Protein AF-A0A9P6BJI2-F1 (afdb_monomer)

Radius of gyration: 28.23 Å; Cα contacts (8 Å, |Δi|>4): 630; chains: 1; bounding box: 67×82×94 Å

Foldseek 3Di:
DPPPVWCPDLVVLVVVLVVVLVPDPDPVLSVLLCLQCPPVLSVLLCVAPTDHDPLSVQLSVVSSVVSDSVCSVVSNVVSLCCQAPPVNLVPPNNLLVLVVVLVVVCVVCVVVVVVCPDPLLVLLVVLLCCLQEVDLKDKAQDDVSCVVSVLWDWDQDPNHTITMRRHNSSSSNSQNSCCVPPVLSLVSLLSNLVPDPDVVSVQLSVLSSVLSQVQVLLVVDFPQRFPFDPPAHDPPQSPARKDQQLDDPVDRHQEYEPVVDAPVRQLCCRQPVSCDDPNDHHHQKYAYDPVAQAARIWGWMDGPNFIAIEGEHEAEDAAQDLVNLLSSQVRLAQVSSQVSNVVSVVVVVVVVVVVVVVVVVVVVVVDDDDDDDDDDPDDDRDGPCVSRVVLEYEYEYAYPAHDPPDNPDDDPPPARPDPSHGYRYGYHYNVRVCVRTDVSVVVSSVVVVVVVVVVVVVVVVVVVVVVVVVVPDDDDDDDD

Nearest PDB structures (foldseek):
  5k3j-assembly1_A  TM=2.092E-01  e=7.713E+00  Caenorhabditis elegans
  5k3h-assembly3_E  TM=1.782E-01  e=6.935E+00  Caenorhabditis elegans

Solvent-accessible surface area (backbone atoms only — not comparable to full-atom values): 26956 Å² total; per-residue (Å²): 132,84,77,75,81,43,42,80,48,61,65,53,53,51,54,50,52,53,53,56,40,72,72,46,90,47,70,66,61,36,51,51,49,53,63,55,57,33,73,69,51,49,50,50,42,41,70,52,37,31,40,54,65,63,60,40,50,52,32,51,51,48,39,64,71,64,75,43,67,83,48,45,64,61,40,46,49,51,51,50,44,49,32,29,32,74,92,35,24,86,44,87,80,8,34,38,24,34,50,54,51,49,52,53,51,41,74,76,39,49,84,85,40,70,83,54,74,44,68,62,49,58,52,27,48,46,49,49,40,21,32,36,70,57,44,69,58,48,81,41,69,78,47,64,65,40,36,74,42,62,52,28,42,82,43,81,56,96,89,38,71,26,25,32,40,60,35,55,51,45,55,50,13,51,49,50,55,35,50,78,78,36,75,72,43,56,67,27,51,49,50,60,46,70,74,48,90,50,68,67,56,48,50,54,49,50,63,60,48,43,64,56,52,48,54,58,26,33,75,78,46,28,68,70,73,48,74,57,57,92,95,60,75,82,54,75,80,59,55,47,68,46,42,61,44,51,64,47,95,87,55,66,49,45,27,44,40,50,90,79,42,50,70,57,59,52,48,46,15,54,76,75,38,78,19,27,56,97,88,40,79,40,42,30,29,36,35,55,56,85,94,48,75,38,35,58,38,39,35,38,37,31,32,91,88,44,52,32,39,35,24,28,28,76,42,82,34,77,71,57,54,55,68,60,46,51,54,47,52,47,23,35,31,70,61,35,47,41,52,40,44,51,53,55,49,54,48,50,54,51,53,52,48,52,52,51,50,50,51,49,52,58,43,65,73,57,68,92,75,91,76,88,80,79,81,73,82,77,72,77,82,86,54,66,67,82,66,19,86,71,31,34,37,37,25,33,39,40,30,44,63,9,55,67,92,48,71,89,65,96,61,79,63,94,59,52,90,44,88,79,38,45,79,43,81,45,70,37,24,51,89,31,38,69,78,56,44,56,65,71,56,46,56,48,54,58,52,52,55,60,55,54,52,55,51,55,54,48,52,50,48,52,53,50,53,54,56,63,60,71,74,75,82,82,88,82,89,89,81,135

pLDDT: mean 79.75, std 16.43, range [27.38, 97.94]

Secondary structure (DSSP, 8-state):
------S-SHHHHHHHHHHHHHT---HHHHHHHHHHS-HHHHHHHHHHH-SSHHHHHHHHHHHHHH--TTSHHHHHHHHHHHHH-GGGTTSTT-HHHHHHHHHHHHHH-GGGGTT-S-HHHHHHHHHHHHHHH----EEES--HHHHHTTS-EEEEETTEEEEEE--HHHHHHHHHHHHTT-TT-HHHHHHHHHT---HHHHHHHHHHHHHHHHHHHHHH--GGGS-PPTT----GGG-S-EEETT--TT----EEETTTS-HHHHHHHHHTSTTEETTEEPPSEEE--TTSSS-SEEEEEEETTEEEEEEEEEE--S---HHHHHHHHHTTSHHHHHHHHHHHHHHHHHHHHHHHHHHHHHHHTS------------PPPPPGGGG-TTSEEEEEEEE-S---S--S---S-SS-SSTT-EEEEEEE-TTTHHHHS-HHHHHHHHHHHHHHHHHHHHHHHHHHHHHHHTTS--------

Sequence (480 aa):
YIEFPGWTDQASVLSFIERVKNHLLEDESKKAVDTLLTPLVVDMLHARLRGRFRPIVTAIEGIIWSGDPSKWEDIIDNTEIMLISCKEQERRGNLIGELIRLESKIAKHPEQFASLSSIKETLGLFIYRWFILGETAIVLEDEAQLVEAAFGRIKMLGGNARTVLDEPFVLKAAKNYFNQKDPLFIAAAKRAMLSSSDASVHGSMWETCMPAVFVETFKNRPFSSWPLLPNNSIPEQLVGNVTIVGYNEHEPRLAISHKDITTQAFMEAHIRGSSKQGGNTIPPFYFPAPHVSGPDVIFFVQINGEYFPCFTQLKLRQVLAGKDADEALATTSGQTVQEKMNKEQEKIDKEQKVNTEQQKRQKKQIQSQTIACTESERQPPPRLQDYCPSGIYISMVITYPAEVVRFQVMRPDPNPELEGLRRVIINVDDSNFAQIFPKSHVNFLDNLKKFKRRAEDQDEQHASNMSTANLKRSKTDPLA

Structure (mmCIF, N/CA/C/O backbone):
data_AF-A0A9P6BJI2-F1
#
_entry.id   AF-A0A9P6BJI2-F1
#
loop_
_atom_site.group_PDB
_atom_site.id
_atom_site.type_symbol
_atom_site.label_atom_id
_atom_site.label_alt_id
_atom_site.label_comp_id
_atom_site.label_asym_id
_atom_site.label_entity_id
_atom_site.label_seq_id
_atom_site.pdbx_PDB_ins_code
_atom_site.Cartn_x
_atom_site.Cartn_y
_atom_site.Cartn_z
_atom_site.occupancy
_atom_site.B_iso_or_equiv
_atom_site.auth_seq_id
_atom_site.auth_comp_id
_atom_site.auth_asym_id
_atom_site.auth_atom_id
_atom_site.pdbx_PDB_model_num
ATOM 1 N N . TYR A 1 1 ? -24.468 24.170 15.757 1.00 37.28 1 TYR A N 1
ATOM 2 C CA . TYR A 1 1 ? -24.005 22.772 15.736 1.00 37.28 1 TYR A CA 1
ATOM 3 C C . TYR A 1 1 ? -22.757 22.707 16.592 1.00 37.28 1 TYR A C 1
ATOM 5 O O . TYR A 1 1 ? -21.751 23.276 16.200 1.00 37.28 1 TYR A O 1
ATOM 13 N N . ILE A 1 2 ? -22.852 22.152 17.802 1.00 36.19 2 ILE A N 1
ATOM 14 C CA . ILE A 1 2 ? -21.666 21.911 18.631 1.00 36.19 2 ILE A CA 1
ATOM 15 C C . ILE A 1 2 ? -20.961 20.726 17.979 1.00 36.19 2 ILE A C 1
ATOM 17 O O . ILE A 1 2 ? -21.529 19.637 17.907 1.00 36.19 2 ILE A O 1
ATOM 21 N N . GLU A 1 3 ? -19.786 20.982 17.417 1.00 43.84 3 GLU A N 1
ATOM 22 C CA . GLU A 1 3 ? -18.885 19.968 16.884 1.00 43.84 3 GLU A CA 1
ATOM 23 C C . GLU A 1 3 ? -18.624 18.982 18.030 1.00 43.84 3 GLU A C 1
ATOM 25 O O . GLU A 1 3 ? -17.976 19.329 19.014 1.00 43.84 3 GLU A O 1
ATOM 30 N N . PHE A 1 4 ? -19.202 17.779 17.981 1.00 53.00 4 PHE A N 1
ATOM 31 C CA . PHE A 1 4 ? -18.674 16.705 18.810 1.00 53.00 4 PHE A CA 1
ATOM 32 C C . PHE A 1 4 ? -17.305 16.401 18.198 1.00 53.00 4 PHE A C 1
ATOM 34 O O . PHE A 1 4 ? -17.274 15.923 17.062 1.00 53.00 4 PHE A O 1
ATOM 41 N N . PRO A 1 5 ? -16.182 16.695 18.880 1.00 57.72 5 PRO A N 1
ATOM 42 C CA . PRO A 1 5 ? -14.856 16.614 18.262 1.00 57.72 5 PRO A CA 1
ATOM 43 C C . PRO A 1 5 ? -14.492 15.177 17.839 1.00 57.72 5 PRO A C 1
ATOM 45 O O . PRO A 1 5 ? -13.530 14.955 17.099 1.00 57.72 5 PRO A O 1
ATOM 48 N N . GLY A 1 6 ? -15.303 14.197 18.252 1.00 63.88 6 GLY A N 1
ATOM 49 C CA . GLY A 1 6 ? -15.010 12.785 18.123 1.00 63.88 6 GLY A CA 1
ATOM 50 C C . GLY A 1 6 ? -14.109 12.331 19.262 1.00 63.88 6 GLY A C 1
ATOM 51 O O . GLY A 1 6 ? -13.797 13.091 20.178 1.00 63.88 6 GLY A O 1
ATOM 52 N N . TRP A 1 7 ? -13.669 11.081 19.187 1.00 73.94 7 TRP A N 1
ATOM 53 C CA . TRP A 1 7 ? -12.550 10.609 20.001 1.00 73.94 7 TRP A CA 1
ATOM 54 C C . TRP A 1 7 ? -11.256 11.046 19.316 1.00 73.94 7 TRP A C 1
ATOM 56 O O . TRP A 1 7 ? -10.752 10.346 18.437 1.00 73.94 7 TRP A O 1
ATOM 66 N N . THR A 1 8 ? -10.796 12.262 19.612 1.00 72.38 8 THR A N 1
ATOM 67 C CA . THR A 1 8 ? -9.612 12.866 18.973 1.00 72.38 8 THR A CA 1
ATOM 68 C C . THR A 1 8 ? -8.304 12.274 19.472 1.00 72.38 8 THR A C 1
ATOM 70 O O . THR A 1 8 ? -7.313 12.269 18.743 1.00 72.38 8 THR A O 1
ATOM 73 N N . ASP A 1 9 ? -8.320 11.783 20.705 1.00 82.38 9 ASP A N 1
ATOM 74 C CA . ASP A 1 9 ? -7.170 11.267 21.428 1.00 82.38 9 ASP A CA 1
ATOM 75 C C . ASP A 1 9 ? -7.608 10.227 22.469 1.00 82.38 9 ASP A C 1
ATOM 77 O O . ASP A 1 9 ? -8.789 10.069 22.789 1.00 82.38 9 ASP A O 1
ATOM 81 N N . GLN A 1 10 ? -6.635 9.521 23.032 1.00 86.25 10 GLN A N 1
ATOM 82 C CA . GLN A 1 10 ? -6.864 8.529 24.077 1.00 86.25 10 GLN A CA 1
ATOM 83 C C . GLN A 1 10 ? -7.464 9.138 25.359 1.00 86.25 10 GLN A C 1
ATOM 85 O O . GLN A 1 10 ? -8.263 8.490 26.038 1.00 86.25 10 GLN A O 1
ATOM 90 N N . ALA A 1 11 ? -7.129 10.393 25.678 1.00 87.75 11 ALA A N 1
ATOM 91 C CA . ALA A 1 11 ? -7.616 11.071 26.877 1.00 87.75 11 ALA A CA 1
ATOM 92 C C . ALA A 1 11 ? -9.134 11.291 26.832 1.00 87.75 11 ALA A C 1
ATOM 94 O O . ALA A 1 11 ? -9.804 11.207 27.862 1.00 87.75 11 ALA A O 1
ATOM 95 N N . SER A 1 12 ? -9.700 11.492 25.642 1.00 88.19 12 SER A N 1
ATOM 96 C CA . SER A 1 12 ? -11.145 11.579 25.454 1.00 88.19 12 SER A CA 1
ATOM 97 C C . SER A 1 12 ? -11.847 10.273 25.852 1.00 88.19 12 SER A C 1
ATOM 99 O O . SER A 1 12 ? -12.843 10.322 26.578 1.00 88.19 12 SER A O 1
ATOM 101 N N . VAL A 1 13 ? -11.289 9.112 25.479 1.00 89.56 13 VAL A N 1
ATOM 102 C CA . VAL A 1 13 ? -11.811 7.784 25.857 1.00 89.56 13 VAL A CA 1
ATOM 103 C C . VAL A 1 13 ? -11.725 7.589 27.370 1.00 89.56 13 VAL A C 1
ATOM 105 O O . VAL A 1 13 ? -12.726 7.244 27.998 1.00 89.56 13 VAL A O 1
ATOM 108 N N . LEU A 1 14 ? -10.574 7.905 27.974 1.00 90.62 14 LEU A N 1
ATOM 109 C CA . LEU A 1 14 ? -10.389 7.857 29.430 1.00 90.62 14 LEU A CA 1
ATOM 110 C C . LEU A 1 14 ? -11.389 8.755 30.165 1.00 90.62 14 LEU A C 1
ATOM 112 O O . LEU A 1 14 ? -12.020 8.324 31.122 1.00 90.62 14 LEU A O 1
ATOM 116 N N . SER A 1 15 ? -11.610 9.980 29.684 1.00 90.44 15 SER A N 1
ATOM 117 C CA . SER A 1 15 ? -12.583 10.910 30.268 1.00 90.44 15 SER A CA 1
ATOM 118 C C . SER A 1 15 ? -14.014 10.362 30.236 1.00 90.44 15 SER A C 1
ATOM 120 O O . SER A 1 15 ? -14.812 10.618 31.141 1.00 90.44 15 SER A O 1
ATOM 122 N N . PHE A 1 16 ? -14.381 9.601 29.203 1.00 91.38 16 PHE A N 1
ATOM 123 C CA . PHE A 1 16 ? -15.669 8.913 29.181 1.00 91.38 16 PHE A CA 1
ATOM 124 C C . PHE A 1 16 ? -15.732 7.767 30.191 1.00 91.38 16 PHE A C 1
ATOM 126 O O . PHE A 1 16 ? -16.718 7.681 30.918 1.00 91.38 16 PHE A O 1
ATOM 133 N N . ILE A 1 17 ? -14.684 6.948 30.288 1.00 92.44 17 ILE A N 1
ATOM 134 C CA . ILE A 1 17 ? -14.606 5.857 31.270 1.00 92.44 17 ILE A CA 1
ATOM 135 C C . ILE A 1 17 ? -14.700 6.408 32.699 1.00 92.44 17 ILE A C 1
ATOM 137 O O . ILE A 1 17 ? -15.499 5.917 33.492 1.00 92.44 17 ILE A O 1
ATOM 141 N N . GLU A 1 18 ? -13.985 7.490 33.008 1.00 92.88 18 GLU A N 1
ATOM 142 C CA . GLU A 1 18 ? -14.072 8.162 34.310 1.00 92.88 18 GLU A CA 1
ATOM 143 C C . GLU A 1 18 ? -15.474 8.718 34.580 1.00 92.88 18 GLU A C 1
ATOM 145 O O . GLU A 1 18 ? -15.995 8.594 35.688 1.00 92.88 18 GLU A O 1
ATOM 150 N N . ARG A 1 19 ? -16.156 9.262 33.563 1.00 91.50 19 ARG A N 1
ATOM 151 C CA . ARG A 1 19 ? -17.569 9.642 33.705 1.00 91.50 19 ARG A CA 1
ATOM 152 C C . ARG A 1 19 ? -18.449 8.438 34.013 1.00 91.50 19 ARG A C 1
ATOM 154 O O . ARG A 1 19 ? -19.287 8.561 34.896 1.00 91.50 19 ARG A O 1
ATOM 161 N N . VAL A 1 20 ? -18.268 7.297 33.348 1.00 91.50 20 VAL A N 1
ATOM 162 C CA . VAL A 1 20 ? -19.010 6.063 33.664 1.00 91.50 20 VAL A CA 1
ATOM 163 C C . VAL A 1 20 ? -18.754 5.647 35.116 1.00 91.50 20 VAL A C 1
ATOM 165 O O . VAL A 1 20 ? -19.708 5.444 35.862 1.00 91.50 20 VAL A O 1
ATOM 168 N N . LYS A 1 21 ? -17.489 5.630 35.555 1.00 93.69 21 LYS A N 1
ATOM 169 C CA . LYS A 1 21 ? -17.098 5.306 36.937 1.00 93.69 21 LYS A CA 1
ATOM 170 C C . LYS A 1 21 ? -17.715 6.246 37.971 1.00 93.69 21 LYS A C 1
ATOM 172 O O . LYS A 1 21 ? -18.148 5.786 39.022 1.00 93.69 21 LYS A O 1
ATOM 177 N N . ASN A 1 22 ? -17.816 7.539 37.670 1.00 92.81 22 ASN A N 1
ATOM 178 C CA . ASN A 1 22 ? -18.419 8.528 38.569 1.00 92.81 22 ASN A CA 1
ATOM 179 C C . ASN A 1 22 ? -19.927 8.323 38.792 1.00 92.81 22 ASN A C 1
ATOM 181 O O . ASN A 1 22 ? -20.466 8.853 39.760 1.00 92.81 22 ASN A O 1
ATOM 185 N N . HIS A 1 23 ? -20.606 7.560 37.930 1.00 92.00 23 HIS A N 1
ATOM 186 C CA . HIS A 1 23 ? -22.008 7.177 38.133 1.00 92.00 23 HIS A CA 1
ATOM 187 C C . HIS A 1 23 ? -22.159 5.872 38.933 1.00 92.00 23 HIS A C 1
ATOM 189 O O . HIS A 1 23 ? -23.279 5.505 39.285 1.00 92.00 23 HIS A O 1
ATOM 195 N N . LEU A 1 24 ? -21.060 5.170 39.234 1.00 92.12 24 LEU A N 1
ATOM 196 C CA . LEU A 1 24 ? -21.067 3.967 40.063 1.00 92.12 24 LEU A CA 1
ATOM 197 C C . LEU A 1 24 ? -20.935 4.356 41.538 1.00 92.12 24 LEU A C 1
ATOM 199 O O . LEU A 1 24 ? -20.018 5.081 41.927 1.00 92.12 24 LEU A O 1
ATOM 203 N N . LEU A 1 25 ? -21.854 3.854 42.363 1.00 89.88 25 LEU A N 1
ATOM 204 C CA . LEU A 1 25 ? -21.903 4.169 43.793 1.00 89.88 25 LEU A CA 1
ATOM 205 C C . LEU A 1 25 ? -20.814 3.433 44.587 1.00 89.88 25 LEU A C 1
ATOM 207 O O . LEU A 1 25 ? -20.245 3.993 45.519 1.00 89.88 25 LEU A O 1
ATOM 211 N N . GLU A 1 26 ? -20.506 2.196 44.202 1.00 93.94 26 GLU A N 1
ATOM 212 C CA . GLU A 1 26 ? -19.620 1.301 44.948 1.00 93.94 26 GLU A CA 1
ATOM 213 C C . GLU A 1 26 ? -18.188 1.325 44.405 1.00 93.94 26 GLU A C 1
ATOM 215 O O . GLU A 1 26 ? -17.957 1.225 43.197 1.00 93.94 26 GLU A O 1
ATOM 220 N N . ASP A 1 27 ? -17.201 1.389 45.301 1.00 92.62 27 ASP A N 1
ATOM 221 C CA . ASP A 1 27 ? -15.786 1.371 44.909 1.00 92.62 27 ASP A CA 1
ATOM 222 C C . ASP A 1 27 ? -15.353 0.024 44.316 1.00 92.62 27 ASP A C 1
ATOM 224 O O . ASP A 1 27 ? -14.455 -0.015 43.475 1.00 92.62 27 ASP A O 1
ATOM 228 N N . GLU A 1 28 ? -16.011 -1.077 44.691 1.00 93.06 28 GLU A N 1
ATOM 229 C CA . GLU A 1 28 ? -15.802 -2.385 44.059 1.00 93.06 28 GLU A CA 1
ATOM 230 C C . GLU A 1 28 ? -16.222 -2.367 42.585 1.00 93.06 28 GLU A C 1
ATOM 232 O O . GLU A 1 28 ? -15.464 -2.814 41.725 1.00 93.06 28 GLU A O 1
ATOM 237 N N . SER A 1 29 ? -17.366 -1.748 42.274 1.00 92.25 29 SER A N 1
ATOM 238 C CA . SER A 1 29 ? -17.837 -1.574 40.897 1.00 92.25 29 SER A CA 1
ATOM 239 C C . SER A 1 29 ? -16.875 -0.712 40.067 1.00 92.25 29 SER A C 1
ATOM 241 O O . SER A 1 29 ? -16.587 -1.036 38.916 1.00 92.25 29 SER A O 1
ATOM 243 N N . LYS A 1 30 ? -16.304 0.355 40.648 1.00 94.38 30 LYS A N 1
ATOM 244 C CA . LYS A 1 30 ? -15.281 1.177 39.970 1.00 94.38 30 LYS A CA 1
ATOM 245 C C . LYS A 1 30 ? -14.004 0.378 39.685 1.00 94.38 30 LYS A C 1
ATOM 247 O O . LYS A 1 30 ? -13.493 0.439 38.569 1.00 94.38 30 LYS A O 1
ATOM 252 N N . LYS A 1 31 ? -13.523 -0.408 40.658 1.00 93.62 31 LYS A N 1
ATOM 253 C CA . LYS A 1 31 ? -12.353 -1.293 40.488 1.00 93.62 31 LYS A CA 1
ATOM 254 C C . LYS A 1 31 ? -12.593 -2.386 39.444 1.00 93.62 31 LYS A C 1
ATOM 256 O O . LYS A 1 31 ? -11.670 -2.740 38.711 1.00 93.62 31 LYS A O 1
ATOM 261 N N . ALA A 1 32 ? -13.817 -2.907 39.350 1.00 93.31 32 ALA A N 1
ATOM 262 C CA . ALA A 1 32 ? -14.187 -3.868 38.316 1.00 93.31 32 ALA A CA 1
ATOM 263 C C . ALA A 1 32 ? -14.056 -3.252 36.913 1.00 93.31 32 ALA A C 1
ATOM 265 O O . ALA A 1 32 ? -13.469 -3.872 36.028 1.00 93.31 32 ALA A O 1
ATOM 266 N N . VAL A 1 33 ? -14.503 -2.003 36.725 1.00 94.56 33 VAL A N 1
ATOM 267 C CA . VAL A 1 33 ? -14.307 -1.271 35.461 1.00 94.56 33 VAL A CA 1
ATOM 268 C C . VAL A 1 33 ? -12.822 -1.096 35.135 1.00 94.56 33 VAL A C 1
ATOM 270 O O . VAL A 1 33 ? -12.432 -1.369 34.003 1.00 94.56 33 VAL A O 1
ATOM 273 N N . ASP A 1 34 ? -11.986 -0.722 36.108 1.00 94.06 34 ASP A N 1
ATOM 274 C CA . ASP A 1 34 ? -10.533 -0.572 35.899 1.00 94.06 34 ASP A CA 1
ATOM 275 C C . ASP A 1 34 ? -9.849 -1.895 35.515 1.00 94.06 34 ASP A C 1
ATOM 277 O O . ASP A 1 34 ? -8.893 -1.913 34.740 1.00 94.06 34 ASP A O 1
ATOM 281 N N . THR A 1 35 ? -10.364 -3.015 36.027 1.00 95.00 35 THR A N 1
ATOM 282 C CA . THR A 1 35 ? -9.868 -4.359 35.697 1.00 95.00 35 THR A CA 1
ATOM 283 C C . THR A 1 35 ? -10.237 -4.764 34.267 1.00 95.00 35 THR A C 1
ATOM 285 O O . THR A 1 35 ? -9.457 -5.435 33.593 1.00 95.00 35 THR A O 1
ATOM 288 N N . LEU A 1 36 ? -11.413 -4.350 33.787 1.00 95.94 36 LEU A N 1
ATOM 289 C CA . LEU A 1 36 ? -11.906 -4.662 32.443 1.00 95.94 36 LEU A CA 1
ATOM 290 C C . LEU A 1 36 ? -11.332 -3.730 31.365 1.00 95.94 36 LEU A C 1
ATOM 292 O O . LEU A 1 36 ? -11.025 -4.173 30.261 1.00 95.94 36 LEU A O 1
ATOM 296 N N . LEU A 1 37 ? -11.185 -2.440 31.672 1.00 95.69 37 LEU A N 1
ATOM 297 C CA . LEU A 1 37 ? -10.758 -1.392 30.741 1.00 95.69 37 LEU A CA 1
ATOM 298 C C . LEU A 1 37 ? -9.336 -0.924 31.062 1.00 95.69 37 LEU A C 1
ATOM 300 O O . LEU A 1 37 ? -9.094 0.241 31.376 1.00 95.69 37 LEU A O 1
ATOM 304 N N . THR A 1 38 ? -8.385 -1.852 30.971 1.00 95.25 38 THR A N 1
ATOM 305 C CA . THR A 1 38 ? -6.961 -1.558 31.192 1.00 95.25 38 THR A CA 1
ATOM 306 C C . THR A 1 38 ? -6.420 -0.550 30.160 1.00 95.25 38 THR A C 1
ATOM 308 O O . THR A 1 38 ? -7.021 -0.380 29.094 1.00 95.25 38 THR A O 1
ATOM 311 N N . PRO A 1 39 ? -5.257 0.093 30.401 1.00 94.19 39 PRO A N 1
ATOM 312 C CA . PRO A 1 39 ? -4.664 1.028 29.439 1.00 94.19 39 PRO A CA 1
ATOM 313 C C . PRO A 1 39 ? -4.511 0.451 28.025 1.00 94.19 39 PRO A C 1
ATOM 315 O O . PRO A 1 39 ? -4.840 1.130 27.057 1.00 94.19 39 PRO A O 1
ATOM 318 N N . LEU A 1 40 ? -4.133 -0.829 27.915 1.00 93.88 40 LEU A N 1
ATOM 319 C CA . LEU A 1 40 ? -4.044 -1.544 26.639 1.00 93.88 40 LEU A CA 1
ATOM 320 C C . LEU A 1 40 ? -5.399 -1.607 25.915 1.00 93.88 40 LEU A C 1
ATOM 322 O O . LEU A 1 40 ? -5.474 -1.401 24.707 1.00 93.88 40 LEU A O 1
ATOM 326 N N . VAL A 1 41 ? -6.486 -1.871 26.643 1.00 95.06 41 VAL A N 1
ATOM 327 C CA . VAL A 1 41 ? -7.838 -1.920 26.063 1.00 95.06 41 VAL A CA 1
ATOM 328 C C . VAL A 1 41 ? -8.246 -0.541 25.554 1.00 95.06 41 VAL A C 1
ATOM 330 O O . VAL A 1 41 ? -8.799 -0.419 24.462 1.00 95.06 41 VAL A O 1
ATOM 333 N N . VAL A 1 42 ? -7.933 0.513 26.310 1.00 94.12 42 VAL A N 1
ATOM 334 C CA . VAL A 1 42 ? -8.190 1.902 25.907 1.00 94.12 42 VAL A CA 1
ATOM 335 C C . VAL A 1 42 ? -7.398 2.272 24.650 1.00 94.12 42 VAL A C 1
ATOM 337 O O . VAL A 1 42 ? -7.966 2.872 23.733 1.00 94.12 42 VAL A O 1
ATOM 340 N N . ASP A 1 43 ? -6.124 1.876 24.576 1.00 92.44 43 ASP A N 1
ATOM 341 C CA . ASP A 1 43 ? -5.288 2.048 23.384 1.00 92.44 43 ASP A CA 1
ATOM 342 C C . ASP A 1 43 ? -5.930 1.383 22.166 1.00 92.44 43 ASP A C 1
ATOM 344 O O . ASP A 1 43 ? -6.076 2.013 21.116 1.00 92.44 43 ASP A O 1
ATOM 348 N N . MET A 1 44 ? -6.385 0.138 22.314 1.00 92.69 44 MET A N 1
ATOM 349 C CA . MET A 1 44 ? -6.999 -0.630 21.230 1.00 92.69 44 MET A CA 1
ATOM 350 C C . MET A 1 44 ? -8.356 -0.065 20.795 1.00 92.69 44 MET A C 1
ATOM 352 O O . MET A 1 44 ? -8.624 0.029 19.592 1.00 92.69 44 MET A O 1
ATOM 356 N N . LEU A 1 45 ? -9.191 0.376 21.743 1.00 93.31 45 LEU A N 1
ATOM 357 C CA . LEU A 1 45 ? -10.454 1.069 21.464 1.00 93.31 45 LEU A CA 1
ATOM 358 C C . LEU A 1 45 ? -10.210 2.326 20.627 1.00 93.31 45 LEU A C 1
ATOM 360 O O . LEU A 1 45 ? -10.853 2.521 19.594 1.00 93.31 45 LEU A O 1
ATOM 364 N N . HIS A 1 46 ? -9.257 3.163 21.040 1.00 91.31 46 HIS A N 1
ATOM 365 C CA . HIS A 1 46 ? -8.914 4.373 20.305 1.00 91.31 46 HIS A CA 1
ATOM 366 C C . HIS A 1 46 ? -8.303 4.041 18.935 1.00 91.31 46 HIS A C 1
ATOM 368 O O . HIS A 1 46 ? -8.759 4.553 17.915 1.00 91.31 46 HIS A O 1
ATOM 374 N N . ALA A 1 47 ? -7.321 3.144 18.866 1.00 88.75 47 ALA A N 1
ATOM 375 C CA . ALA A 1 47 ? -6.638 2.811 17.618 1.00 88.75 47 ALA A CA 1
ATOM 376 C C . ALA A 1 47 ? -7.593 2.281 16.535 1.00 88.75 47 ALA A C 1
ATOM 378 O O . ALA A 1 47 ? -7.434 2.615 15.358 1.00 88.75 47 ALA A O 1
ATOM 379 N N . ARG A 1 48 ? -8.598 1.481 16.918 1.00 88.88 48 ARG A N 1
ATOM 380 C CA . ARG A 1 48 ? -9.478 0.783 15.967 1.00 88.88 48 ARG A CA 1
ATOM 381 C C . ARG A 1 48 ? -10.815 1.474 15.728 1.00 88.88 48 ARG A C 1
ATOM 383 O O . ARG A 1 48 ? -11.326 1.430 14.612 1.00 88.88 48 ARG A O 1
ATOM 390 N N . LEU A 1 49 ? -11.375 2.126 16.746 1.00 90.44 49 LEU A N 1
ATOM 391 C CA . LEU A 1 49 ? -12.748 2.640 16.717 1.00 90.44 49 LEU A CA 1
ATOM 392 C C . LEU A 1 49 ? -12.845 4.171 16.871 1.00 90.44 49 LEU A C 1
ATOM 394 O O . LEU A 1 49 ? -13.961 4.693 16.947 1.00 90.44 49 LEU A O 1
ATOM 398 N N . ARG A 1 50 ? -11.720 4.910 16.900 1.00 88.44 50 ARG A N 1
ATOM 399 C CA . ARG A 1 50 ? -11.737 6.387 16.965 1.00 88.44 50 ARG A CA 1
ATOM 400 C C . ARG A 1 50 ? -12.492 7.028 15.807 1.00 88.44 50 ARG A C 1
ATOM 402 O O . ARG A 1 50 ? -12.610 6.469 14.719 1.00 88.44 50 ARG A O 1
ATOM 409 N N . GLY A 1 51 ? -12.924 8.261 16.047 1.00 80.81 51 GLY A N 1
ATOM 410 C CA . GLY A 1 51 ? -13.745 9.036 15.125 1.00 80.81 51 GLY A CA 1
ATOM 411 C C . GLY A 1 51 ? -15.126 9.270 15.720 1.00 80.81 51 GLY A C 1
ATOM 412 O O . GLY A 1 51 ? -15.352 10.291 16.369 1.00 80.81 51 GLY A O 1
ATOM 413 N N . ARG A 1 52 ? -16.031 8.298 15.590 1.00 77.69 52 ARG A N 1
ATOM 414 C CA . ARG A 1 52 ? -17.418 8.420 16.071 1.00 77.69 52 ARG A CA 1
ATOM 415 C C . ARG A 1 52 ? -17.625 8.000 17.508 1.00 77.69 52 ARG A C 1
ATOM 417 O O . ARG A 1 52 ? -17.052 7.028 17.984 1.00 77.69 52 ARG A O 1
ATOM 424 N N . PHE A 1 53 ? -18.579 8.673 18.150 1.00 79.81 53 PHE A N 1
ATOM 425 C CA . PHE A 1 53 ? -18.974 8.394 19.525 1.00 79.81 53 PHE A CA 1
ATOM 426 C C . PHE A 1 53 ? -19.438 6.942 19.725 1.00 79.81 53 PHE A C 1
ATOM 428 O O . PHE A 1 53 ? -18.857 6.208 20.520 1.00 79.81 53 PHE A O 1
ATOM 435 N N . ARG A 1 54 ? -20.462 6.511 18.977 1.00 87.44 54 ARG A N 1
ATOM 436 C CA . ARG A 1 54 ? -21.202 5.275 19.275 1.00 87.44 54 ARG A CA 1
ATOM 437 C C . ARG A 1 54 ? -20.389 3.972 19.171 1.00 87.44 54 ARG A C 1
ATOM 439 O O . ARG A 1 54 ? -20.615 3.133 20.040 1.00 87.44 54 ARG A O 1
ATOM 446 N N . PRO A 1 55 ? -19.481 3.762 18.195 1.00 90.06 55 PRO A N 1
ATOM 447 C CA . PRO A 1 55 ? -18.661 2.548 18.128 1.00 90.06 55 PRO A CA 1
ATOM 448 C C . PRO A 1 55 ? -17.875 2.249 19.408 1.00 90.06 55 PRO A C 1
ATOM 450 O O . PRO A 1 55 ? -18.049 1.179 19.982 1.00 90.06 55 PRO A O 1
ATOM 453 N N . ILE A 1 56 ? -17.087 3.211 19.903 1.00 92.00 56 ILE A N 1
ATOM 454 C CA . ILE A 1 56 ? -16.311 3.042 21.143 1.00 92.00 56 ILE A CA 1
ATOM 455 C C . ILE A 1 56 ? -17.235 2.813 22.336 1.00 92.00 56 ILE A C 1
ATOM 457 O O . ILE A 1 56 ? -16.985 1.911 23.125 1.00 92.00 56 ILE A O 1
ATOM 461 N N . VAL A 1 57 ? -18.331 3.571 22.445 1.00 92.38 57 VAL A N 1
ATOM 462 C CA . VAL A 1 57 ? -19.301 3.373 23.534 1.00 92.38 57 VAL A CA 1
ATOM 463 C C . VAL A 1 57 ? -19.898 1.969 23.498 1.00 92.38 57 VAL A C 1
ATOM 465 O O . VAL A 1 57 ? -19.978 1.326 24.533 1.00 92.38 57 VAL A O 1
ATOM 468 N N . THR A 1 58 ? -20.266 1.471 22.316 1.00 93.31 58 THR A N 1
ATOM 469 C CA . THR A 1 58 ? -20.840 0.125 22.156 1.00 93.31 58 THR A CA 1
ATOM 470 C C . THR A 1 58 ? -19.837 -0.952 22.569 1.00 93.31 58 THR A C 1
ATOM 472 O O . THR A 1 58 ? -20.212 -1.906 23.244 1.00 93.31 58 THR A O 1
ATOM 475 N N . ALA A 1 59 ? -18.559 -0.784 22.218 1.00 95.62 59 ALA A N 1
ATOM 476 C CA . ALA A 1 59 ? -17.506 -1.700 22.640 1.00 95.62 59 ALA A CA 1
ATOM 477 C C . ALA A 1 59 ? -17.269 -1.641 24.161 1.00 95.62 59 ALA A C 1
ATOM 479 O O . ALA A 1 59 ? -17.194 -2.686 24.798 1.00 95.62 59 ALA A O 1
ATOM 480 N N . ILE A 1 60 ? -17.229 -0.445 24.764 1.00 95.44 60 ILE A N 1
ATOM 481 C CA . ILE A 1 60 ? -17.103 -0.267 26.222 1.00 95.44 60 ILE A CA 1
ATOM 482 C C . ILE A 1 60 ? -18.288 -0.905 26.960 1.00 95.44 60 ILE A C 1
ATOM 484 O O . ILE A 1 60 ? -18.081 -1.671 27.899 1.00 95.44 60 ILE A O 1
ATOM 488 N N . GLU A 1 61 ? -19.520 -0.624 26.525 1.00 95.56 61 GLU A N 1
ATOM 489 C CA . GLU A 1 61 ? -20.745 -1.229 27.064 1.00 95.56 61 GLU A CA 1
ATOM 490 C C . GLU A 1 61 ? -20.672 -2.759 26.976 1.00 95.56 61 GLU A C 1
ATOM 492 O O . GLU A 1 61 ? -20.956 -3.440 27.958 1.00 95.56 61 GLU A O 1
ATOM 497 N N . GLY A 1 62 ? -20.233 -3.299 25.834 1.00 96.62 62 GLY A N 1
ATOM 498 C CA . GLY A 1 62 ? -20.053 -4.736 25.635 1.00 96.62 62 GLY A CA 1
ATOM 499 C C . GLY A 1 62 ? -19.013 -5.350 26.574 1.00 96.62 62 GLY A C 1
ATOM 500 O O . GLY A 1 62 ? -19.274 -6.398 27.162 1.00 96.62 62 GLY A O 1
ATOM 501 N N . ILE A 1 63 ? -17.859 -4.696 26.751 1.00 97.25 63 ILE A N 1
ATOM 502 C CA . ILE A 1 63 ? -16.786 -5.154 27.649 1.00 97.25 63 ILE A CA 1
ATOM 503 C C . ILE A 1 63 ? -17.291 -5.204 29.091 1.00 97.25 63 ILE A C 1
ATOM 505 O O . ILE A 1 63 ? -17.167 -6.241 29.743 1.00 97.25 63 ILE A O 1
ATOM 509 N N . ILE A 1 64 ? -17.923 -4.125 29.560 1.00 95.69 64 ILE A N 1
ATOM 510 C CA . ILE A 1 64 ? -18.499 -4.050 30.910 1.00 95.69 64 ILE A CA 1
ATOM 511 C C . ILE A 1 64 ? -19.574 -5.124 31.093 1.00 95.69 64 ILE A C 1
ATOM 513 O O . ILE A 1 64 ? -19.553 -5.849 32.084 1.00 95.69 64 ILE A O 1
ATOM 517 N N . TRP A 1 65 ? -20.479 -5.269 30.123 1.00 96.12 65 TRP A N 1
ATOM 518 C CA . TRP A 1 65 ? -21.551 -6.263 30.165 1.00 96.12 65 TRP A CA 1
ATOM 519 C C . TRP A 1 65 ? -21.028 -7.702 30.207 1.00 96.12 65 TRP A C 1
ATOM 521 O O . TRP A 1 65 ? -21.633 -8.561 30.843 1.00 96.12 65 TRP A O 1
ATOM 531 N N . SER A 1 66 ? -19.906 -7.979 29.537 1.00 96.75 66 SER A N 1
ATOM 532 C CA . SER A 1 66 ? -19.307 -9.315 29.525 1.00 96.75 66 SER A CA 1
ATOM 533 C C . SER A 1 66 ? -18.778 -9.748 30.894 1.00 96.75 66 SER A C 1
ATOM 535 O O . SER A 1 66 ? -18.739 -10.948 31.166 1.00 96.75 66 SER A O 1
ATOM 537 N N . GLY A 1 67 ? -18.353 -8.786 31.725 1.00 94.38 67 GLY A N 1
ATOM 538 C CA . GLY A 1 67 ? -17.717 -9.029 33.020 1.00 94.38 67 GLY A CA 1
ATOM 539 C C . GLY A 1 67 ? -16.389 -9.796 32.955 1.00 94.38 67 GLY A C 1
ATOM 540 O O . GLY A 1 67 ? -15.874 -10.185 33.999 1.00 94.38 67 GLY A O 1
ATOM 541 N N . ASP A 1 68 ? -15.835 -10.030 31.761 1.00 94.81 68 ASP A N 1
ATOM 542 C CA . ASP A 1 68 ? -14.698 -10.923 31.532 1.00 94.81 68 ASP A CA 1
ATOM 543 C C . ASP A 1 68 ? -13.524 -10.168 30.875 1.00 94.81 68 ASP A C 1
ATOM 545 O O . ASP A 1 68 ? -13.605 -9.816 29.692 1.00 94.81 68 ASP A O 1
ATOM 549 N N . PRO A 1 69 ? -12.407 -9.946 31.600 1.00 92.81 69 PRO A N 1
ATOM 550 C CA . PRO A 1 69 ? -11.231 -9.257 31.072 1.00 92.81 69 PRO A CA 1
ATOM 551 C C . PRO A 1 69 ? -10.547 -9.972 29.902 1.00 92.81 69 PRO A C 1
ATOM 553 O O . PRO A 1 69 ? -9.647 -9.398 29.304 1.00 92.81 69 PRO A O 1
ATOM 556 N N . SER A 1 70 ? -10.913 -11.213 29.572 1.00 94.25 70 SER A N 1
ATOM 557 C CA . SER A 1 70 ? -10.356 -11.922 28.414 1.00 94.25 70 SER A CA 1
ATOM 558 C C . SER A 1 70 ? -11.119 -11.664 27.110 1.00 94.25 70 SER A C 1
ATOM 560 O O . SER A 1 70 ? -10.585 -11.917 26.037 1.00 94.25 70 SER A O 1
ATOM 562 N N . LYS A 1 71 ? -12.341 -11.115 27.175 1.00 95.88 71 LYS A N 1
ATOM 563 C CA . LYS A 1 71 ? -13.233 -10.975 26.006 1.00 95.88 71 LYS A CA 1
ATOM 564 C C . LYS A 1 71 ? -13.152 -9.636 25.286 1.00 95.88 71 LYS A C 1
ATOM 566 O O . LYS A 1 71 ? -13.847 -9.440 24.290 1.00 95.88 71 LYS A O 1
ATOM 571 N N . TRP A 1 72 ? -12.362 -8.682 25.778 1.00 96.31 72 TRP A N 1
ATOM 572 C CA . TRP A 1 72 ? -12.364 -7.334 25.204 1.00 96.31 72 TRP A CA 1
ATOM 573 C C . TRP A 1 72 ? -11.929 -7.318 23.736 1.00 96.31 72 TRP A C 1
ATOM 575 O O . TRP A 1 72 ? -12.486 -6.544 22.959 1.00 96.31 72 TRP A O 1
ATOM 585 N N . GLU A 1 73 ? -10.987 -8.180 23.344 1.00 95.94 73 GLU A N 1
ATOM 586 C CA . GLU A 1 73 ? -10.483 -8.243 21.970 1.00 95.94 73 GLU A CA 1
ATOM 587 C C . GLU A 1 73 ? -11.585 -8.712 21.017 1.00 95.94 73 GLU A C 1
ATOM 589 O O . GLU A 1 73 ? -11.921 -7.988 20.079 1.00 95.94 73 GLU A O 1
ATOM 594 N N . ASP A 1 74 ? -12.262 -9.816 21.356 1.00 96.50 74 ASP A N 1
ATOM 595 C CA . ASP A 1 74 ? -13.426 -10.325 20.623 1.00 96.50 74 ASP A CA 1
ATOM 596 C C . ASP A 1 74 ? -14.541 -9.274 20.509 1.00 96.50 74 ASP A C 1
ATOM 598 O O . ASP A 1 74 ? -15.219 -9.169 19.487 1.00 96.50 74 ASP A O 1
ATOM 602 N N . ILE A 1 75 ? -14.777 -8.479 21.555 1.00 97.00 75 ILE A N 1
ATOM 603 C CA . ILE A 1 75 ? -15.830 -7.453 21.557 1.00 97.00 75 ILE A CA 1
ATOM 604 C C . ILE A 1 75 ? -15.468 -6.285 20.633 1.00 97.00 75 ILE A C 1
ATOM 606 O O . ILE A 1 75 ? -16.331 -5.792 19.894 1.00 97.00 75 ILE A O 1
ATOM 610 N N . ILE A 1 76 ? -14.207 -5.848 20.638 1.00 95.12 76 ILE A N 1
ATOM 611 C CA . ILE A 1 76 ? -13.713 -4.829 19.704 1.00 95.12 76 ILE A CA 1
ATOM 612 C C . ILE A 1 76 ? -13.762 -5.363 18.268 1.00 95.12 76 ILE A C 1
ATOM 614 O O . ILE A 1 76 ? -14.256 -4.660 17.384 1.00 95.12 76 ILE A O 1
ATOM 618 N N . ASP A 1 77 ? -13.325 -6.603 18.041 1.00 93.50 77 ASP A N 1
ATOM 619 C CA . ASP A 1 77 ? -13.383 -7.280 16.743 1.00 93.50 77 ASP A CA 1
ATOM 620 C C . ASP A 1 77 ? -14.811 -7.355 16.212 1.00 93.50 77 ASP A C 1
ATOM 622 O O . ASP A 1 77 ? -15.082 -6.915 15.095 1.00 93.50 77 ASP A O 1
ATOM 626 N N . ASN A 1 78 ? -15.747 -7.839 17.026 1.00 93.69 78 ASN A N 1
ATOM 627 C CA . ASN A 1 78 ? -17.154 -7.939 16.654 1.00 93.69 78 ASN A CA 1
ATOM 628 C C . ASN A 1 78 ? -17.756 -6.564 16.341 1.00 93.69 78 ASN A C 1
ATOM 630 O O . ASN A 1 78 ? -18.484 -6.419 15.356 1.00 93.69 78 ASN A O 1
ATOM 634 N N . THR A 1 79 ? -17.423 -5.539 17.132 1.00 94.00 79 THR A N 1
ATOM 635 C CA . THR A 1 79 ? -17.874 -4.162 16.884 1.00 94.00 79 THR A CA 1
ATOM 636 C C . THR A 1 79 ? -17.339 -3.641 15.552 1.00 94.00 79 THR A C 1
ATOM 638 O O . THR A 1 79 ? -18.088 -3.051 14.773 1.00 94.00 79 THR A O 1
ATOM 641 N N . GLU A 1 80 ? -16.063 -3.884 15.255 1.00 92.50 80 GLU A N 1
ATOM 642 C CA . GLU A 1 80 ? -15.463 -3.498 13.983 1.00 92.50 80 GLU A CA 1
ATOM 643 C C . GLU A 1 80 ? -16.110 -4.256 12.813 1.00 92.50 80 GLU A C 1
ATOM 645 O O . GLU A 1 80 ? -16.586 -3.619 11.874 1.00 92.50 80 GLU A O 1
ATOM 650 N N . ILE A 1 81 ? -16.221 -5.588 12.892 1.00 91.38 81 ILE A N 1
ATOM 651 C CA . ILE A 1 81 ? -16.858 -6.448 11.879 1.00 91.38 81 ILE A CA 1
ATOM 652 C C . ILE A 1 81 ? -18.277 -5.968 11.572 1.00 91.38 81 ILE A C 1
ATOM 654 O O . ILE A 1 81 ? -18.636 -5.831 10.402 1.00 91.38 81 ILE A O 1
ATOM 658 N N . MET A 1 82 ? -19.072 -5.651 12.595 1.00 91.81 82 MET A N 1
ATOM 659 C CA . MET A 1 82 ? -20.428 -5.130 12.418 1.00 91.81 82 MET A CA 1
ATOM 660 C C . MET A 1 82 ? -20.471 -3.832 11.600 1.00 91.81 82 MET A C 1
ATOM 662 O O . MET A 1 82 ? -21.427 -3.618 10.854 1.00 91.81 82 MET A O 1
ATOM 666 N N . LEU A 1 83 ? -19.453 -2.976 11.718 1.00 91.50 83 LEU A N 1
ATOM 667 C CA . LEU A 1 83 ? -19.369 -1.709 10.988 1.00 91.50 83 LEU A CA 1
ATOM 668 C C . LEU A 1 83 ? -18.894 -1.888 9.544 1.00 91.50 83 LEU A C 1
ATOM 670 O O . LEU A 1 83 ? -19.337 -1.139 8.675 1.00 91.50 83 LEU A O 1
ATOM 674 N N . ILE A 1 84 ? -17.983 -2.833 9.286 1.00 92.56 84 ILE A N 1
ATOM 675 C CA . ILE A 1 84 ? -17.211 -2.870 8.030 1.00 92.56 84 ILE A CA 1
ATOM 676 C C . ILE A 1 84 ? -17.385 -4.148 7.205 1.00 92.56 84 ILE A C 1
ATOM 678 O O . ILE A 1 84 ? -16.775 -4.262 6.145 1.00 92.56 84 ILE A O 1
ATOM 682 N N . SER A 1 85 ? -18.118 -5.152 7.682 1.00 90.25 85 SER A N 1
ATOM 683 C CA . SER A 1 85 ? -18.265 -6.428 6.974 1.00 90.25 85 SER A CA 1
ATOM 684 C C . SER A 1 85 ? -19.351 -6.351 5.912 1.00 90.25 85 SER A C 1
ATOM 686 O O . SER A 1 85 ? -20.474 -5.939 6.201 1.00 90.25 85 SER A O 1
ATOM 688 N N . CYS A 1 86 ? -19.064 -6.846 4.705 1.00 86.00 86 CYS A N 1
ATOM 689 C CA . CYS A 1 86 ? -20.086 -6.987 3.668 1.00 86.00 86 CYS A CA 1
ATOM 690 C C . CYS A 1 86 ? -21.159 -8.019 4.039 1.00 86.00 86 CYS A C 1
ATOM 692 O O . CYS A 1 86 ? -22.284 -7.925 3.562 1.00 86.00 86 CYS A O 1
ATOM 694 N N . LYS A 1 87 ? -20.833 -9.003 4.892 1.00 89.88 87 LYS A N 1
ATOM 695 C CA . LYS A 1 87 ? -21.815 -9.995 5.365 1.00 89.88 87 LYS A CA 1
ATOM 696 C C . LYS A 1 87 ? -22.899 -9.350 6.235 1.00 89.88 87 LYS A C 1
ATOM 698 O O . LYS A 1 87 ? -24.018 -9.835 6.268 1.00 89.88 87 LYS A O 1
ATOM 703 N N . GLU A 1 88 ? -22.570 -8.231 6.878 1.00 89.62 88 GLU A N 1
ATOM 704 C CA . GLU A 1 88 ? -23.450 -7.471 7.770 1.00 89.62 88 GLU A CA 1
ATOM 705 C C . GLU A 1 88 ? -24.046 -6.229 7.078 1.00 89.62 88 GLU A C 1
ATOM 707 O O . GLU A 1 88 ? -24.561 -5.338 7.749 1.00 89.62 88 GLU A O 1
ATOM 712 N N . GLN A 1 89 ? -23.986 -6.131 5.743 1.00 89.88 89 GLN A N 1
ATOM 713 C CA . GLN A 1 89 ? -24.372 -4.918 5.000 1.00 89.88 89 GLN A CA 1
ATOM 714 C C . GLN A 1 89 ? -25.839 -4.492 5.187 1.00 89.88 89 GLN A C 1
ATOM 716 O O . GLN A 1 89 ? -26.190 -3.338 4.958 1.00 89.88 89 GLN A O 1
ATOM 721 N N . GLU A 1 90 ? -26.721 -5.402 5.597 1.00 89.31 90 GLU A N 1
ATOM 722 C CA . GLU A 1 90 ? -28.128 -5.079 5.865 1.00 89.31 90 GLU A CA 1
ATOM 723 C C . GLU A 1 90 ? -28.320 -4.402 7.229 1.00 89.31 90 GLU A C 1
ATOM 725 O O . GLU A 1 90 ? -29.309 -3.695 7.453 1.00 89.31 90 GLU A O 1
ATOM 730 N N . ARG A 1 91 ? -27.352 -4.564 8.137 1.00 88.00 91 ARG A N 1
ATOM 731 C CA . ARG A 1 91 ? -27.410 -4.033 9.493 1.00 88.00 91 ARG A CA 1
ATOM 732 C C . ARG A 1 91 ? -27.340 -2.509 9.483 1.00 88.00 91 ARG A C 1
ATOM 734 O O . ARG A 1 91 ? -26.532 -1.890 8.793 1.00 88.00 91 ARG A O 1
ATOM 741 N N . ARG A 1 92 ? -28.180 -1.872 10.299 1.00 84.81 92 ARG A N 1
ATOM 742 C CA . ARG A 1 92 ? -28.164 -0.414 10.465 1.00 84.81 92 ARG A CA 1
ATOM 743 C C . ARG A 1 92 ? -26.825 0.046 11.047 1.00 84.81 92 ARG A C 1
ATOM 745 O O . ARG A 1 92 ? -26.383 -0.492 12.059 1.00 84.81 92 ARG A O 1
ATOM 752 N N . GLY A 1 93 ? -26.225 1.068 10.436 1.00 84.88 93 GLY A N 1
ATOM 753 C CA . GLY A 1 93 ? -24.924 1.597 10.848 1.00 84.88 93 GLY A CA 1
ATOM 754 C C . GLY A 1 93 ? -23.725 0.835 10.278 1.00 84.88 93 GLY A C 1
ATOM 755 O O . GLY A 1 93 ? -22.596 1.266 10.505 1.00 84.88 93 GLY A O 1
ATOM 756 N N . ASN A 1 94 ? -23.945 -0.250 9.523 1.00 92.38 94 ASN A N 1
ATOM 757 C CA . ASN A 1 94 ? -22.897 -0.845 8.705 1.00 92.38 94 ASN A CA 1
ATOM 758 C C . ASN A 1 94 ? -22.591 0.077 7.522 1.00 92.38 94 ASN A C 1
ATOM 760 O O . ASN A 1 94 ? -23.467 0.435 6.736 1.00 92.38 94 ASN A O 1
ATOM 764 N N . LEU A 1 95 ? -21.323 0.432 7.391 1.00 91.88 95 LEU A N 1
ATOM 765 C CA . LEU A 1 95 ? -20.840 1.421 6.443 1.00 91.88 95 LEU A CA 1
ATOM 766 C C . LEU A 1 95 ? -20.994 0.953 4.995 1.00 91.88 95 LEU A C 1
ATOM 768 O O . LEU A 1 95 ? -21.450 1.699 4.132 1.00 91.88 95 LEU A O 1
ATOM 772 N N . ILE A 1 96 ? -20.702 -0.313 4.723 1.00 91.06 96 ILE A N 1
ATOM 773 C CA . ILE A 1 96 ? -20.863 -0.880 3.381 1.00 91.06 96 ILE A CA 1
ATOM 774 C C . ILE A 1 96 ? -22.334 -0.843 2.962 1.00 91.06 96 ILE A C 1
ATOM 776 O O . ILE A 1 96 ? -22.645 -0.464 1.832 1.00 91.06 96 ILE A O 1
ATOM 780 N N . GLY A 1 97 ? -23.235 -1.149 3.897 1.00 90.88 97 GLY A N 1
ATOM 781 C CA . GLY A 1 97 ? -24.674 -0.982 3.724 1.00 90.88 97 GLY A CA 1
ATOM 782 C C . GLY A 1 97 ? -25.074 0.444 3.350 1.00 90.88 97 GLY A C 1
ATOM 783 O O . GLY A 1 97 ? -25.804 0.641 2.376 1.00 90.88 97 GLY A O 1
ATOM 784 N N . GLU A 1 98 ? -24.572 1.445 4.080 1.00 91.00 98 GLU A N 1
ATOM 785 C CA . GLU A 1 98 ? -24.872 2.852 3.786 1.00 91.00 98 GLU A CA 1
ATOM 786 C C . GLU A 1 98 ? -24.331 3.297 2.416 1.00 91.00 98 GLU A C 1
ATOM 788 O O . GLU A 1 98 ? -25.039 3.996 1.689 1.00 91.00 98 GLU A O 1
ATOM 793 N N . LEU A 1 99 ? -23.148 2.829 1.989 1.00 88.62 99 LEU A N 1
ATOM 794 C CA . LEU A 1 99 ? -22.648 3.087 0.629 1.00 88.62 99 LEU A CA 1
ATOM 795 C C . LEU A 1 99 ? -23.555 2.493 -0.445 1.00 88.62 99 LEU A C 1
ATOM 797 O O . LEU A 1 99 ? -23.864 3.156 -1.433 1.00 88.62 99 LEU A O 1
ATOM 801 N N . ILE A 1 100 ? -24.002 1.248 -0.267 1.00 88.38 100 ILE A N 1
ATOM 802 C CA . ILE A 1 100 ? -24.889 0.583 -1.230 1.00 88.38 100 ILE A CA 1
ATOM 803 C C . ILE A 1 100 ? -26.234 1.318 -1.320 1.00 88.38 100 ILE A C 1
ATOM 805 O O . ILE A 1 100 ? -26.778 1.495 -2.417 1.00 88.38 100 ILE A O 1
ATOM 809 N N . ARG A 1 101 ? -26.767 1.793 -0.186 1.00 89.56 101 ARG A N 1
ATOM 810 C CA . ARG A 1 101 ? -27.981 2.623 -0.164 1.00 89.56 101 ARG A CA 1
ATOM 811 C C . ARG A 1 101 ? -27.765 3.955 -0.867 1.00 89.56 101 ARG A C 1
ATOM 813 O O . ARG A 1 101 ? -28.629 4.359 -1.644 1.00 89.56 101 ARG A O 1
ATOM 820 N N . LEU A 1 102 ? -26.625 4.605 -0.643 1.00 87.81 102 LEU A N 1
ATOM 821 C CA . LEU A 1 102 ? -26.278 5.855 -1.309 1.00 87.81 102 LEU A CA 1
ATOM 822 C C . LEU A 1 102 ? -26.171 5.670 -2.826 1.00 87.81 102 LEU A C 1
ATOM 824 O O . LEU A 1 102 ? -26.774 6.433 -3.574 1.00 87.81 102 LEU A O 1
ATOM 828 N N . GLU A 1 103 ? -25.509 4.611 -3.293 1.00 85.75 103 GLU A N 1
ATOM 829 C CA . GLU A 1 103 ? -25.462 4.270 -4.720 1.00 85.75 103 GLU A CA 1
ATOM 830 C C . GLU A 1 103 ? -26.849 4.039 -5.308 1.00 85.75 103 GLU A C 1
ATOM 832 O O . GLU A 1 103 ? -27.154 4.521 -6.397 1.00 85.75 103 GLU A O 1
ATOM 837 N N . SER A 1 104 ? -27.705 3.334 -4.570 1.00 87.88 104 SER A N 1
ATOM 838 C CA . SER A 1 104 ? -29.087 3.092 -4.981 1.00 87.88 104 SER A CA 1
ATOM 839 C C . SER A 1 104 ? -29.897 4.391 -5.047 1.00 87.88 104 SER A C 1
ATOM 841 O O . SER A 1 104 ? -30.737 4.539 -5.932 1.00 87.88 104 SER A O 1
ATOM 843 N N . LYS A 1 105 ? -29.652 5.341 -4.133 1.00 87.19 105 LYS A N 1
ATOM 844 C CA . LYS A 1 105 ? -30.279 6.673 -4.122 1.00 87.19 105 LYS A CA 1
ATOM 845 C C . LYS A 1 105 ? -29.822 7.504 -5.324 1.00 87.19 105 LYS A C 1
ATOM 847 O O . LYS A 1 105 ? -30.667 8.073 -6.007 1.00 87.19 105 LYS A O 1
ATOM 852 N N . ILE A 1 106 ? -28.521 7.503 -5.620 1.00 84.12 106 ILE A N 1
ATOM 853 C CA . ILE A 1 106 ? -27.935 8.201 -6.775 1.00 84.12 106 ILE A CA 1
ATOM 854 C C . ILE A 1 106 ? -28.494 7.643 -8.084 1.00 84.12 106 ILE A C 1
ATOM 856 O O . ILE A 1 106 ? -28.926 8.404 -8.942 1.00 84.12 106 ILE A O 1
ATOM 860 N N . ALA A 1 107 ? -28.557 6.315 -8.218 1.00 84.50 107 ALA A N 1
ATOM 861 C CA . ALA A 1 107 ? -29.080 5.667 -9.419 1.00 84.50 107 ALA A CA 1
ATOM 862 C C . ALA A 1 107 ? -30.566 5.978 -9.681 1.00 84.50 107 ALA A C 1
ATOM 864 O O . ALA A 1 107 ? -30.991 5.981 -10.833 1.00 84.50 107 ALA A O 1
ATOM 865 N N . LYS A 1 108 ? -31.355 6.233 -8.629 1.00 87.50 108 LYS A N 1
ATOM 866 C CA . LYS A 1 108 ? -32.782 6.580 -8.739 1.00 87.50 108 LYS A CA 1
ATOM 867 C C . LYS A 1 108 ? -33.035 8.051 -9.068 1.00 87.50 108 LYS A C 1
ATOM 869 O O . LYS A 1 108 ? -34.100 8.351 -9.598 1.00 87.50 108 LYS A O 1
ATOM 874 N N . HIS A 1 109 ? -32.096 8.937 -8.738 1.00 84.81 109 HIS A N 1
ATOM 875 C CA . HIS A 1 109 ? -32.255 10.389 -8.863 1.00 84.81 109 HIS A CA 1
ATOM 876 C C . HIS A 1 109 ? -31.006 11.059 -9.464 1.00 84.81 109 HIS A C 1
ATOM 878 O O . HIS A 1 109 ? -30.438 11.959 -8.838 1.00 84.81 109 HIS A O 1
ATOM 884 N N . PRO A 1 110 ? -30.522 10.626 -10.643 1.00 80.56 110 PRO A N 1
ATOM 885 C CA . PRO A 1 110 ? -29.251 11.093 -11.202 1.00 80.56 110 PRO A CA 1
ATOM 886 C C . PRO A 1 110 ? -29.189 12.619 -11.377 1.00 80.56 110 PRO A C 1
ATOM 888 O O . PRO A 1 110 ? -28.135 13.218 -11.188 1.00 80.56 110 PRO A O 1
ATOM 891 N N . GLU A 1 111 ? -30.318 13.266 -11.664 1.00 81.06 111 GLU A N 1
ATOM 892 C CA . GLU A 1 111 ? -30.450 14.718 -11.799 1.00 81.06 111 GLU A CA 1
ATOM 893 C C . GLU A 1 111 ? -30.166 15.494 -10.503 1.00 81.06 111 GLU A C 1
ATOM 895 O O . GLU A 1 111 ? -29.631 16.600 -10.559 1.00 81.06 111 GLU A O 1
ATOM 900 N N . GLN A 1 112 ? -30.465 14.913 -9.335 1.00 73.06 112 GLN A N 1
ATOM 901 C CA . GLN A 1 112 ? -30.192 15.527 -8.026 1.00 73.06 112 GLN A CA 1
ATOM 902 C C . GLN A 1 112 ? -28.721 15.394 -7.617 1.00 73.06 112 GLN A C 1
ATOM 904 O O . GLN A 1 112 ? -28.261 16.063 -6.696 1.00 73.06 112 GLN A O 1
ATOM 909 N N . PHE A 1 113 ? -27.993 14.518 -8.306 1.00 70.94 113 PHE A N 1
ATOM 910 C CA . PHE A 1 113 ? -26.633 14.113 -7.982 1.00 70.94 113 PHE A CA 1
ATOM 911 C C . PHE A 1 113 ? -25.680 14.313 -9.165 1.00 70.94 113 PHE A C 1
ATOM 913 O O . PHE A 1 113 ? -24.622 13.693 -9.217 1.00 70.94 113 PHE A O 1
ATOM 920 N N . ALA A 1 114 ? -26.030 15.191 -10.108 1.00 60.97 114 ALA A N 1
ATOM 921 C CA . ALA A 1 114 ? -25.256 15.426 -11.326 1.00 60.97 114 ALA A CA 1
ATOM 922 C C . ALA A 1 114 ? -23.828 15.949 -11.059 1.00 60.97 114 ALA A C 1
ATOM 924 O O . ALA A 1 114 ? -22.949 15.764 -11.897 1.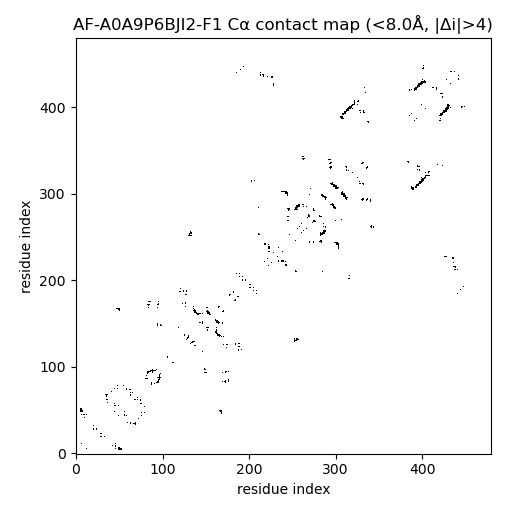00 60.97 114 ALA A O 1
ATOM 925 N N . SER A 1 115 ? -23.585 16.567 -9.895 1.00 59.47 115 SER A N 1
ATOM 926 C CA . SER A 1 115 ? -22.256 17.002 -9.442 1.00 59.47 115 SER A CA 1
ATOM 927 C C . SER A 1 115 ? -21.420 15.891 -8.800 1.00 59.47 115 SER A C 1
ATOM 929 O O . SER A 1 115 ? -20.234 16.096 -8.568 1.00 59.47 115 SER A O 1
ATOM 931 N N . LEU A 1 116 ? -22.006 14.722 -8.514 1.00 57.78 116 LEU A N 1
ATOM 932 C CA . LEU A 1 116 ? -21.281 13.570 -7.984 1.00 57.78 116 LEU A CA 1
ATOM 933 C C . LEU A 1 116 ? -20.552 12.853 -9.127 1.00 57.78 116 LEU A C 1
ATOM 935 O O . LEU A 1 116 ? -20.926 11.746 -9.526 1.00 57.78 116 LEU A O 1
ATOM 939 N N . SER A 1 117 ? -19.483 13.462 -9.646 1.00 52.78 117 SER A N 1
ATOM 940 C CA . SER A 1 117 ? -18.378 12.681 -10.219 1.00 52.78 117 SER A CA 1
ATOM 941 C C . SER A 1 117 ? -17.991 11.630 -9.178 1.00 52.78 117 SER A C 1
ATOM 943 O O . SER A 1 117 ? -17.819 11.939 -8.001 1.00 52.78 117 SER A O 1
ATOM 945 N N . SER A 1 118 ? -18.106 10.366 -9.572 1.00 69.25 118 SER A N 1
ATOM 946 C CA . SER A 1 118 ? -18.792 9.357 -8.767 1.00 69.25 118 SER A CA 1
ATOM 947 C C . SER A 1 118 ? -18.183 9.171 -7.376 1.00 69.25 118 SER A C 1
ATOM 949 O O . SER A 1 118 ? -16.977 9.072 -7.219 1.00 69.25 118 SER A O 1
ATOM 951 N N . ILE A 1 119 ? -19.003 8.983 -6.343 1.00 75.31 119 ILE A N 1
ATOM 952 C CA . ILE A 1 119 ? -18.521 8.585 -5.003 1.00 75.31 119 ILE A CA 1
ATOM 953 C C . ILE A 1 119 ? -17.560 7.380 -5.063 1.00 75.31 119 ILE A C 1
ATOM 955 O O . ILE A 1 119 ? -16.639 7.250 -4.258 1.00 75.31 119 ILE A O 1
ATOM 959 N N . LYS A 1 120 ? -17.728 6.523 -6.077 1.00 75.44 120 LYS A N 1
ATOM 960 C CA . LYS A 1 120 ? -16.804 5.436 -6.418 1.00 75.44 120 LYS A CA 1
ATOM 961 C C . LYS A 1 120 ? -15.418 5.926 -6.844 1.00 75.44 120 LYS A C 1
ATOM 963 O O . LYS A 1 120 ? -14.439 5.275 -6.506 1.00 75.44 120 LYS A O 1
ATOM 968 N N . GLU A 1 121 ? -15.308 7.015 -7.592 1.00 74.38 121 GLU A N 1
ATOM 969 C CA . GLU A 1 121 ? -14.034 7.679 -7.884 1.00 74.38 121 GLU A CA 1
ATOM 970 C C . GLU A 1 121 ? -13.397 8.223 -6.612 1.00 74.38 121 GLU A C 1
ATOM 972 O O . GLU A 1 121 ? -12.245 7.899 -6.349 1.00 74.38 121 GLU A O 1
ATOM 977 N N . THR A 1 122 ? -14.144 8.956 -5.786 1.00 78.88 122 THR A N 1
ATOM 978 C CA . THR A 1 122 ? -13.611 9.541 -4.548 1.00 78.88 122 THR A CA 1
ATOM 979 C C . THR A 1 122 ? -13.109 8.472 -3.577 1.00 78.88 122 THR A C 1
ATOM 981 O O . THR A 1 122 ? -11.969 8.527 -3.115 1.00 78.88 122 THR A O 1
ATOM 984 N N . LEU A 1 123 ? -13.923 7.450 -3.300 1.00 80.94 123 LEU A N 1
ATOM 985 C CA . LEU A 1 123 ? -13.527 6.340 -2.430 1.00 80.94 123 LEU A CA 1
ATOM 986 C C . LEU A 1 123 ? -12.439 5.474 -3.069 1.00 80.94 123 LEU A C 1
ATOM 988 O O . LEU A 1 123 ? -11.548 4.994 -2.375 1.00 80.94 123 LEU A O 1
ATOM 992 N N . GLY A 1 124 ? -12.484 5.303 -4.390 1.00 77.38 124 GLY A N 1
ATOM 993 C CA . GLY A 1 124 ? -11.449 4.609 -5.140 1.00 77.38 124 GLY A CA 1
ATOM 994 C C . GLY A 1 124 ? -10.095 5.311 -5.034 1.00 77.38 124 GLY A C 1
ATOM 995 O O . GLY A 1 124 ? -9.094 4.662 -4.746 1.00 77.38 124 GLY A O 1
ATOM 996 N N . LEU A 1 125 ? -10.067 6.637 -5.189 1.00 76.06 125 LEU A N 1
ATOM 997 C CA . LEU A 1 125 ? -8.878 7.468 -5.016 1.00 76.06 125 LEU A CA 1
ATOM 998 C C . LEU A 1 125 ? -8.380 7.436 -3.569 1.00 76.06 125 LEU A C 1
ATOM 1000 O O . LEU A 1 125 ? -7.174 7.353 -3.348 1.00 76.06 125 LEU A O 1
ATOM 1004 N N . PHE A 1 126 ? -9.290 7.469 -2.592 1.00 80.50 126 PHE A N 1
ATOM 1005 C CA . PHE A 1 126 ? -8.938 7.363 -1.178 1.00 80.50 126 PHE A CA 1
ATOM 1006 C C . PHE A 1 126 ? -8.239 6.037 -0.866 1.00 80.50 126 PHE A C 1
ATOM 1008 O O . PHE A 1 126 ? -7.142 6.038 -0.309 1.00 80.50 126 PHE A O 1
ATOM 1015 N N . ILE A 1 127 ? -8.828 4.910 -1.276 1.00 77.94 127 ILE A N 1
ATOM 1016 C CA . ILE A 1 127 ? -8.216 3.596 -1.056 1.00 77.94 127 ILE A CA 1
ATOM 1017 C C . ILE A 1 127 ? -6.911 3.484 -1.823 1.00 77.94 127 ILE A C 1
ATOM 1019 O O . ILE A 1 127 ? -5.943 2.982 -1.272 1.00 77.94 127 ILE A O 1
ATOM 1023 N N . TYR A 1 128 ? -6.858 3.968 -3.060 1.00 75.06 128 TYR A N 1
ATOM 1024 C CA . TYR A 1 128 ? -5.640 3.957 -3.856 1.00 75.06 128 TYR A CA 1
ATOM 1025 C C . TYR A 1 128 ? -4.495 4.712 -3.166 1.00 75.06 128 TYR A C 1
ATOM 1027 O O . TYR A 1 128 ? -3.403 4.171 -2.993 1.00 75.06 128 TYR A O 1
ATOM 1035 N N . ARG A 1 129 ? -4.759 5.937 -2.698 1.00 76.06 129 ARG A N 1
ATOM 1036 C CA . ARG A 1 129 ? -3.795 6.748 -1.944 1.00 76.06 129 ARG A CA 1
ATOM 1037 C C . ARG A 1 129 ? -3.363 6.069 -0.656 1.00 76.06 129 ARG A C 1
ATOM 1039 O O . ARG A 1 129 ? -2.185 6.092 -0.325 1.00 76.06 129 ARG A O 1
ATOM 1046 N N . TRP A 1 130 ? -4.271 5.411 0.048 1.00 77.00 130 TRP A N 1
ATOM 1047 C CA . TRP A 1 130 ? -3.891 4.663 1.235 1.00 77.00 130 TRP A CA 1
ATOM 1048 C C . TRP A 1 130 ? -3.064 3.409 0.924 1.00 77.00 130 TRP A C 1
ATOM 1050 O O . TRP A 1 130 ? -2.010 3.196 1.519 1.00 77.00 130 TRP A O 1
ATOM 1060 N N . PHE A 1 131 ? -3.531 2.590 -0.016 1.00 69.94 131 PHE A N 1
ATOM 1061 C CA . PHE A 1 131 ? -2.934 1.313 -0.400 1.00 69.94 131 PHE A CA 1
ATOM 1062 C C . PHE A 1 131 ? -1.505 1.501 -0.916 1.00 69.94 131 PHE A C 1
ATOM 1064 O O . PHE A 1 131 ? -0.624 0.689 -0.619 1.00 69.94 131 PHE A O 1
ATOM 1071 N N . ILE A 1 132 ? -1.265 2.604 -1.635 1.00 67.50 132 ILE A N 1
ATOM 1072 C CA . ILE A 1 132 ? 0.035 2.890 -2.232 1.00 67.50 132 ILE A CA 1
ATOM 1073 C C . ILE A 1 132 ? 0.874 3.888 -1.428 1.00 67.50 132 ILE A C 1
ATOM 1075 O O . ILE A 1 132 ? 2.060 3.652 -1.221 1.00 67.50 132 ILE A O 1
ATOM 1079 N N . LEU A 1 133 ? 0.301 4.999 -0.964 1.00 70.31 133 LEU A N 1
ATOM 1080 C CA . LEU A 1 133 ? 1.063 6.076 -0.313 1.00 70.31 133 LEU A CA 1
ATOM 1081 C C . LEU A 1 133 ? 1.017 5.999 1.217 1.00 70.31 133 LEU A C 1
ATOM 1083 O O . LEU A 1 133 ? 1.720 6.747 1.890 1.00 70.31 133 LEU A O 1
ATOM 1087 N N . GLY A 1 134 ? 0.195 5.114 1.788 1.00 69.38 134 GLY A N 1
ATOM 1088 C CA . GLY A 1 134 ? -0.028 5.054 3.232 1.00 69.38 134 GLY A CA 1
ATOM 1089 C C . GLY A 1 134 ? -0.816 6.248 3.777 1.00 69.38 134 GLY A C 1
ATOM 1090 O O . GLY A 1 134 ? -0.872 6.427 4.992 1.00 69.38 134 GLY A O 1
ATOM 1091 N N . GLU A 1 135 ? -1.433 7.064 2.913 1.00 79.25 135 GLU A N 1
ATOM 1092 C CA . GLU A 1 135 ? -2.275 8.183 3.343 1.00 79.25 135 GLU A CA 1
ATOM 1093 C C . GLU A 1 135 ? -3.479 7.653 4.129 1.00 79.25 135 GLU A C 1
ATOM 1095 O O . GLU A 1 135 ? -4.311 6.923 3.602 1.00 79.25 135 GLU A O 1
ATOM 1100 N N . THR A 1 136 ? -3.597 8.020 5.404 1.00 78.25 136 THR A N 1
ATOM 1101 C CA . THR A 1 136 ? -4.721 7.589 6.253 1.00 78.25 136 THR A CA 1
ATOM 1102 C C . THR A 1 136 ? -5.895 8.562 6.227 1.00 78.25 136 THR A C 1
ATOM 1104 O O . THR A 1 136 ? -6.872 8.349 6.941 1.00 78.25 136 THR A O 1
ATOM 1107 N N . ALA A 1 137 ? -5.779 9.659 5.474 1.00 84.88 137 ALA A N 1
ATOM 1108 C CA . ALA A 1 137 ? -6.786 10.702 5.408 1.00 84.88 137 ALA A CA 1
ATOM 1109 C C . ALA A 1 137 ? -6.871 11.321 4.011 1.00 84.88 137 ALA A C 1
ATOM 1111 O O . ALA A 1 137 ? -5.846 11.560 3.377 1.00 84.88 137 ALA A O 1
ATOM 1112 N N . ILE A 1 138 ? -8.084 11.652 3.574 1.00 85.56 138 ILE A N 1
ATOM 1113 C CA . ILE A 1 138 ? -8.324 12.494 2.396 1.00 85.56 138 ILE A CA 1
ATOM 1114 C C . ILE A 1 138 ? -9.235 13.660 2.777 1.00 85.56 138 ILE A C 1
ATOM 1116 O O . ILE A 1 138 ? -10.167 13.506 3.570 1.00 85.56 138 ILE A O 1
ATOM 1120 N N . VAL A 1 139 ? -8.933 14.834 2.224 1.00 86.50 139 VAL A N 1
ATOM 1121 C CA . VAL A 1 139 ? -9.704 16.065 2.406 1.00 86.50 139 VAL A CA 1
ATOM 1122 C C . VAL A 1 139 ? -10.368 16.408 1.082 1.00 86.50 139 VAL A C 1
ATOM 1124 O O . VAL A 1 139 ? -9.704 16.478 0.051 1.00 86.50 139 VAL A O 1
ATOM 1127 N N . LEU A 1 140 ? -11.675 16.619 1.131 1.00 84.44 140 LEU A N 1
ATOM 1128 C CA . LEU A 1 140 ? -12.550 16.879 -0.002 1.00 84.44 140 LEU A CA 1
ATOM 1129 C C . LEU A 1 140 ? -13.226 18.234 0.189 1.00 84.44 140 LEU A C 1
ATOM 1131 O O . LEU A 1 140 ? -13.415 18.686 1.323 1.00 84.44 140 LEU A O 1
ATOM 1135 N N . GLU A 1 141 ? -13.567 18.886 -0.921 1.00 79.56 141 GLU A N 1
ATOM 1136 C CA . GLU A 1 141 ? -14.066 20.257 -0.882 1.00 79.56 141 GLU A CA 1
ATOM 1137 C C . GLU A 1 141 ? -15.422 20.366 -0.186 1.00 79.56 141 GLU A C 1
ATOM 1139 O O . GLU A 1 141 ? -15.496 21.013 0.855 1.00 79.56 141 GLU A O 1
ATOM 1144 N N . ASP A 1 142 ? -16.444 19.698 -0.716 1.00 77.38 142 ASP A N 1
ATOM 1145 C CA . ASP A 1 142 ? -17.767 19.572 -0.107 1.00 77.38 142 ASP A CA 1
ATOM 1146 C C . ASP A 1 142 ? -18.449 18.309 -0.646 1.00 77.38 142 ASP A C 1
ATOM 1148 O O . ASP A 1 142 ? -18.875 18.257 -1.796 1.00 77.38 142 ASP A O 1
ATOM 1152 N N . GLU A 1 143 ? -18.494 17.263 0.177 1.00 81.19 143 GLU A N 1
ATOM 1153 C CA . GLU A 1 143 ? -19.064 15.957 -0.164 1.00 81.19 143 GLU A CA 1
ATOM 1154 C C . GLU A 1 143 ? -20.038 15.549 0.945 1.00 81.19 143 GLU A C 1
ATOM 1156 O O . GLU A 1 143 ? -19.875 14.534 1.632 1.00 81.19 143 GLU A O 1
ATOM 1161 N N . ALA A 1 144 ? -21.052 16.392 1.164 1.00 81.69 144 ALA A N 1
ATOM 1162 C CA . ALA A 1 144 ? -22.056 16.219 2.212 1.00 81.69 144 ALA A CA 1
ATOM 1163 C C . ALA A 1 144 ? -22.707 14.825 2.199 1.00 81.69 144 ALA A C 1
ATOM 1165 O O . ALA A 1 144 ? -23.030 14.284 3.252 1.00 81.69 144 ALA A O 1
ATOM 1166 N N . GLN A 1 145 ? -22.834 14.188 1.035 1.00 83.00 145 GLN A N 1
ATOM 1167 C CA . GLN A 1 145 ? -23.406 12.849 0.889 1.00 83.00 145 GLN A CA 1
ATOM 1168 C C . GLN A 1 145 ? -22.527 11.768 1.527 1.00 83.00 145 GLN A C 1
ATOM 1170 O O . GLN A 1 145 ? -23.051 10.808 2.094 1.00 83.00 145 GLN A O 1
ATOM 1175 N N . LEU A 1 146 ? -21.198 11.922 1.485 1.00 85.81 146 LEU A N 1
ATOM 1176 C CA . LEU A 1 146 ? -20.292 11.047 2.230 1.00 85.81 146 LEU A CA 1
ATOM 1177 C C . LEU A 1 146 ? -20.454 11.259 3.733 1.00 85.81 146 LEU A C 1
ATOM 1179 O O . LEU A 1 146 ? -20.333 10.304 4.492 1.00 85.81 146 LEU A O 1
ATOM 1183 N N . VAL A 1 147 ? -20.758 12.475 4.183 1.00 85.94 147 VAL A N 1
ATOM 1184 C CA . VAL A 1 147 ? -21.070 12.738 5.595 1.00 85.94 147 VAL A CA 1
ATOM 1185 C C . VAL A 1 147 ? -22.416 12.114 5.983 1.00 85.94 147 VAL A C 1
ATOM 1187 O O . VAL A 1 147 ? -22.498 11.436 7.006 1.00 85.94 147 VAL A O 1
ATOM 1190 N N . GLU A 1 148 ? -23.450 12.254 5.147 1.00 83.06 148 GLU A N 1
ATOM 1191 C CA . GLU A 1 148 ? -24.780 11.657 5.353 1.00 83.06 148 GLU A CA 1
ATOM 1192 C C . GLU A 1 148 ? -24.736 10.127 5.407 1.00 83.06 148 GLU A C 1
ATOM 1194 O O . GLU A 1 148 ? -25.351 9.520 6.283 1.00 83.06 148 GLU A O 1
ATOM 1199 N N . ALA A 1 149 ? -23.975 9.496 4.509 1.00 84.25 149 ALA A N 1
ATOM 1200 C CA . ALA A 1 149 ? -23.746 8.051 4.519 1.00 84.25 149 ALA A CA 1
ATOM 1201 C C . ALA A 1 149 ? -22.754 7.609 5.596 1.00 84.25 149 ALA A C 1
ATOM 1203 O O . ALA A 1 149 ? -22.370 6.441 5.653 1.00 84.25 149 ALA A O 1
ATOM 1204 N N . ALA A 1 150 ? -22.338 8.539 6.456 1.00 85.81 150 ALA A N 1
ATOM 1205 C CA . ALA A 1 150 ? -21.465 8.264 7.567 1.00 85.81 150 ALA A CA 1
ATOM 1206 C C . ALA A 1 150 ? -20.153 7.619 7.063 1.00 85.81 150 ALA A C 1
ATOM 1208 O O . ALA A 1 150 ? -19.682 6.614 7.586 1.00 85.81 150 ALA A O 1
ATOM 1209 N N . PHE A 1 151 ? -19.538 8.202 6.040 1.00 86.44 151 PHE A N 1
ATOM 1210 C CA . PHE A 1 151 ? -18.188 7.902 5.544 1.00 86.44 151 PHE A CA 1
ATOM 1211 C C . PHE A 1 151 ? -17.219 9.057 5.777 1.00 86.44 151 PHE A C 1
ATOM 1213 O O . PHE A 1 151 ? -16.040 8.829 6.011 1.00 86.44 151 PHE A O 1
ATOM 1220 N N . GLY A 1 152 ? -17.709 10.291 5.733 1.00 87.56 152 GLY A N 1
ATOM 1221 C CA . GLY A 1 152 ? -16.928 11.487 6.017 1.00 87.56 152 GLY A CA 1
ATOM 1222 C C . GLY A 1 152 ? -17.382 12.184 7.292 1.00 87.56 152 GLY A C 1
ATOM 1223 O O . GLY A 1 152 ? -18.467 11.935 7.818 1.00 87.56 152 GLY A O 1
ATOM 1224 N N . ARG A 1 153 ? -16.560 13.121 7.755 1.00 86.19 153 ARG A N 1
ATOM 1225 C CA . ARG A 1 153 ? -16.941 14.132 8.745 1.00 86.19 153 ARG A CA 1
ATOM 1226 C C . ARG A 1 153 ? -16.567 15.522 8.259 1.00 86.19 153 ARG A C 1
ATOM 1228 O O . ARG A 1 153 ? -15.620 15.675 7.493 1.00 86.19 153 ARG A O 1
ATOM 1235 N N . ILE A 1 154 ? -17.295 16.529 8.722 1.00 87.62 154 ILE A N 1
ATOM 1236 C CA . ILE A 1 154 ? -16.981 17.926 8.422 1.00 87.62 154 ILE A CA 1
ATOM 1237 C C . ILE A 1 154 ? -15.862 18.385 9.361 1.00 87.62 154 ILE A C 1
ATOM 1239 O O . ILE A 1 154 ? -15.922 18.121 10.560 1.00 87.62 154 ILE A O 1
ATOM 1243 N N . LYS A 1 155 ? -14.848 19.061 8.815 1.00 86.44 155 LYS A N 1
ATOM 1244 C CA . LYS A 1 155 ? -13.816 19.781 9.573 1.00 86.44 155 LYS A CA 1
ATOM 1245 C C . LYS A 1 155 ? -13.620 21.180 9.012 1.00 86.44 155 LYS A C 1
ATOM 1247 O O . LYS A 1 155 ? -13.637 21.369 7.797 1.00 86.44 155 LYS A O 1
ATOM 1252 N N . MET A 1 156 ? -13.346 22.141 9.890 1.00 84.88 156 MET A N 1
ATOM 1253 C CA . MET A 1 156 ? -12.920 23.481 9.486 1.00 84.88 156 MET A CA 1
ATOM 1254 C C . MET A 1 156 ? -11.418 23.483 9.175 1.00 84.88 156 MET A C 1
ATOM 1256 O O . MET A 1 156 ? -10.593 23.326 10.072 1.00 84.88 156 MET A O 1
ATOM 1260 N N . LEU A 1 157 ? -11.051 23.666 7.905 1.00 82.75 157 LEU A N 1
ATOM 1261 C CA . LEU A 1 157 ? -9.662 23.721 7.438 1.00 82.75 157 LEU A CA 1
ATOM 1262 C C . LEU A 1 157 ? -9.435 25.014 6.654 1.00 82.75 157 LEU A C 1
ATOM 1264 O O . LEU A 1 157 ? -10.074 25.256 5.632 1.00 82.75 157 LEU A O 1
ATOM 1268 N N . GLY A 1 158 ? -8.532 25.868 7.147 1.00 83.94 158 GLY A N 1
ATOM 1269 C CA . GLY A 1 158 ? -8.244 27.161 6.513 1.00 83.94 158 GLY A CA 1
ATOM 1270 C C . GLY A 1 158 ? -9.460 28.093 6.435 1.00 83.94 158 GLY A C 1
ATOM 1271 O O . GLY A 1 158 ? -9.589 28.841 5.475 1.00 83.94 158 GLY A O 1
ATOM 1272 N N . GLY A 1 159 ? -10.376 28.008 7.407 1.00 86.75 159 GLY A N 1
ATOM 1273 C CA . GLY A 1 159 ? -11.614 28.798 7.439 1.00 86.75 159 GLY A CA 1
ATOM 1274 C C . GLY A 1 159 ? -12.776 28.222 6.623 1.00 86.75 159 GLY A C 1
ATOM 1275 O O . GLY A 1 159 ? -13.887 28.728 6.738 1.00 86.75 159 GLY A O 1
ATOM 1276 N N . ASN A 1 160 ? -12.559 27.139 5.871 1.00 87.25 160 ASN A N 1
ATOM 1277 C CA . ASN A 1 160 ? -13.587 26.499 5.053 1.00 87.25 160 ASN A CA 1
ATOM 1278 C C . ASN A 1 160 ? -14.023 25.162 5.658 1.00 87.25 160 ASN A C 1
ATOM 1280 O O . ASN A 1 160 ? -13.191 24.399 6.155 1.00 87.25 160 ASN A O 1
ATOM 1284 N N . ALA A 1 161 ? -15.320 24.862 5.588 1.00 86.81 161 ALA A N 1
ATOM 1285 C CA . ALA A 1 161 ? -15.832 23.533 5.898 1.00 86.81 161 ALA A CA 1
ATOM 1286 C C . ALA A 1 161 ? -15.401 22.566 4.789 1.00 86.81 161 ALA A C 1
ATOM 1288 O O . ALA A 1 161 ? -15.623 22.835 3.613 1.00 86.81 161 ALA A O 1
ATOM 1289 N N . ARG A 1 162 ? -14.750 21.468 5.168 1.00 88.44 162 ARG A N 1
ATOM 1290 C CA . ARG A 1 162 ? -14.266 20.424 4.260 1.00 88.44 162 ARG A CA 1
ATOM 1291 C C . ARG A 1 162 ? -14.758 19.066 4.733 1.00 88.44 162 ARG A C 1
ATOM 1293 O O . ARG A 1 162 ? -14.865 18.831 5.939 1.00 88.44 162 ARG A O 1
ATOM 1300 N N . THR A 1 163 ? -15.008 18.155 3.799 1.00 88.75 163 THR A N 1
ATOM 1301 C CA . THR A 1 163 ? -15.307 16.755 4.132 1.00 88.75 163 THR A CA 1
ATOM 1302 C C . THR A 1 163 ? -14.002 15.982 4.278 1.00 88.75 163 THR A C 1
ATOM 1304 O O . THR A 1 163 ? -13.142 16.038 3.406 1.00 88.75 163 THR A O 1
ATOM 1307 N N . VAL A 1 164 ? -13.830 15.262 5.382 1.00 88.38 164 VAL A N 1
ATOM 1308 C CA . VAL A 1 164 ? -12.608 14.508 5.684 1.00 88.38 164 VAL A CA 1
ATOM 1309 C C . VAL A 1 164 ? -12.958 13.049 5.939 1.00 88.38 164 VAL A C 1
ATOM 1311 O O . VAL A 1 164 ? -13.824 12.763 6.768 1.00 88.38 164 VAL A O 1
ATOM 1314 N N . LEU A 1 165 ? -12.274 12.131 5.253 1.00 89.31 165 LEU A N 1
ATOM 1315 C CA . LEU A 1 165 ? -12.303 10.701 5.576 1.00 89.31 165 LEU A CA 1
ATOM 1316 C C . LEU A 1 165 ? -10.978 10.335 6.237 1.00 89.31 165 LEU A C 1
ATOM 1318 O O . LEU A 1 165 ? -9.970 10.230 5.550 1.00 89.31 165 LEU A O 1
ATOM 1322 N N . ASP A 1 166 ? -10.968 10.193 7.561 1.00 86.62 166 ASP A N 1
ATOM 1323 C CA . ASP A 1 166 ? -9.757 9.926 8.355 1.00 86.62 166 ASP A CA 1
ATOM 1324 C C . ASP A 1 166 ? -9.969 8.910 9.497 1.00 86.62 166 ASP A C 1
ATOM 1326 O O . ASP A 1 166 ? -9.089 8.701 10.337 1.00 86.62 166 ASP A O 1
ATOM 1330 N N . GLU A 1 167 ? -11.141 8.273 9.542 1.00 87.56 167 GLU A N 1
ATOM 1331 C CA . GLU A 1 167 ? -11.498 7.289 10.566 1.00 87.56 167 GLU A CA 1
ATOM 1332 C C . GLU A 1 167 ? -10.991 5.883 10.169 1.00 87.56 167 GLU A C 1
ATOM 1334 O O . GLU A 1 167 ? -11.191 5.466 9.022 1.00 87.56 167 GLU A O 1
ATOM 1339 N N . PRO A 1 168 ? -10.384 5.097 11.084 1.00 84.69 168 PRO A N 1
ATOM 1340 C CA . PRO A 1 168 ? -9.797 3.794 10.740 1.00 84.69 168 PRO A CA 1
ATOM 1341 C C . PRO A 1 168 ? -10.790 2.814 10.101 1.00 84.69 168 PRO A C 1
ATOM 1343 O O . PRO A 1 168 ? -10.480 2.147 9.112 1.00 84.69 168 PRO A O 1
ATOM 1346 N N . PHE A 1 169 ? -12.012 2.748 10.633 1.00 87.25 169 PHE A N 1
ATOM 1347 C CA . PHE A 1 169 ? -13.056 1.861 10.125 1.00 87.25 169 PHE A CA 1
ATOM 1348 C C . PHE A 1 169 ? -13.642 2.328 8.782 1.00 87.25 169 PHE A C 1
ATOM 1350 O O . PHE A 1 169 ? -14.112 1.490 8.020 1.00 87.25 169 PHE A O 1
ATOM 1357 N N . VAL A 1 170 ? -13.592 3.627 8.449 1.00 89.44 170 VAL A N 1
ATOM 1358 C CA . VAL A 1 170 ? -14.054 4.147 7.145 1.00 89.44 170 VAL A CA 1
ATOM 1359 C C . VAL A 1 170 ? -13.168 3.602 6.039 1.00 89.44 170 VAL A C 1
ATOM 1361 O O . VAL A 1 170 ? -13.653 3.087 5.034 1.00 89.44 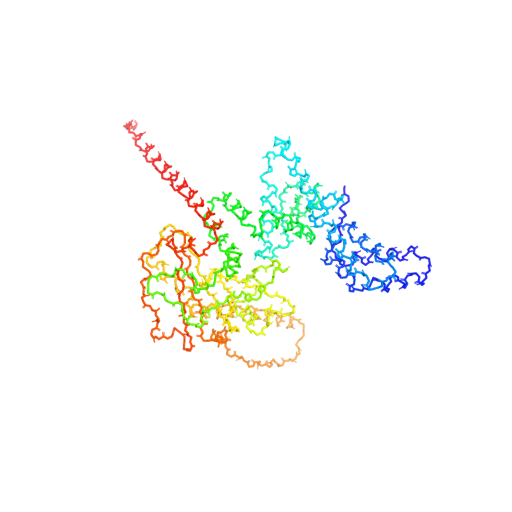170 VAL A O 1
ATOM 1364 N N . LEU A 1 171 ? -11.858 3.653 6.259 1.00 85.19 171 LEU A N 1
ATOM 1365 C CA . LEU A 1 171 ? -10.876 3.122 5.330 1.00 85.19 171 LEU A CA 1
ATOM 1366 C C . LEU A 1 171 ? -10.999 1.604 5.166 1.00 85.19 171 LEU A C 1
ATOM 1368 O O . LEU A 1 171 ? -11.006 1.099 4.043 1.00 85.19 171 LEU A O 1
ATOM 1372 N N . LYS A 1 172 ? -11.176 0.873 6.273 1.00 86.94 172 LYS A N 1
ATOM 1373 C CA . LYS A 1 172 ? -11.432 -0.573 6.228 1.00 86.94 172 LYS A CA 1
ATOM 1374 C C . LYS A 1 172 ? -12.749 -0.914 5.519 1.00 86.94 172 LYS A C 1
ATOM 1376 O O . LYS A 1 172 ? -12.779 -1.854 4.730 1.00 86.94 172 LYS A O 1
ATOM 1381 N N . ALA A 1 173 ? -13.817 -0.149 5.747 1.00 89.81 173 ALA A N 1
ATOM 1382 C CA . ALA A 1 173 ? -15.094 -0.333 5.059 1.00 89.81 173 ALA A CA 1
ATOM 1383 C C . ALA A 1 173 ? -14.968 -0.068 3.556 1.00 89.81 173 ALA A C 1
ATOM 1385 O O . ALA A 1 173 ? -15.462 -0.861 2.757 1.00 89.81 173 ALA A O 1
ATOM 1386 N N . ALA A 1 174 ? -14.255 0.992 3.168 1.00 87.81 174 ALA A N 1
ATOM 1387 C CA . ALA A 1 174 ? -13.956 1.291 1.774 1.00 87.81 174 ALA A CA 1
ATOM 1388 C C . ALA A 1 174 ? -13.169 0.130 1.132 1.00 87.81 174 ALA A C 1
ATOM 1390 O O . ALA A 1 174 ? -13.594 -0.398 0.104 1.00 87.81 174 ALA A O 1
ATOM 1391 N N . LYS A 1 175 ? -12.094 -0.348 1.782 1.00 83.31 175 LYS A N 1
ATOM 1392 C CA . LYS A 1 175 ? -11.320 -1.525 1.342 1.00 83.31 175 LYS A CA 1
ATOM 1393 C C . LYS A 1 175 ? -12.226 -2.739 1.131 1.00 83.31 175 LYS A C 1
ATOM 1395 O O . LYS A 1 175 ? -12.201 -3.337 0.065 1.00 83.31 175 LYS A O 1
ATOM 1400 N N . ASN A 1 176 ? -13.045 -3.090 2.118 1.00 86.38 176 ASN A N 1
ATOM 1401 C CA . ASN A 1 176 ? -13.927 -4.257 2.053 1.00 86.38 176 ASN A CA 1
ATOM 1402 C C . ASN A 1 176 ? -14.995 -4.128 0.955 1.00 86.38 176 ASN A C 1
ATOM 1404 O O . ASN A 1 176 ? -15.251 -5.093 0.235 1.00 86.38 176 ASN A O 1
ATOM 1408 N N . TYR A 1 177 ? -15.567 -2.934 0.782 1.00 86.44 177 TYR A N 1
ATOM 1409 C CA . TYR A 1 177 ? -16.529 -2.637 -0.277 1.00 86.44 177 TYR A CA 1
ATOM 1410 C C . TYR A 1 177 ? -15.914 -2.834 -1.675 1.00 86.44 177 TYR A C 1
ATOM 1412 O O . TYR A 1 177 ? -16.526 -3.463 -2.542 1.00 86.44 177 TYR A O 1
ATOM 1420 N N . PHE A 1 178 ? -14.688 -2.349 -1.896 1.00 80.12 178 PHE A N 1
ATOM 1421 C CA . PHE A 1 178 ? -14.004 -2.511 -3.180 1.00 80.12 178 PHE A CA 1
ATOM 1422 C C . PHE A 1 178 ? -13.372 -3.888 -3.360 1.00 80.12 178 PHE A C 1
ATOM 1424 O O . PHE A 1 178 ? -13.370 -4.372 -4.481 1.00 80.12 178 PHE A O 1
ATOM 1431 N N . ASN A 1 179 ? -12.935 -4.580 -2.307 1.00 77.25 179 ASN A N 1
ATOM 1432 C CA . ASN A 1 179 ? -12.380 -5.933 -2.416 1.00 77.25 179 ASN A CA 1
ATOM 1433 C C . ASN A 1 179 ? -13.337 -6.920 -3.104 1.00 77.25 179 ASN A C 1
ATOM 1435 O O . ASN A 1 179 ? -12.890 -7.877 -3.725 1.00 77.25 179 ASN A O 1
ATOM 1439 N N . GLN A 1 180 ? -14.649 -6.685 -3.029 1.00 73.94 180 GLN A N 1
ATOM 1440 C CA . GLN A 1 180 ? -15.640 -7.494 -3.743 1.00 73.94 180 GLN A CA 1
ATOM 1441 C C . GLN A 1 180 ? -15.765 -7.161 -5.235 1.00 73.94 180 GLN A C 1
ATOM 1443 O O . GLN A 1 180 ? -16.229 -7.993 -6.010 1.00 73.94 180 GLN A O 1
ATOM 1448 N N . LYS A 1 181 ? -15.418 -5.935 -5.633 1.00 72.81 181 LYS A N 1
ATOM 1449 C CA . LYS A 1 181 ? -15.710 -5.374 -6.963 1.00 72.81 181 LYS A CA 1
ATOM 1450 C C . LYS A 1 181 ? -14.455 -5.138 -7.807 1.00 72.81 181 LYS A C 1
ATOM 1452 O O . LYS A 1 181 ? -14.532 -5.162 -9.030 1.00 72.81 181 LYS A O 1
ATOM 1457 N N . ASP A 1 182 ? -13.334 -4.871 -7.152 1.00 71.12 182 ASP A N 1
ATOM 1458 C CA . ASP A 1 182 ? -12.041 -4.473 -7.704 1.00 71.12 182 ASP A CA 1
ATOM 1459 C C . ASP A 1 182 ? -10.927 -4.763 -6.664 1.00 71.12 182 ASP A C 1
ATOM 1461 O O . ASP A 1 182 ? -10.460 -3.839 -5.995 1.00 71.12 182 ASP A O 1
ATOM 1465 N N . PRO A 1 183 ? -10.522 -6.041 -6.476 1.00 63.41 183 PRO A N 1
ATOM 1466 C CA . PRO A 1 183 ? -9.629 -6.493 -5.392 1.00 63.41 183 PRO A CA 1
ATOM 1467 C C . PRO A 1 183 ? -8.250 -5.821 -5.314 1.00 63.41 183 PRO A C 1
ATOM 1469 O O . PRO A 1 183 ? -7.561 -5.949 -4.306 1.00 63.41 183 PRO A O 1
ATOM 1472 N N . LEU A 1 184 ? -7.838 -5.134 -6.380 1.00 64.31 184 LEU A N 1
ATOM 1473 C CA . LEU A 1 184 ? -6.564 -4.419 -6.487 1.00 64.31 184 LEU A CA 1
ATOM 1474 C C . LEU A 1 184 ? -6.755 -2.929 -6.803 1.00 64.31 184 LEU A C 1
ATOM 1476 O O . LEU A 1 184 ? -5.792 -2.235 -7.120 1.00 64.31 184 LEU A O 1
ATOM 1480 N N . PHE A 1 185 ? -7.997 -2.438 -6.734 1.00 68.38 185 PHE A N 1
ATOM 1481 C CA . PHE A 1 185 ? -8.367 -1.043 -6.989 1.00 68.38 185 PHE A CA 1
ATOM 1482 C C . PHE A 1 185 ? -7.918 -0.529 -8.374 1.00 68.38 185 PHE A C 1
ATOM 1484 O O . PHE A 1 185 ? -7.751 0.675 -8.580 1.00 68.38 185 PHE A O 1
ATOM 1491 N N . ILE A 1 186 ? -7.722 -1.431 -9.345 1.00 67.31 186 ILE A N 1
ATOM 1492 C CA . ILE A 1 186 ? -7.210 -1.116 -10.686 1.00 67.31 186 ILE A CA 1
ATOM 1493 C C . ILE A 1 186 ? -8.245 -0.315 -11.473 1.00 67.31 186 ILE A C 1
ATOM 1495 O O . ILE A 1 186 ? -7.898 0.626 -12.187 1.00 67.31 186 ILE A O 1
ATOM 1499 N N . ALA A 1 187 ? -9.533 -0.638 -11.335 1.00 69.50 187 ALA A N 1
ATOM 1500 C CA . ALA A 1 187 ? -10.597 0.129 -11.970 1.00 69.50 187 ALA A CA 1
ATOM 1501 C C . ALA A 1 187 ? -10.747 1.520 -11.335 1.00 69.50 187 ALA A C 1
ATOM 1503 O O . ALA A 1 187 ? -11.030 2.482 -12.051 1.00 69.50 187 ALA A O 1
ATOM 1504 N N . ALA A 1 188 ? -10.541 1.645 -10.021 1.00 68.50 188 ALA A N 1
ATOM 1505 C CA . ALA A 1 188 ? -10.487 2.940 -9.343 1.00 68.50 188 ALA A CA 1
ATOM 1506 C C . ALA A 1 188 ? -9.309 3.802 -9.832 1.00 68.50 188 ALA A C 1
ATOM 1508 O O . ALA A 1 188 ? -9.530 4.932 -10.274 1.00 68.50 188 ALA A O 1
ATOM 1509 N N . ALA A 1 189 ? -8.092 3.247 -9.847 1.00 67.62 189 ALA A N 1
ATOM 1510 C CA . ALA A 1 189 ? -6.897 3.913 -10.367 1.00 67.62 189 ALA A CA 1
ATOM 1511 C C . ALA A 1 189 ? -7.083 4.339 -11.832 1.00 67.62 189 ALA A C 1
ATOM 1513 O O . ALA A 1 189 ? -6.820 5.487 -12.191 1.00 67.62 189 ALA A O 1
ATOM 1514 N N . LYS A 1 190 ? -7.651 3.450 -12.660 1.00 69.44 190 LYS A N 1
ATOM 1515 C CA . LYS A 1 190 ? -7.994 3.733 -14.058 1.00 69.44 190 LYS A CA 1
ATOM 1516 C C . LYS A 1 190 ? -8.891 4.956 -14.203 1.00 69.44 190 LYS A C 1
ATOM 1518 O O . LYS A 1 190 ? -8.620 5.792 -15.059 1.00 69.44 190 LYS A O 1
ATOM 1523 N N . ARG A 1 191 ? -9.970 5.060 -13.420 1.00 69.38 191 ARG A N 1
ATOM 1524 C CA . ARG A 1 191 ? -10.898 6.200 -13.524 1.00 69.38 191 ARG A CA 1
ATOM 1525 C C . ARG A 1 191 ? -10.215 7.510 -13.150 1.00 69.38 191 ARG A C 1
ATOM 1527 O O . ARG A 1 191 ? -10.311 8.457 -13.919 1.00 69.38 191 ARG A O 1
ATOM 1534 N N . ALA A 1 192 ? -9.469 7.522 -12.045 1.00 64.81 192 ALA A N 1
ATOM 1535 C CA . ALA A 1 192 ? -8.730 8.702 -11.604 1.00 64.81 192 ALA A CA 1
ATOM 1536 C C . ALA A 1 192 ? -7.655 9.145 -12.622 1.00 64.81 192 ALA A C 1
ATOM 1538 O O . ALA A 1 192 ? -7.449 10.340 -12.826 1.00 64.81 192 ALA A O 1
ATOM 1539 N N . MET A 1 193 ? -7.017 8.202 -13.327 1.00 66.44 193 MET A N 1
ATOM 1540 C CA . MET A 1 193 ? -6.086 8.524 -14.418 1.00 66.44 193 MET A CA 1
ATOM 1541 C C . MET A 1 193 ? -6.799 9.115 -15.635 1.00 66.44 193 MET A C 1
ATOM 1543 O O . MET A 1 193 ? -6.326 10.094 -16.206 1.00 66.44 193 MET A O 1
ATOM 1547 N N . LEU A 1 194 ? -7.945 8.549 -16.023 1.00 66.31 194 LEU A N 1
ATOM 1548 C CA . LEU A 1 194 ? -8.716 9.007 -17.182 1.00 66.31 194 LEU A CA 1
ATOM 1549 C C . LEU A 1 194 ? -9.341 10.395 -16.998 1.00 66.31 194 LEU A C 1
ATOM 1551 O O . LEU A 1 194 ? -9.602 11.064 -17.994 1.00 66.31 194 LEU A O 1
ATOM 1555 N N . SER A 1 195 ? -9.572 10.833 -15.759 1.00 65.44 195 SER A N 1
ATOM 1556 C CA . SER A 1 195 ? -10.052 12.188 -15.461 1.00 65.44 195 SER A CA 1
ATOM 1557 C C . SER A 1 195 ? -8.957 13.259 -15.507 1.00 65.44 195 SER A C 1
ATOM 1559 O O . SER A 1 195 ? -9.281 14.443 -15.520 1.00 65.44 195 SER A O 1
ATOM 1561 N N . SER A 1 196 ? -7.674 12.877 -15.526 1.00 62.66 196 SER A N 1
ATOM 1562 C CA . SER A 1 196 ? -6.558 13.823 -15.619 1.00 62.66 196 SER A CA 1
ATOM 1563 C C . SER A 1 196 ? -6.135 14.036 -17.072 1.00 62.66 196 SER A C 1
ATOM 1565 O O . SER A 1 196 ? -5.891 13.069 -17.795 1.00 62.66 196 SER A O 1
ATOM 1567 N N . SER A 1 197 ? -5.978 15.295 -17.483 1.00 62.12 197 SER A N 1
ATOM 1568 C CA . SER A 1 197 ? -5.358 15.668 -18.762 1.00 62.12 197 SER A CA 1
ATOM 1569 C C . SER A 1 197 ? -3.830 15.798 -18.681 1.00 62.12 197 SER A C 1
ATOM 1571 O O . SER A 1 197 ? -3.181 16.007 -19.701 1.00 62.12 197 SER A O 1
ATOM 1573 N N . ASP A 1 198 ? -3.241 15.691 -17.487 1.00 61.69 198 ASP A N 1
ATOM 1574 C CA . ASP A 1 198 ? -1.801 15.847 -17.269 1.00 61.69 198 ASP A CA 1
ATOM 1575 C C . ASP A 1 198 ? -1.055 14.515 -17.468 1.00 61.69 198 ASP A C 1
ATOM 1577 O O . ASP A 1 198 ? -1.257 13.541 -16.737 1.00 61.69 198 ASP A O 1
ATOM 1581 N N . ALA A 1 199 ? -0.146 14.483 -18.445 1.00 64.12 199 ALA A N 1
ATOM 1582 C CA . ALA A 1 199 ? 0.668 13.312 -18.759 1.00 64.12 199 ALA A CA 1
ATOM 1583 C C . ALA A 1 199 ? 1.626 12.906 -17.621 1.00 64.12 199 ALA A C 1
ATOM 1585 O O . ALA A 1 199 ? 1.952 11.724 -17.489 1.00 64.12 199 ALA A O 1
ATOM 1586 N N . SER A 1 200 ? 2.070 13.853 -16.788 1.00 65.56 200 SER A N 1
ATOM 1587 C CA . SER A 1 200 ? 2.919 13.558 -15.627 1.00 65.56 200 SER A CA 1
ATOM 1588 C C . SER A 1 200 ? 2.156 12.763 -14.564 1.00 65.56 200 SER A C 1
ATOM 1590 O O . SER A 1 200 ? 2.692 11.813 -13.989 1.00 65.56 200 SER A O 1
ATOM 1592 N N . VAL A 1 201 ? 0.864 13.068 -14.394 1.00 65.88 201 VAL A N 1
ATOM 1593 C CA . VAL A 1 201 ? -0.051 12.313 -13.530 1.00 65.88 201 VAL A CA 1
ATOM 1594 C C . VAL A 1 201 ? -0.221 10.891 -14.058 1.00 65.88 201 VAL A C 1
ATOM 1596 O O . VAL A 1 201 ? -0.229 9.953 -13.268 1.00 65.88 201 VAL A O 1
ATOM 1599 N N . HIS A 1 202 ? -0.287 10.689 -15.379 1.00 68.06 202 HIS A N 1
ATOM 1600 C CA . HIS A 1 202 ? -0.378 9.338 -15.948 1.00 68.06 202 HIS A CA 1
ATOM 1601 C C . HIS A 1 202 ? 0.881 8.501 -15.694 1.00 68.06 202 HIS A C 1
ATOM 1603 O O . HIS A 1 202 ? 0.762 7.328 -15.349 1.00 68.06 202 HIS A O 1
ATOM 1609 N N . GLY A 1 203 ? 2.074 9.091 -15.826 1.00 70.44 203 GLY A N 1
ATOM 1610 C CA . GLY A 1 203 ? 3.334 8.414 -15.496 1.00 70.44 203 GLY A CA 1
ATOM 1611 C C . GLY A 1 203 ? 3.401 8.030 -14.018 1.00 70.44 203 GLY A C 1
ATOM 1612 O O . GLY A 1 203 ? 3.507 6.850 -13.687 1.00 70.44 203 GLY A O 1
ATOM 1613 N N . SER A 1 204 ? 3.207 9.013 -13.135 1.00 72.94 204 SER A N 1
ATOM 1614 C CA . SER A 1 204 ? 3.261 8.808 -11.684 1.00 72.94 204 SER A CA 1
ATOM 1615 C C . SER A 1 204 ? 2.199 7.823 -11.187 1.00 72.94 204 SER A C 1
ATOM 1617 O O . SER A 1 204 ? 2.478 6.968 -10.347 1.00 72.94 204 SER A O 1
ATOM 1619 N N . MET A 1 205 ? 0.975 7.876 -11.718 1.00 74.38 205 MET A N 1
ATOM 1620 C CA . MET A 1 205 ? -0.065 6.922 -11.335 1.00 74.38 205 MET A CA 1
ATOM 1621 C C . MET A 1 205 ? 0.206 5.515 -11.875 1.00 74.38 205 MET A C 1
ATOM 1623 O O . MET A 1 205 ? -0.099 4.544 -11.187 1.00 74.38 205 MET A O 1
ATOM 1627 N N . TRP A 1 206 ? 0.820 5.369 -13.053 1.00 80.00 206 TRP A N 1
ATOM 1628 C CA . TRP A 1 206 ? 1.237 4.047 -13.513 1.00 80.00 206 TRP A CA 1
ATOM 1629 C C . TRP A 1 206 ? 2.315 3.451 -12.602 1.00 80.00 206 TRP A C 1
ATOM 1631 O O . TRP A 1 206 ? 2.158 2.316 -12.159 1.00 80.00 206 TRP A O 1
ATOM 1641 N N . GLU A 1 207 ? 3.335 4.226 -12.224 1.00 84.12 207 GLU A N 1
ATOM 1642 C CA . GLU A 1 207 ? 4.345 3.810 -11.235 1.00 84.12 207 GLU A CA 1
ATOM 1643 C C . GLU A 1 207 ? 3.697 3.347 -9.927 1.00 84.12 207 GLU A C 1
ATOM 1645 O O . GLU A 1 207 ? 3.996 2.276 -9.398 1.00 84.12 207 GLU A O 1
ATOM 1650 N N . THR A 1 208 ? 2.723 4.123 -9.468 1.00 78.81 208 THR A N 1
ATOM 1651 C CA . THR A 1 208 ? 1.990 3.909 -8.222 1.00 78.81 208 THR A CA 1
ATOM 1652 C C . THR A 1 208 ? 1.077 2.664 -8.296 1.00 78.81 208 THR A C 1
ATOM 1654 O O . THR A 1 208 ? 0.869 2.004 -7.284 1.00 78.81 208 THR A O 1
ATOM 1657 N N . CYS A 1 209 ? 0.586 2.244 -9.470 1.00 80.31 209 CYS A N 1
ATOM 1658 C CA . CYS A 1 209 ? -0.235 1.025 -9.600 1.00 80.31 209 CYS A CA 1
ATOM 1659 C C . CYS A 1 209 ? 0.572 -0.277 -9.784 1.00 80.31 209 CYS A C 1
ATOM 1661 O O . CYS A 1 209 ? 0.060 -1.365 -9.498 1.00 80.31 209 CYS A O 1
ATOM 1663 N N . MET A 1 210 ? 1.832 -0.190 -10.226 1.00 87.50 210 MET A N 1
ATOM 1664 C CA . MET A 1 210 ? 2.663 -1.363 -10.525 1.00 87.50 210 MET A CA 1
ATOM 1665 C C . MET A 1 210 ? 2.883 -2.333 -9.350 1.00 87.50 210 MET A C 1
ATOM 1667 O O . MET A 1 210 ? 2.878 -3.535 -9.611 1.00 87.50 210 MET A O 1
ATOM 1671 N N . PRO A 1 211 ? 3.002 -1.907 -8.075 1.00 89.75 211 PRO A N 1
ATOM 1672 C CA . PRO A 1 211 ? 3.064 -2.828 -6.936 1.00 89.75 211 PRO A CA 1
ATOM 1673 C C . PRO A 1 211 ? 1.953 -3.886 -6.917 1.00 89.75 211 PRO A C 1
ATOM 1675 O O . PRO A 1 211 ? 2.221 -5.078 -6.767 1.00 89.75 211 PRO A O 1
ATOM 1678 N N . ALA A 1 212 ? 0.701 -3.473 -7.133 1.00 83.81 212 ALA A N 1
ATOM 1679 C CA . ALA A 1 212 ? -0.447 -4.379 -7.148 1.00 83.81 212 ALA A CA 1
ATOM 1680 C C . ALA A 1 212 ? -0.374 -5.361 -8.326 1.00 83.81 212 ALA A C 1
ATOM 1682 O O . ALA A 1 212 ? -0.633 -6.557 -8.180 1.00 83.81 212 ALA A O 1
A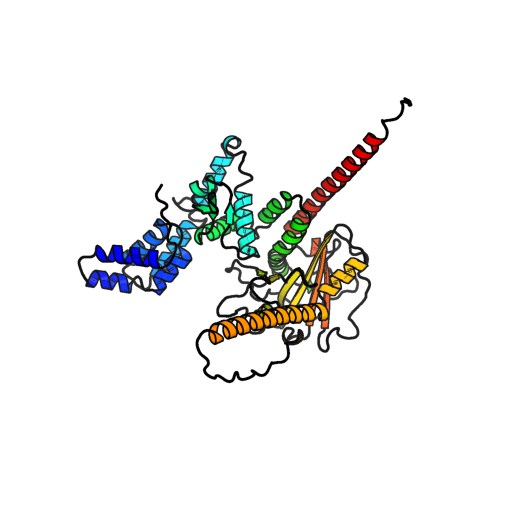TOM 1683 N N . VAL A 1 213 ? 0.044 -4.853 -9.486 1.00 88.06 213 VAL A N 1
ATOM 1684 C CA . VAL A 1 213 ? 0.239 -5.642 -10.704 1.00 88.06 213 VAL A CA 1
ATOM 1685 C C . VAL A 1 213 ? 1.349 -6.674 -10.507 1.00 88.06 213 VAL A C 1
ATOM 1687 O O . VAL A 1 213 ? 1.182 -7.823 -10.911 1.00 88.06 213 VAL A O 1
ATOM 1690 N N . PHE A 1 214 ? 2.457 -6.315 -9.855 1.00 93.19 214 PHE A N 1
ATOM 1691 C CA . PHE A 1 214 ? 3.538 -7.249 -9.541 1.00 93.19 214 PHE A CA 1
ATOM 1692 C C . PHE A 1 214 ? 3.083 -8.352 -8.592 1.00 93.19 214 PHE A C 1
ATOM 1694 O O . PHE A 1 214 ? 3.368 -9.517 -8.856 1.00 93.19 214 PHE A O 1
ATOM 1701 N N . VAL A 1 215 ? 2.329 -8.012 -7.541 1.00 90.38 215 VAL A N 1
ATOM 1702 C CA . VAL A 1 215 ? 1.737 -9.003 -6.629 1.00 90.38 215 VAL A CA 1
ATOM 1703 C C . VAL A 1 215 ? 0.895 -10.019 -7.403 1.00 90.38 215 VAL A C 1
ATOM 1705 O O . VAL A 1 215 ? 1.093 -11.222 -7.245 1.00 90.38 215 VAL A O 1
ATOM 1708 N N . GLU A 1 216 ? -0.016 -9.566 -8.267 1.00 88.00 216 GLU A N 1
ATOM 1709 C CA . GLU A 1 216 ? -0.848 -10.468 -9.076 1.00 88.00 216 GLU A CA 1
ATOM 1710 C C . GLU A 1 216 ? -0.017 -1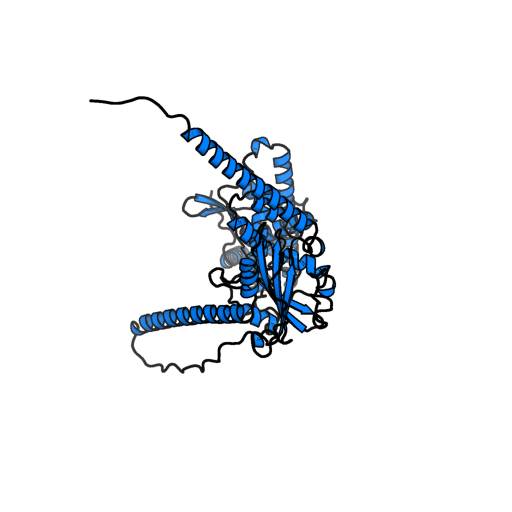1.292 -10.070 1.00 88.00 216 GLU A C 1
ATOM 1712 O O . GLU A 1 216 ? -0.262 -12.485 -10.259 1.00 88.00 216 GLU A O 1
ATOM 1717 N N . THR A 1 217 ? 0.985 -10.665 -10.689 1.00 92.62 217 THR A N 1
ATOM 1718 C CA . THR A 1 217 ? 1.838 -11.304 -11.695 1.00 92.62 217 THR A CA 1
ATOM 1719 C C . THR A 1 217 ? 2.661 -12.421 -11.069 1.00 92.62 217 THR A C 1
ATOM 1721 O O . THR A 1 217 ? 2.567 -13.558 -11.521 1.00 92.62 217 THR A O 1
ATOM 1724 N N . PHE A 1 218 ? 3.403 -12.148 -9.994 1.00 93.19 218 PHE A N 1
ATOM 1725 C CA . PHE A 1 218 ? 4.286 -13.139 -9.372 1.00 93.19 218 PHE A CA 1
ATOM 1726 C C . PHE A 1 218 ? 3.535 -14.266 -8.663 1.00 93.19 218 PHE A C 1
ATOM 1728 O O . PHE A 1 218 ? 4.038 -15.387 -8.636 1.00 93.19 218 PHE A O 1
ATOM 1735 N N . LYS A 1 219 ? 2.304 -14.026 -8.185 1.00 89.88 219 LYS A N 1
ATOM 1736 C CA . LYS A 1 219 ? 1.430 -15.101 -7.678 1.00 89.88 219 LYS A CA 1
ATOM 1737 C C . LYS A 1 219 ? 1.110 -16.158 -8.735 1.00 89.88 219 LYS A C 1
ATOM 1739 O O . LYS A 1 219 ? 0.928 -17.321 -8.393 1.00 89.88 219 LYS A O 1
ATOM 1744 N N . ASN A 1 220 ? 1.018 -15.758 -10.002 1.00 88.69 220 ASN A N 1
ATOM 1745 C CA . ASN A 1 220 ? 0.541 -16.626 -11.080 1.00 88.69 220 ASN A CA 1
ATOM 1746 C C . ASN A 1 220 ? 1.630 -17.010 -12.092 1.00 88.69 220 ASN A C 1
ATOM 1748 O O . ASN A 1 220 ? 1.453 -17.968 -12.843 1.00 88.69 220 ASN A O 1
ATOM 1752 N N . ARG A 1 221 ? 2.722 -16.241 -12.173 1.00 91.94 221 ARG A N 1
ATOM 1753 C CA . ARG A 1 221 ? 3.738 -16.340 -13.226 1.00 91.94 221 ARG A CA 1
ATOM 1754 C C . ARG A 1 221 ? 5.141 -16.063 -12.674 1.00 91.94 221 ARG A C 1
ATOM 1756 O O . ARG A 1 221 ? 5.518 -14.895 -12.538 1.00 91.94 221 ARG A O 1
ATOM 1763 N N . PRO A 1 222 ? 5.949 -17.105 -12.409 1.00 92.69 222 PRO A N 1
ATOM 1764 C CA . PRO A 1 222 ? 7.353 -16.922 -12.052 1.00 92.69 222 PRO A CA 1
ATOM 1765 C C . PRO A 1 222 ? 8.163 -16.395 -13.243 1.00 92.69 222 PRO A C 1
ATOM 1767 O O . PRO A 1 222 ? 7.750 -16.556 -14.394 1.00 92.69 222 PRO A O 1
ATOM 1770 N N . PHE A 1 223 ? 9.349 -15.833 -12.988 1.00 90.50 223 PHE A N 1
ATOM 1771 C CA . PHE A 1 223 ? 10.222 -15.289 -14.039 1.00 90.50 223 PHE A CA 1
ATOM 1772 C C . PHE A 1 223 ? 10.538 -16.284 -15.156 1.00 90.50 223 PHE A C 1
ATOM 1774 O O . PHE A 1 223 ? 10.549 -15.910 -16.324 1.00 90.50 223 PHE A O 1
ATOM 1781 N N . SER A 1 224 ? 10.735 -17.560 -14.817 1.00 88.38 224 SER A N 1
ATOM 1782 C CA . SER A 1 224 ? 11.016 -18.631 -15.783 1.00 88.38 224 SER A CA 1
ATOM 1783 C C . SER A 1 224 ? 9.906 -18.845 -16.820 1.00 88.38 224 SER A C 1
ATOM 1785 O O . SER A 1 224 ? 10.153 -19.449 -17.858 1.00 88.38 224 SER A O 1
ATOM 1787 N N . SER A 1 225 ? 8.693 -18.351 -16.554 1.00 91.38 225 SER A N 1
ATOM 1788 C CA . SER A 1 225 ? 7.552 -18.428 -17.473 1.00 91.38 225 SER A CA 1
ATOM 1789 C C . SER A 1 225 ? 7.398 -17.200 -18.374 1.00 91.38 225 SER A C 1
ATOM 1791 O O . SER A 1 225 ? 6.514 -17.178 -19.232 1.00 91.38 225 SER A O 1
ATOM 1793 N N . TRP A 1 226 ? 8.200 -16.152 -18.165 1.00 91.62 226 TRP A N 1
ATOM 1794 C CA . TRP A 1 226 ? 8.051 -14.906 -18.906 1.00 91.62 226 TRP A CA 1
ATOM 1795 C C . TRP A 1 226 ? 8.654 -15.061 -20.308 1.00 91.62 226 TRP A C 1
ATOM 1797 O O . TRP A 1 226 ? 9.807 -15.479 -20.429 1.00 91.62 226 TRP A O 1
ATOM 1807 N N . PRO A 1 227 ? 7.914 -14.718 -21.379 1.00 86.88 227 PRO A N 1
ATOM 1808 C CA . PRO A 1 227 ? 8.450 -14.722 -22.733 1.00 86.88 227 PRO A CA 1
ATOM 1809 C C . PRO A 1 227 ? 9.454 -13.578 -22.882 1.00 86.88 227 PRO A C 1
ATOM 1811 O O . PRO A 1 227 ? 9.099 -12.424 -23.130 1.00 86.88 227 PRO A O 1
ATOM 1814 N N . LEU A 1 228 ? 10.726 -13.893 -22.667 1.00 79.81 228 LEU A N 1
ATOM 1815 C CA . LEU A 1 228 ? 11.811 -12.939 -22.833 1.00 79.81 228 LEU A CA 1
ATOM 1816 C C . LEU A 1 228 ? 12.119 -12.704 -24.314 1.00 79.81 228 LEU A C 1
ATOM 1818 O O . LEU A 1 228 ? 11.860 -13.550 -25.170 1.00 79.81 228 LEU A O 1
ATOM 1822 N N . LEU A 1 229 ? 12.720 -11.549 -24.599 1.00 71.81 229 LEU A N 1
ATOM 1823 C CA . LEU A 1 229 ? 13.235 -11.231 -25.927 1.00 71.81 229 LEU A CA 1
ATOM 1824 C C . LEU A 1 229 ? 14.301 -12.258 -26.376 1.00 71.81 229 LEU A C 1
ATOM 1826 O O . LEU A 1 229 ? 15.012 -12.814 -25.530 1.00 71.81 229 LEU A O 1
ATOM 1830 N N . PRO A 1 230 ? 14.454 -12.501 -27.693 1.00 66.56 230 PRO A N 1
ATOM 1831 C CA . PRO A 1 230 ? 15.439 -13.443 -28.220 1.00 66.56 230 PRO A CA 1
ATOM 1832 C C . PRO A 1 230 ? 16.849 -13.166 -27.679 1.00 66.56 230 PRO A C 1
ATOM 1834 O O . PRO A 1 230 ? 17.298 -12.022 -27.676 1.00 66.56 230 PRO A O 1
ATOM 1837 N N . ASN A 1 231 ? 17.558 -14.226 -27.274 1.00 66.31 231 ASN A N 1
ATOM 1838 C CA . ASN A 1 231 ? 18.889 -14.214 -26.638 1.00 66.31 231 ASN A CA 1
ATOM 1839 C C . ASN A 1 231 ? 18.938 -13.834 -25.147 1.00 66.31 231 ASN A C 1
ATOM 1841 O O . ASN A 1 231 ? 20.027 -13.831 -24.575 1.00 66.31 231 ASN A O 1
ATOM 1845 N N . ASN A 1 232 ? 17.798 -13.587 -24.498 1.00 71.31 232 ASN A N 1
ATOM 1846 C CA . ASN A 1 232 ? 17.740 -13.458 -23.044 1.00 71.31 232 ASN A CA 1
ATOM 1847 C C . ASN A 1 232 ? 17.279 -14.780 -22.419 1.00 71.31 232 ASN A C 1
ATOM 1849 O O . ASN A 1 232 ? 16.218 -15.302 -22.756 1.00 71.31 232 ASN A O 1
ATOM 1853 N N . SER A 1 233 ? 18.063 -15.313 -21.484 1.00 76.38 233 SER A N 1
ATOM 1854 C CA . SER A 1 233 ? 17.701 -16.486 -20.684 1.00 76.38 233 SER A CA 1
ATOM 1855 C C . SER A 1 233 ? 17.686 -16.127 -19.203 1.00 76.38 233 SER A C 1
ATOM 1857 O O . SER A 1 233 ? 18.627 -15.497 -18.714 1.00 76.38 233 SER A O 1
ATOM 1859 N N . ILE A 1 234 ? 16.657 -16.572 -18.481 1.00 84.88 234 ILE A N 1
ATOM 1860 C CA . ILE A 1 234 ? 16.628 -16.492 -17.018 1.00 84.88 234 ILE A CA 1
ATOM 1861 C C . ILE A 1 234 ? 17.725 -17.416 -16.458 1.00 84.88 234 ILE A C 1
ATOM 1863 O O . ILE A 1 234 ? 17.738 -18.597 -16.809 1.00 84.88 234 ILE A O 1
ATOM 1867 N N . PRO A 1 235 ? 18.654 -16.918 -15.619 1.00 86.31 235 PRO A N 1
ATOM 1868 C CA . PRO A 1 235 ? 19.634 -17.766 -14.945 1.00 86.31 235 PRO A CA 1
ATOM 1869 C C . PRO A 1 235 ? 18.957 -18.825 -14.073 1.00 86.31 235 PRO A C 1
ATOM 1871 O O . PRO A 1 235 ? 17.904 -18.556 -13.498 1.00 86.31 235 PRO A O 1
ATOM 1874 N N . GLU A 1 236 ? 19.588 -19.989 -13.906 1.00 87.69 236 GLU A N 1
ATOM 1875 C CA . GLU A 1 236 ? 19.051 -21.093 -13.091 1.00 87.69 236 GLU A CA 1
ATOM 1876 C C . GLU A 1 236 ? 18.687 -20.660 -11.661 1.00 87.69 236 GLU A C 1
ATOM 1878 O O . GLU A 1 236 ? 17.685 -21.115 -11.119 1.00 87.69 236 GLU A O 1
ATOM 1883 N N . GLN A 1 237 ? 19.432 -19.711 -11.082 1.00 89.88 237 GLN A N 1
ATOM 1884 C CA . GLN A 1 237 ? 19.161 -19.151 -9.752 1.00 89.88 237 GLN A CA 1
ATOM 1885 C C . GLN A 1 237 ? 17.790 -18.465 -9.644 1.00 89.88 237 GLN A C 1
ATOM 1887 O O . GLN A 1 237 ? 17.209 -18.399 -8.566 1.00 89.88 237 GLN A O 1
ATOM 1892 N N . LEU A 1 238 ? 17.265 -17.953 -10.759 1.00 90.31 238 LEU A N 1
ATOM 1893 C CA . LEU A 1 238 ? 15.974 -17.270 -10.829 1.00 90.31 238 LEU A CA 1
ATOM 1894 C C . LEU A 1 238 ? 14.851 -18.195 -11.335 1.00 90.31 238 LEU A C 1
ATOM 1896 O O . LEU A 1 238 ? 13.749 -17.731 -11.641 1.00 90.31 238 LEU A O 1
ATOM 1900 N N . VAL A 1 239 ? 15.113 -19.503 -11.429 1.00 91.69 239 VAL A N 1
ATOM 1901 C CA . VAL A 1 239 ? 14.108 -20.518 -11.757 1.00 91.69 239 VAL A CA 1
ATOM 1902 C C . VAL A 1 239 ? 13.478 -21.036 -10.466 1.00 91.69 239 VAL A C 1
ATOM 1904 O O . VAL A 1 239 ? 14.123 -21.685 -9.645 1.00 91.69 239 VAL A O 1
ATOM 1907 N N . GLY A 1 240 ? 12.187 -20.771 -10.293 1.00 91.25 240 GLY A N 1
ATOM 1908 C CA . GLY A 1 240 ? 11.423 -21.235 -9.141 1.00 91.25 240 GLY A CA 1
ATOM 1909 C C . GLY A 1 240 ? 10.191 -20.378 -8.893 1.00 91.25 240 GLY A C 1
ATOM 1910 O O . GLY A 1 240 ? 9.921 -19.424 -9.625 1.00 91.25 240 GLY A O 1
ATOM 1911 N N . ASN A 1 241 ? 9.442 -20.723 -7.849 1.00 93.62 241 ASN A N 1
ATOM 1912 C CA . ASN A 1 241 ? 8.337 -19.891 -7.390 1.00 93.62 241 ASN A CA 1
ATOM 1913 C C . ASN A 1 241 ? 8.887 -18.584 -6.816 1.00 93.62 241 ASN A C 1
ATOM 1915 O O . ASN A 1 241 ? 9.866 -18.593 -6.071 1.00 93.62 241 ASN A O 1
ATOM 1919 N N . VAL A 1 242 ? 8.237 -17.476 -7.165 1.00 95.31 242 VAL A N 1
ATOM 1920 C CA . VAL A 1 242 ? 8.642 -16.134 -6.750 1.00 95.31 242 VAL A CA 1
ATOM 1921 C C . VAL A 1 242 ? 7.701 -15.658 -5.654 1.00 95.31 242 VAL A C 1
ATOM 1923 O O . VAL A 1 242 ? 6.489 -15.604 -5.858 1.00 95.31 242 VAL A O 1
ATOM 1926 N N . THR A 1 243 ? 8.248 -15.275 -4.505 1.00 95.00 243 THR A N 1
ATOM 1927 C CA . THR A 1 243 ? 7.498 -14.595 -3.444 1.00 95.00 243 THR A CA 1
ATOM 1928 C C . THR A 1 243 ? 8.011 -13.171 -3.282 1.00 95.00 243 THR A C 1
ATOM 1930 O O . THR A 1 243 ? 9.207 -12.912 -3.380 1.00 95.00 243 THR A O 1
ATOM 1933 N N . ILE A 1 244 ? 7.107 -12.217 -3.063 1.00 96.31 244 ILE A N 1
ATOM 1934 C CA . ILE A 1 244 ? 7.494 -10.828 -2.793 1.00 96.31 244 ILE A CA 1
ATOM 1935 C C . ILE A 1 244 ? 7.798 -10.703 -1.304 1.00 96.31 244 ILE A C 1
ATOM 1937 O O . ILE A 1 244 ? 6.956 -11.011 -0.460 1.00 96.31 244 ILE A O 1
ATOM 1941 N N . VAL A 1 245 ? 9.008 -10.265 -0.978 1.00 96.12 245 VAL A N 1
ATOM 1942 C CA . VAL A 1 245 ? 9.481 -10.168 0.405 1.00 96.12 245 VAL A CA 1
ATOM 1943 C C . VAL A 1 245 ? 8.749 -9.035 1.117 1.00 96.12 245 VAL A C 1
ATOM 1945 O O . VAL A 1 245 ? 8.610 -7.943 0.578 1.00 96.12 245 VAL A O 1
ATOM 1948 N N . GLY A 1 246 ? 8.265 -9.301 2.331 1.00 92.31 246 GLY A N 1
ATOM 1949 C CA . GLY A 1 246 ? 7.482 -8.339 3.114 1.00 92.31 246 GLY A CA 1
ATOM 1950 C C . GLY A 1 246 ? 6.019 -8.209 2.684 1.00 92.31 246 GLY A C 1
ATOM 1951 O O . GLY A 1 246 ? 5.267 -7.473 3.315 1.00 92.31 246 GLY A O 1
ATOM 1952 N N . TYR A 1 247 ? 5.577 -8.931 1.648 1.00 91.62 247 TYR A N 1
ATOM 1953 C CA . TYR A 1 247 ? 4.169 -8.940 1.262 1.00 91.62 247 TYR A CA 1
ATOM 1954 C C . TYR A 1 247 ? 3.333 -9.777 2.236 1.00 91.62 247 TYR A C 1
ATOM 1956 O O . TYR A 1 247 ? 3.623 -10.947 2.486 1.00 91.62 247 TYR A O 1
ATOM 1964 N N . ASN A 1 248 ? 2.255 -9.182 2.742 1.00 85.38 248 ASN A N 1
ATOM 1965 C CA . ASN A 1 248 ? 1.275 -9.827 3.605 1.00 85.38 248 ASN A CA 1
ATOM 1966 C C . ASN A 1 248 ? -0.128 -9.499 3.083 1.00 85.38 248 ASN A C 1
ATOM 1968 O O . ASN A 1 248 ? -0.502 -8.335 3.010 1.00 85.38 248 ASN A O 1
ATOM 1972 N N . GLU A 1 249 ? -0.924 -10.514 2.736 1.00 75.12 249 GLU A N 1
ATOM 1973 C CA . GLU A 1 249 ? -2.277 -10.324 2.185 1.00 75.12 249 GLU A CA 1
ATOM 1974 C C . GLU A 1 249 ? -3.239 -9.629 3.161 1.00 75.12 249 GLU A C 1
ATOM 1976 O O . GLU A 1 249 ? -4.211 -8.983 2.753 1.00 75.12 249 GLU A O 1
ATOM 1981 N N . HIS A 1 250 ? -2.964 -9.743 4.461 1.00 70.31 250 HIS A N 1
ATOM 1982 C CA . HIS A 1 250 ? -3.744 -9.104 5.513 1.00 70.31 250 HIS A CA 1
ATOM 1983 C C . HIS A 1 250 ? -3.333 -7.645 5.730 1.00 70.31 250 HIS A C 1
ATOM 1985 O O . HIS A 1 250 ? -4.165 -6.840 6.163 1.00 70.31 250 HIS A O 1
ATOM 1991 N N . GLU A 1 251 ? -2.102 -7.274 5.365 1.00 71.62 251 GLU A N 1
ATOM 1992 C CA . GLU A 1 251 ? -1.640 -5.894 5.432 1.00 71.62 251 GLU A CA 1
ATOM 1993 C C . GLU A 1 251 ? -1.905 -5.156 4.110 1.00 71.62 251 GLU A C 1
ATOM 1995 O O . GLU A 1 251 ? -1.546 -5.602 3.026 1.00 71.62 251 GLU A O 1
ATOM 2000 N N . PRO A 1 252 ? -2.573 -4.003 4.167 1.00 65.88 252 PRO A N 1
ATOM 2001 C CA . PRO A 1 252 ? -2.990 -3.290 2.969 1.00 65.88 252 PRO A CA 1
ATOM 2002 C C . PRO A 1 252 ? -1.893 -2.430 2.342 1.00 65.88 252 PRO A C 1
ATOM 2004 O O . PRO A 1 252 ? -2.019 -2.059 1.185 1.00 65.88 252 PRO A O 1
ATOM 2007 N N . ARG A 1 253 ? -0.857 -2.035 3.083 1.00 80.50 253 ARG A N 1
ATOM 2008 C CA . ARG A 1 253 ? 0.130 -1.087 2.565 1.00 80.50 253 ARG A CA 1
ATOM 2009 C C . ARG A 1 253 ? 1.122 -1.839 1.684 1.00 80.50 253 ARG A C 1
ATOM 2011 O O . ARG A 1 253 ? 1.908 -2.629 2.195 1.00 80.50 253 ARG A O 1
ATOM 2018 N N . LEU A 1 254 ? 1.096 -1.588 0.375 1.00 85.88 254 LEU A N 1
ATOM 2019 C CA . LEU A 1 254 ? 2.054 -2.207 -0.544 1.00 85.88 254 LEU A CA 1
ATOM 2020 C C . LEU A 1 254 ? 3.363 -1.439 -0.623 1.00 85.88 254 LEU A C 1
ATOM 2022 O O . LEU A 1 254 ? 4.403 -2.053 -0.833 1.00 85.88 254 LEU A O 1
ATOM 2026 N N . ALA A 1 255 ? 3.331 -0.120 -0.453 1.00 89.31 255 ALA A N 1
ATOM 2027 C CA . ALA A 1 255 ? 4.508 0.685 -0.706 1.00 89.31 255 ALA A CA 1
ATOM 2028 C C . ALA A 1 255 ? 4.811 1.728 0.371 1.00 89.31 255 ALA A C 1
ATOM 2030 O O . ALA A 1 255 ? 3.963 2.159 1.162 1.00 89.31 255 ALA A O 1
ATOM 2031 N N . ILE A 1 256 ? 6.080 2.110 0.393 1.00 89.94 256 ILE A N 1
ATOM 2032 C CA . ILE A 1 256 ? 6.653 3.176 1.202 1.00 89.94 256 ILE A CA 1
ATOM 2033 C C . ILE A 1 256 ? 7.496 4.087 0.302 1.00 89.94 256 ILE A C 1
ATOM 2035 O O . ILE A 1 256 ? 7.935 3.676 -0.771 1.00 89.94 256 ILE A O 1
ATOM 2039 N N . SER A 1 257 ? 7.696 5.344 0.691 1.00 90.00 257 SER A N 1
ATOM 2040 C CA . SER A 1 257 ? 8.404 6.312 -0.148 1.00 90.00 257 SER A CA 1
ATOM 2041 C C . SER A 1 257 ? 9.676 6.834 0.509 1.00 90.00 257 SER A C 1
ATOM 2043 O O . SER A 1 257 ? 9.858 6.746 1.724 1.00 90.00 257 SER A O 1
ATOM 2045 N N . HIS A 1 258 ? 10.517 7.483 -0.293 1.00 88.25 258 HIS A N 1
ATOM 2046 C CA . HIS A 1 258 ? 11.682 8.243 0.169 1.00 88.25 258 HIS A CA 1
ATOM 2047 C C . HIS A 1 258 ? 11.382 9.342 1.204 1.00 88.25 258 HIS A C 1
ATOM 2049 O O . HIS A 1 258 ? 12.310 9.880 1.804 1.00 88.25 258 HIS A O 1
ATOM 2055 N N . LYS A 1 259 ? 10.111 9.723 1.393 1.00 86.81 259 LYS A N 1
ATOM 2056 C CA . LYS A 1 259 ? 9.707 10.665 2.446 1.00 86.81 259 LYS A CA 1
ATOM 2057 C C . LYS A 1 259 ? 9.686 10.012 3.828 1.00 86.81 259 LYS A C 1
ATOM 2059 O O . LYS A 1 259 ? 9.816 10.716 4.821 1.00 86.81 259 LYS A O 1
ATOM 2064 N N . ASP A 1 260 ? 9.503 8.695 3.872 1.00 87.25 260 ASP A N 1
ATOM 2065 C CA . ASP A 1 260 ? 9.320 7.925 5.101 1.00 87.25 260 ASP A CA 1
ATOM 2066 C C . ASP A 1 260 ? 10.615 7.220 5.529 1.00 87.25 260 ASP A C 1
ATOM 2068 O O . ASP A 1 260 ? 10.920 7.131 6.716 1.00 87.25 260 ASP A O 1
ATOM 2072 N N . ILE A 1 261 ? 11.370 6.699 4.557 1.00 91.06 261 ILE A N 1
ATOM 2073 C CA . ILE A 1 261 ? 12.562 5.875 4.777 1.00 91.06 261 ILE A CA 1
ATOM 2074 C C . ILE A 1 261 ? 13.564 6.064 3.630 1.00 91.06 261 ILE A C 1
ATOM 2076 O O . ILE A 1 261 ? 13.183 6.350 2.493 1.00 91.06 261 ILE A O 1
ATOM 2080 N N . THR A 1 262 ? 14.859 5.894 3.896 1.00 91.56 262 THR A N 1
ATOM 2081 C CA . THR A 1 262 ? 15.870 5.874 2.827 1.00 91.56 262 THR A CA 1
ATOM 2082 C C . THR A 1 262 ? 15.860 4.563 2.060 1.00 91.56 262 THR A C 1
ATOM 2084 O O . THR A 1 262 ? 15.429 3.531 2.578 1.00 91.56 262 THR A O 1
ATOM 2087 N N . THR A 1 263 ? 16.430 4.585 0.855 1.00 92.44 263 THR A N 1
ATOM 2088 C CA . THR A 1 263 ? 16.673 3.377 0.058 1.00 92.44 263 THR A CA 1
ATOM 2089 C C . THR A 1 263 ? 17.449 2.345 0.878 1.00 92.44 263 THR A C 1
ATOM 2091 O O . THR A 1 263 ? 17.073 1.180 0.951 1.00 92.44 263 THR A O 1
ATOM 2094 N N . GLN A 1 264 ? 18.500 2.792 1.569 1.00 92.31 264 GLN A N 1
ATOM 2095 C CA . GLN A 1 264 ? 19.340 1.935 2.400 1.00 92.31 264 GLN A CA 1
ATOM 2096 C C . GLN A 1 264 ? 18.556 1.286 3.549 1.00 92.31 264 GLN A C 1
ATOM 2098 O O . GLN A 1 264 ? 18.639 0.078 3.752 1.00 92.31 264 GLN A O 1
ATOM 2103 N N . ALA A 1 265 ? 17.786 2.075 4.300 1.00 92.56 265 ALA A N 1
ATOM 2104 C CA . ALA A 1 265 ? 17.024 1.566 5.432 1.00 92.56 265 ALA A CA 1
ATOM 2105 C C . ALA A 1 265 ? 15.906 0.607 4.989 1.00 92.56 265 ALA A C 1
ATOM 2107 O O . ALA A 1 265 ? 15.649 -0.379 5.678 1.00 92.56 265 ALA A O 1
ATOM 2108 N N . PHE A 1 266 ? 15.300 0.845 3.822 1.00 95.44 266 PHE A N 1
ATOM 2109 C CA . PHE A 1 266 ? 14.373 -0.096 3.197 1.00 95.44 266 PHE A CA 1
ATOM 2110 C C . PHE A 1 266 ? 15.055 -1.436 2.880 1.00 95.44 266 PHE A C 1
ATOM 2112 O O . PHE A 1 266 ? 14.566 -2.491 3.283 1.00 95.44 266 PHE A O 1
ATOM 2119 N N . MET A 1 267 ? 16.214 -1.406 2.213 1.00 95.56 267 MET A N 1
ATOM 2120 C CA . MET A 1 267 ? 16.947 -2.627 1.855 1.00 95.56 267 MET A CA 1
ATOM 2121 C C . MET A 1 267 ? 17.418 -3.410 3.090 1.00 95.56 267 MET A C 1
ATOM 2123 O O . MET A 1 267 ? 17.246 -4.628 3.144 1.00 95.56 267 MET A O 1
ATOM 2127 N N . GLU A 1 268 ? 17.934 -2.725 4.115 1.00 94.62 268 GLU A N 1
ATOM 2128 C CA . GLU A 1 268 ? 18.341 -3.345 5.385 1.00 94.62 268 GLU A CA 1
ATOM 2129 C C . GLU A 1 268 ? 17.150 -4.011 6.095 1.00 94.62 268 GLU A C 1
ATOM 2131 O O . GLU A 1 268 ? 17.264 -5.135 6.594 1.00 94.62 268 GLU A O 1
ATOM 2136 N N . ALA A 1 269 ? 15.984 -3.355 6.110 1.00 95.31 269 ALA A N 1
ATOM 2137 C CA . ALA A 1 269 ? 14.788 -3.890 6.753 1.00 95.31 269 ALA A CA 1
ATOM 2138 C C . ALA A 1 269 ? 14.342 -5.220 6.129 1.00 95.31 269 ALA A C 1
ATOM 2140 O O . ALA A 1 269 ? 13.959 -6.134 6.860 1.00 95.31 269 ALA A O 1
ATOM 2141 N N . HIS A 1 270 ? 14.425 -5.370 4.806 1.00 96.25 270 HIS A N 1
ATOM 2142 C CA . HIS A 1 270 ? 14.027 -6.611 4.135 1.00 96.25 270 HIS A CA 1
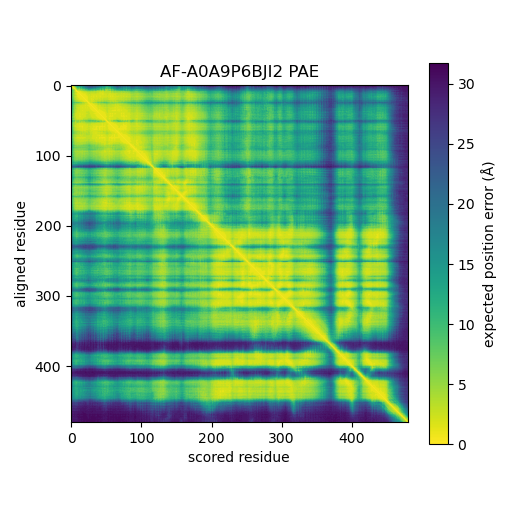ATOM 2143 C C . HIS A 1 270 ? 15.083 -7.715 4.206 1.00 96.25 270 HIS A C 1
ATOM 2145 O O . HIS A 1 270 ? 14.713 -8.873 4.382 1.00 96.25 270 HIS A O 1
ATOM 2151 N N . ILE A 1 271 ? 16.374 -7.379 4.128 1.00 94.00 271 ILE A N 1
ATOM 2152 C CA . ILE A 1 271 ? 17.451 -8.380 4.161 1.00 94.00 271 ILE A CA 1
ATOM 2153 C C . ILE A 1 271 ? 17.756 -8.861 5.584 1.00 94.00 271 ILE A C 1
ATOM 2155 O O . ILE A 1 271 ? 17.969 -10.053 5.793 1.00 94.00 271 ILE A O 1
ATOM 2159 N N . ARG A 1 272 ? 17.773 -7.960 6.575 1.00 91.62 272 ARG A N 1
ATOM 2160 C CA . ARG A 1 272 ? 18.177 -8.285 7.959 1.00 91.62 272 ARG A CA 1
ATOM 2161 C C . ARG A 1 272 ? 17.069 -8.088 8.984 1.00 91.62 272 ARG A C 1
ATOM 2163 O O . ARG A 1 272 ? 17.029 -8.788 9.991 1.00 91.62 272 ARG A O 1
ATOM 2170 N N . GLY A 1 273 ? 16.150 -7.162 8.726 1.00 87.62 273 GLY A N 1
ATOM 2171 C CA . GLY A 1 273 ? 15.069 -6.807 9.649 1.00 87.62 273 GLY A CA 1
ATOM 2172 C C . GLY A 1 273 ? 13.824 -7.694 9.577 1.00 87.62 273 GLY A C 1
ATOM 2173 O O . GLY A 1 273 ? 12.850 -7.397 10.263 1.00 87.62 273 GLY A O 1
ATOM 2174 N N . SER A 1 274 ? 13.800 -8.753 8.755 1.00 91.44 274 SER A N 1
ATOM 2175 C CA . SER A 1 274 ? 12.583 -9.550 8.492 1.00 91.44 274 SER A CA 1
ATOM 2176 C C . SER A 1 274 ? 11.389 -8.682 8.060 1.00 91.44 274 SER A C 1
ATOM 2178 O O . SER A 1 274 ? 10.258 -8.887 8.498 1.00 91.44 274 SER A O 1
ATOM 2180 N N . SER A 1 275 ? 11.654 -7.686 7.211 1.00 94.19 275 SER A N 1
ATOM 2181 C CA . SER A 1 275 ? 10.697 -6.655 6.780 1.00 94.19 275 SER A CA 1
ATOM 2182 C C . SER A 1 275 ? 10.153 -5.799 7.932 1.00 94.19 275 SER A C 1
ATOM 2184 O O . SER A 1 275 ? 8.997 -5.382 7.908 1.00 94.19 275 SER A O 1
ATOM 2186 N N . LYS A 1 276 ? 10.970 -5.529 8.958 1.00 91.88 276 LYS A N 1
ATOM 2187 C CA . LYS A 1 276 ? 10.628 -4.638 10.076 1.00 91.88 276 LYS A CA 1
ATOM 2188 C C . LYS A 1 276 ? 11.722 -3.607 10.335 1.00 91.88 276 LYS A C 1
ATOM 2190 O O . LYS A 1 276 ? 12.909 -3.901 10.215 1.00 91.88 276 LYS A O 1
ATOM 2195 N N . GLN A 1 277 ? 11.318 -2.417 10.773 1.00 88.56 277 GLN A N 1
ATOM 2196 C CA . GLN A 1 277 ? 12.215 -1.371 11.262 1.00 88.56 277 GLN A CA 1
ATOM 2197 C C . GLN A 1 277 ? 11.575 -0.643 12.448 1.00 88.56 277 GLN A C 1
ATOM 2199 O O . GLN A 1 277 ? 10.437 -0.184 12.368 1.00 88.56 277 GLN A O 1
ATOM 2204 N N . GLY A 1 278 ? 12.291 -0.552 13.574 1.00 83.06 278 GLY A N 1
ATOM 2205 C CA . GLY A 1 278 ? 11.774 0.118 14.775 1.00 83.06 278 GLY A CA 1
ATOM 2206 C C . GLY A 1 278 ? 10.465 -0.485 15.307 1.00 83.06 278 GLY A C 1
ATOM 2207 O O . GLY A 1 278 ? 9.634 0.240 15.837 1.00 83.06 278 GLY A O 1
ATOM 2208 N N . GLY A 1 279 ? 10.252 -1.792 15.109 1.00 80.88 279 GLY A N 1
ATOM 2209 C CA . GLY A 1 279 ? 9.018 -2.498 15.481 1.00 80.88 279 GLY A CA 1
ATOM 2210 C C . GLY A 1 279 ? 7.879 -2.405 14.458 1.00 80.88 279 GLY A C 1
ATOM 2211 O O . GLY A 1 279 ? 6.938 -3.189 14.548 1.00 80.88 279 GLY A O 1
ATOM 2212 N N . ASN A 1 280 ? 7.981 -1.526 13.458 1.00 84.38 280 ASN A N 1
ATOM 2213 C CA . ASN A 1 280 ? 6.974 -1.367 12.410 1.00 84.38 280 ASN A CA 1
ATOM 2214 C C . ASN A 1 280 ? 7.271 -2.278 11.216 1.00 84.38 280 ASN A C 1
ATOM 2216 O O . ASN A 1 280 ? 8.429 -2.404 10.812 1.00 84.38 280 ASN A O 1
ATOM 2220 N N . THR A 1 281 ? 6.234 -2.875 10.628 1.00 89.81 281 THR A N 1
ATOM 2221 C CA . THR A 1 281 ? 6.346 -3.602 9.356 1.00 89.81 281 THR A CA 1
ATOM 2222 C C . THR A 1 281 ? 6.660 -2.626 8.221 1.00 89.81 281 THR A C 1
ATOM 2224 O O . THR A 1 281 ? 6.035 -1.568 8.107 1.00 89.81 281 THR A O 1
ATOM 2227 N N . ILE A 1 282 ? 7.632 -2.980 7.380 1.00 93.12 282 ILE A N 1
ATOM 2228 C CA . ILE A 1 282 ? 7.997 -2.236 6.176 1.00 93.12 282 ILE A CA 1
ATOM 2229 C C . ILE A 1 282 ? 7.282 -2.863 4.968 1.00 93.12 282 ILE A C 1
ATOM 2231 O O . ILE A 1 282 ? 7.414 -4.072 4.758 1.00 93.12 282 ILE A O 1
ATOM 2235 N N . PRO A 1 283 ? 6.524 -2.070 4.186 1.00 93.00 283 PRO A N 1
ATOM 2236 C CA . PRO A 1 283 ? 5.835 -2.544 2.987 1.00 93.00 283 PRO A CA 1
ATOM 2237 C C . PRO A 1 283 ? 6.784 -3.144 1.941 1.00 93.00 283 PRO A C 1
ATOM 2239 O O . PRO A 1 283 ? 7.929 -2.719 1.875 1.00 93.00 283 PRO A O 1
ATOM 2242 N N . PRO A 1 284 ? 6.317 -4.056 1.073 1.00 95.12 284 PRO A N 1
ATOM 2243 C CA . PRO A 1 284 ? 7.170 -4.775 0.119 1.00 95.12 284 PRO A CA 1
ATOM 2244 C C . PRO A 1 284 ? 7.807 -3.925 -0.994 1.00 95.12 284 PRO A C 1
ATOM 2246 O O . PRO A 1 284 ? 8.785 -4.361 -1.603 1.00 95.12 284 PRO A O 1
ATOM 2249 N N . PHE A 1 285 ? 7.257 -2.748 -1.305 1.00 95.38 285 PHE A N 1
ATOM 2250 C CA . PHE A 1 285 ? 7.734 -1.894 -2.395 1.00 95.38 285 PHE A CA 1
ATOM 2251 C C . PHE A 1 285 ? 8.197 -0.526 -1.891 1.00 95.38 285 PHE A C 1
ATOM 2253 O O . PHE A 1 285 ? 7.629 0.050 -0.962 1.00 95.38 285 PHE A O 1
ATOM 2260 N N . TYR A 1 286 ? 9.198 0.034 -2.559 1.00 94.44 286 TYR A N 1
ATOM 2261 C CA . TYR A 1 286 ? 9.760 1.342 -2.260 1.00 94.44 286 TYR A CA 1
ATOM 2262 C C . TYR A 1 286 ? 9.759 2.246 -3.488 1.00 94.44 286 TYR A C 1
ATOM 2264 O O . TYR A 1 286 ? 10.195 1.826 -4.561 1.00 94.44 286 TYR A O 1
ATOM 2272 N N . PHE A 1 287 ? 9.311 3.490 -3.304 1.00 91.81 287 PHE A N 1
ATOM 2273 C CA . PHE A 1 287 ? 9.382 4.564 -4.297 1.00 91.81 287 PHE A CA 1
ATOM 2274 C C . PHE A 1 287 ? 10.540 5.518 -3.980 1.00 91.81 287 PHE A C 1
ATOM 2276 O O . PHE A 1 287 ? 10.431 6.345 -3.055 1.00 91.81 287 PHE A O 1
ATOM 2283 N N . PRO A 1 288 ? 11.641 5.443 -4.744 1.00 89.38 288 PRO A N 1
ATOM 2284 C CA . PRO A 1 288 ? 12.813 6.267 -4.510 1.00 89.38 288 PRO A CA 1
ATOM 2285 C C . PRO A 1 288 ? 12.567 7.755 -4.768 1.00 89.38 288 PRO A C 1
ATOM 2287 O O . PRO A 1 288 ? 11.585 8.171 -5.380 1.00 89.38 288 PRO A O 1
ATOM 2290 N N . ALA A 1 289 ? 13.501 8.589 -4.316 1.00 84.50 289 ALA A N 1
ATOM 2291 C CA . ALA A 1 289 ? 13.434 10.026 -4.544 1.00 84.50 289 ALA A CA 1
ATOM 2292 C C . ALA A 1 289 ? 13.504 10.382 -6.046 1.00 84.50 289 ALA A C 1
ATOM 2294 O O . ALA A 1 289 ? 14.448 9.945 -6.709 1.00 84.50 289 ALA A O 1
ATOM 2295 N N . PRO A 1 290 ? 12.593 11.216 -6.589 1.00 77.44 290 PRO A N 1
ATOM 2296 C CA . PRO A 1 290 ? 12.553 11.518 -8.026 1.00 77.44 290 PRO A CA 1
ATOM 2297 C C . PRO A 1 290 ? 13.665 12.475 -8.484 1.00 77.44 290 PRO A C 1
ATOM 2299 O O . PRO A 1 290 ? 13.974 12.560 -9.666 1.00 77.44 290 PRO A O 1
ATOM 2302 N N . HIS A 1 291 ? 14.286 13.212 -7.558 1.00 71.44 291 HIS A N 1
ATOM 2303 C CA . HIS A 1 291 ? 15.326 14.204 -7.863 1.00 71.44 291 HIS A CA 1
ATOM 2304 C C . HIS A 1 291 ? 16.731 13.599 -8.013 1.00 71.44 291 HIS A C 1
ATOM 2306 O O . HIS A 1 291 ? 17.690 14.321 -8.277 1.00 71.44 291 HIS A O 1
ATOM 2312 N N . VAL A 1 292 ? 16.864 12.283 -7.837 1.00 71.38 292 VAL A N 1
ATOM 2313 C CA . VAL A 1 292 ? 18.104 11.543 -8.073 1.00 71.38 292 VAL A CA 1
ATOM 2314 C C . VAL A 1 292 ? 17.800 10.447 -9.082 1.00 71.38 292 VAL A C 1
ATOM 2316 O O . VAL A 1 292 ? 16.942 9.600 -8.817 1.00 71.38 292 VAL A O 1
ATOM 2319 N N . SER A 1 293 ? 18.511 10.465 -10.213 1.00 77.25 293 SER A N 1
ATOM 2320 C CA . SER A 1 293 ? 18.437 9.409 -11.232 1.00 77.25 293 SER A CA 1
ATOM 2321 C C . SER A 1 293 ? 18.530 8.028 -10.576 1.00 77.25 293 SER A C 1
ATOM 2323 O O . SER A 1 293 ? 19.351 7.825 -9.680 1.00 77.25 293 SER A O 1
ATOM 2325 N N . GLY A 1 294 ? 17.646 7.108 -10.951 1.00 86.25 294 GLY A N 1
ATOM 2326 C CA . GLY A 1 294 ? 17.525 5.799 -10.316 1.00 86.25 294 GLY A CA 1
ATOM 2327 C C . GLY A 1 294 ? 16.220 5.099 -10.695 1.00 86.25 294 GLY A C 1
ATOM 2328 O O . GLY A 1 294 ? 15.455 5.661 -11.478 1.00 86.25 294 GLY A O 1
ATOM 2329 N N . PRO A 1 295 ? 15.965 3.900 -10.149 1.00 91.50 295 PRO A N 1
ATOM 2330 C CA . PRO A 1 295 ? 14.747 3.153 -10.441 1.00 91.50 295 PRO A CA 1
ATOM 2331 C C . PRO A 1 295 ? 13.503 3.891 -9.932 1.00 91.50 295 PRO A C 1
ATOM 2333 O O . PRO A 1 295 ? 13.581 4.656 -8.965 1.00 91.50 295 PRO A O 1
ATOM 2336 N N . ASP A 1 296 ? 12.357 3.596 -10.543 1.00 91.75 296 ASP A N 1
ATOM 2337 C CA . ASP A 1 296 ? 11.054 4.113 -10.114 1.00 91.75 296 ASP A CA 1
ATOM 2338 C C . ASP A 1 296 ? 10.480 3.268 -8.968 1.00 91.75 296 ASP A C 1
ATOM 2340 O O . ASP A 1 296 ? 9.833 3.796 -8.067 1.00 91.75 296 ASP A O 1
ATOM 2344 N N . VAL A 1 297 ? 10.743 1.953 -8.974 1.00 95.00 297 VAL A N 1
ATOM 2345 C CA . VAL A 1 297 ? 10.285 1.017 -7.935 1.00 95.00 297 VAL A CA 1
ATOM 2346 C C . VAL A 1 297 ? 11.417 0.078 -7.531 1.00 95.00 297 VAL A C 1
ATOM 2348 O O . VAL A 1 297 ? 12.082 -0.511 -8.387 1.00 95.00 297 VAL A O 1
ATOM 2351 N N . ILE A 1 298 ? 11.612 -0.093 -6.223 1.00 96.62 298 ILE A N 1
ATOM 2352 C CA . ILE A 1 298 ? 12.540 -1.067 -5.636 1.00 96.62 298 ILE A CA 1
ATOM 2353 C C . ILE A 1 298 ? 11.746 -2.059 -4.789 1.00 96.62 298 ILE A C 1
ATOM 2355 O O . ILE A 1 298 ? 10.874 -1.659 -4.024 1.00 96.62 298 ILE A O 1
ATOM 2359 N N . PHE A 1 299 ? 12.040 -3.348 -4.914 1.00 97.75 299 PHE A N 1
ATOM 2360 C CA . PHE A 1 299 ? 11.473 -4.394 -4.059 1.00 97.75 299 PHE A CA 1
ATOM 2361 C C . PHE A 1 299 ? 12.400 -5.604 -4.007 1.00 97.75 299 PHE A C 1
ATOM 2363 O O . PHE A 1 299 ? 13.376 -5.672 -4.751 1.00 97.75 299 PHE A O 1
ATOM 2370 N N . PHE A 1 300 ? 12.092 -6.565 -3.142 1.00 97.94 300 PHE A N 1
ATOM 2371 C CA . PHE A 1 300 ? 12.803 -7.838 -3.081 1.00 97.94 300 PHE A CA 1
ATOM 2372 C C . PHE A 1 300 ? 11.878 -8.983 -3.451 1.00 97.94 300 PHE A C 1
ATOM 2374 O O . PHE A 1 300 ? 10.711 -9.030 -3.051 1.00 97.94 300 PHE A O 1
ATOM 2381 N N . VAL A 1 301 ? 12.436 -9.939 -4.179 1.00 97.38 301 VAL A N 1
ATOM 2382 C CA . VAL A 1 301 ? 11.822 -11.245 -4.376 1.00 97.38 301 VAL A CA 1
ATOM 2383 C C . VAL A 1 301 ? 12.640 -12.311 -3.676 1.00 97.38 301 VAL A C 1
ATOM 2385 O O . VAL A 1 301 ? 13.860 -12.192 -3.555 1.00 97.38 301 VAL A O 1
ATOM 2388 N N . GLN A 1 302 ? 11.963 -13.362 -3.241 1.00 96.31 302 GLN A N 1
ATOM 2389 C CA . GLN A 1 302 ? 12.587 -14.568 -2.745 1.00 96.31 302 GLN A CA 1
ATOM 2390 C C . GLN A 1 302 ? 12.285 -15.726 -3.695 1.00 96.31 302 GLN A C 1
ATOM 2392 O O . GLN A 1 302 ? 11.139 -15.949 -4.091 1.00 96.31 302 GLN A O 1
ATOM 2397 N N . ILE A 1 303 ? 13.339 -16.442 -4.081 1.00 96.06 303 ILE A N 1
ATOM 2398 C CA . ILE A 1 303 ? 13.279 -17.611 -4.962 1.00 96.06 303 ILE A CA 1
ATOM 2399 C C . ILE A 1 303 ? 14.159 -18.679 -4.327 1.00 96.06 303 ILE A C 1
ATOM 2401 O O . ILE A 1 303 ? 15.313 -18.418 -4.000 1.00 96.06 303 ILE A O 1
ATOM 2405 N N . ASN A 1 304 ? 13.605 -19.870 -4.096 1.00 93.25 304 ASN A N 1
ATOM 2406 C CA . ASN A 1 304 ? 14.320 -20.993 -3.472 1.00 93.25 304 ASN A CA 1
ATOM 2407 C C . ASN A 1 304 ? 15.005 -20.638 -2.129 1.00 93.25 304 ASN A C 1
ATOM 2409 O O . ASN A 1 304 ? 16.025 -21.216 -1.772 1.00 93.25 304 ASN A O 1
ATOM 2413 N N . GLY A 1 305 ? 14.439 -19.687 -1.378 1.00 92.31 305 GLY A N 1
ATOM 2414 C CA . GLY A 1 305 ? 14.972 -19.224 -0.092 1.00 92.31 305 GLY A CA 1
ATOM 2415 C C . GLY A 1 305 ? 15.977 -18.069 -0.182 1.00 92.31 305 GLY A C 1
ATOM 2416 O O . GLY A 1 305 ? 16.205 -17.411 0.832 1.00 92.31 305 GLY A O 1
ATOM 2417 N N . GLU A 1 306 ? 16.507 -17.764 -1.366 1.00 94.88 306 GLU A N 1
ATOM 2418 C CA . GLU A 1 306 ? 17.447 -16.660 -1.588 1.00 94.88 306 GLU A CA 1
ATOM 2419 C C . GLU A 1 306 ? 16.738 -15.354 -1.947 1.00 94.88 306 GLU A C 1
ATOM 2421 O O . GLU A 1 306 ? 15.676 -15.363 -2.567 1.00 94.88 306 GLU A O 1
ATOM 2426 N N . TYR A 1 307 ? 17.346 -14.227 -1.570 1.00 95.81 307 TYR A N 1
ATOM 2427 C CA . TYR A 1 307 ? 16.809 -12.883 -1.777 1.00 95.81 307 TYR A CA 1
ATOM 2428 C C . TYR A 1 307 ? 17.469 -12.210 -2.979 1.00 95.81 307 TYR A C 1
ATOM 2430 O O . TYR A 1 307 ? 18.698 -12.169 -3.080 1.00 95.81 307 TYR A O 1
ATOM 2438 N N . PHE A 1 308 ? 16.651 -11.615 -3.845 1.00 96.44 308 PHE A N 1
ATOM 2439 C CA . PHE A 1 308 ? 17.096 -10.877 -5.023 1.00 96.44 308 PHE A CA 1
ATOM 2440 C C . PHE A 1 308 ? 16.451 -9.486 -5.031 1.00 96.44 308 PHE A C 1
ATOM 2442 O O . PHE A 1 308 ? 15.220 -9.388 -5.088 1.00 96.44 308 PHE A O 1
ATOM 2449 N N . PRO A 1 309 ? 17.241 -8.400 -4.969 1.00 97.06 309 PRO A N 1
ATOM 2450 C CA . PRO A 1 309 ? 16.709 -7.063 -5.172 1.00 97.06 309 PRO A CA 1
ATOM 2451 C C . PRO A 1 309 ? 16.298 -6.862 -6.631 1.00 97.06 309 PRO A C 1
ATOM 2453 O O . PRO A 1 309 ? 17.018 -7.242 -7.556 1.00 97.06 309 PRO A O 1
ATOM 2456 N N . CYS A 1 310 ? 15.152 -6.219 -6.819 1.00 97.38 310 CYS A N 1
ATOM 2457 C CA . CYS A 1 310 ? 14.585 -5.828 -8.100 1.00 97.38 310 CYS A CA 1
ATOM 2458 C C . CYS A 1 310 ? 14.574 -4.301 -8.209 1.00 97.38 310 CYS A C 1
ATOM 2460 O O . CYS A 1 310 ? 13.875 -3.625 -7.451 1.00 97.38 310 CYS A O 1
ATOM 2462 N N . PHE A 1 311 ? 15.298 -3.760 -9.187 1.00 96.44 311 PHE A N 1
ATOM 2463 C CA . PHE A 1 311 ? 15.287 -2.344 -9.545 1.00 96.44 311 PHE A CA 1
ATOM 2464 C C . PHE A 1 311 ? 14.503 -2.168 -10.836 1.00 96.44 311 PHE A C 1
ATOM 2466 O O . PHE A 1 311 ? 14.927 -2.647 -11.886 1.00 96.44 311 PHE A O 1
ATOM 2473 N N . THR A 1 312 ? 13.356 -1.498 -10.756 1.00 95.44 312 THR A N 1
ATOM 2474 C CA . THR A 1 312 ? 12.429 -1.372 -11.883 1.00 95.44 312 THR A CA 1
ATOM 2475 C C . THR A 1 312 ? 12.390 0.056 -12.401 1.00 95.44 312 THR A C 1
ATOM 2477 O O . THR A 1 312 ? 12.106 0.980 -11.641 1.00 95.44 312 THR A O 1
ATOM 2480 N N . GLN A 1 313 ? 12.609 0.222 -13.703 1.00 92.75 313 GLN A N 1
ATOM 2481 C CA . GLN A 1 313 ? 12.307 1.446 -14.435 1.00 92.75 313 GLN A CA 1
ATOM 2482 C C . GLN A 1 313 ? 11.069 1.236 -15.306 1.00 92.75 313 GLN A C 1
ATOM 2484 O O . GLN A 1 313 ? 10.974 0.273 -16.064 1.00 92.75 313 GLN A O 1
ATOM 2489 N N . LEU A 1 314 ? 10.147 2.180 -15.230 1.00 90.12 314 LEU A N 1
ATOM 2490 C CA . LEU A 1 314 ? 8.890 2.238 -15.948 1.00 90.12 314 LEU A CA 1
ATOM 2491 C C . LEU A 1 314 ? 8.961 3.388 -16.963 1.00 90.12 314 LEU A C 1
ATOM 2493 O O . LEU A 1 314 ? 9.302 4.521 -16.627 1.00 90.12 314 LEU A O 1
ATOM 2497 N N . LYS A 1 315 ? 8.651 3.122 -18.236 1.00 86.06 315 LYS A N 1
ATOM 2498 C CA . LYS A 1 315 ? 8.498 4.158 -19.275 1.00 86.06 315 LYS A CA 1
ATOM 2499 C C . LYS A 1 315 ? 7.171 4.008 -20.025 1.00 86.06 315 LYS A C 1
ATOM 2501 O O . LYS A 1 315 ? 6.995 3.093 -20.827 1.00 86.06 315 LYS A O 1
ATOM 2506 N N . LEU A 1 316 ? 6.254 4.951 -19.796 1.00 81.06 316 LEU A N 1
ATOM 2507 C CA . LEU A 1 316 ? 4.958 5.027 -20.480 1.00 81.06 316 LEU A CA 1
ATOM 2508 C C . LEU A 1 316 ? 5.076 5.907 -21.736 1.00 81.06 316 LEU A C 1
ATOM 2510 O O . LEU A 1 316 ? 4.791 7.106 -21.698 1.00 81.06 316 LEU A O 1
ATOM 2514 N N . ARG A 1 317 ? 5.562 5.348 -22.851 1.00 74.44 317 ARG A N 1
ATOM 2515 C CA . ARG A 1 317 ? 5.788 6.085 -24.115 1.00 74.44 317 ARG A CA 1
ATOM 2516 C C . ARG A 1 317 ? 5.359 5.264 -25.327 1.00 74.44 317 ARG A C 1
ATOM 2518 O O . ARG A 1 317 ? 5.418 4.046 -25.279 1.00 74.44 317 ARG A O 1
ATOM 2525 N N . GLN A 1 318 ? 4.935 5.935 -26.403 1.00 69.44 318 GLN A N 1
ATOM 2526 C CA . GLN A 1 318 ? 4.603 5.271 -27.675 1.00 69.44 318 GLN A CA 1
ATOM 2527 C C . GLN A 1 318 ? 5.855 4.858 -28.456 1.00 69.44 318 GLN A C 1
ATOM 2529 O O . GLN A 1 318 ? 5.868 3.814 -29.091 1.00 69.44 318 GLN A O 1
ATOM 2534 N N . VAL A 1 319 ? 6.903 5.680 -28.395 1.00 69.00 319 VAL A N 1
ATOM 2535 C CA . VAL A 1 319 ? 8.198 5.424 -29.024 1.00 69.00 319 VAL A CA 1
ATOM 2536 C C . VAL A 1 319 ? 9.273 5.688 -27.982 1.00 69.00 319 VAL A C 1
ATOM 2538 O O . VAL A 1 319 ? 9.219 6.697 -27.274 1.00 69.00 319 VAL A O 1
ATOM 2541 N N . LEU A 1 320 ? 10.239 4.779 -27.885 1.00 72.69 320 LEU A N 1
ATOM 2542 C CA . LEU A 1 320 ? 11.429 4.948 -27.064 1.00 72.69 320 LEU A CA 1
ATOM 2543 C C . LEU A 1 320 ? 12.649 4.903 -27.983 1.00 72.69 320 LEU A C 1
ATOM 2545 O O . LEU A 1 320 ? 12.935 3.875 -28.595 1.00 72.69 320 LEU A O 1
ATOM 2549 N N . ALA A 1 321 ? 13.340 6.034 -28.123 1.00 76.38 321 ALA A N 1
ATOM 2550 C CA . ALA A 1 321 ? 14.580 6.080 -28.889 1.00 76.38 321 ALA A CA 1
ATOM 2551 C C . ALA A 1 321 ? 15.659 5.226 -28.198 1.00 76.38 321 ALA A C 1
ATOM 2553 O O . ALA A 1 321 ? 15.651 5.100 -26.977 1.00 76.38 321 ALA A O 1
ATOM 2554 N N . GLY A 1 322 ? 16.620 4.686 -28.959 1.00 74.38 322 GLY A N 1
ATOM 2555 C CA . GLY A 1 322 ? 17.681 3.829 -28.400 1.00 74.38 322 GLY A CA 1
ATOM 2556 C C . GLY A 1 322 ? 18.444 4.489 -27.246 1.00 74.38 322 GLY A C 1
ATOM 2557 O O . GLY A 1 322 ? 18.628 3.877 -26.204 1.00 74.38 322 GLY A O 1
ATOM 2558 N N . LYS A 1 323 ? 18.757 5.785 -27.374 1.00 77.31 323 LYS A N 1
ATOM 2559 C CA . LYS A 1 323 ? 19.388 6.565 -26.302 1.00 77.31 323 LYS A CA 1
ATOM 2560 C C . LYS A 1 323 ? 18.539 6.607 -25.021 1.00 77.31 323 LYS A C 1
ATOM 2562 O O . LYS A 1 323 ? 19.071 6.412 -23.936 1.00 77.31 323 LYS A O 1
ATOM 2567 N N . ASP A 1 324 ? 17.229 6.820 -25.144 1.00 75.38 324 ASP A N 1
ATOM 2568 C CA . ASP A 1 324 ? 16.311 6.853 -23.997 1.00 75.38 324 ASP A CA 1
ATOM 2569 C C . ASP A 1 324 ? 16.181 5.466 -23.340 1.00 75.38 324 ASP A C 1
ATOM 2571 O O . ASP A 1 324 ? 15.964 5.361 -22.132 1.00 75.38 324 ASP A O 1
ATOM 2575 N N . ALA A 1 325 ? 16.305 4.396 -24.133 1.00 76.31 325 ALA A N 1
ATOM 2576 C CA . ALA A 1 325 ? 16.314 3.020 -23.649 1.00 76.31 325 ALA A CA 1
ATOM 2577 C C . ALA A 1 325 ? 17.599 2.706 -22.862 1.00 76.31 325 ALA A C 1
ATOM 2579 O O . ALA A 1 325 ? 17.526 2.109 -21.787 1.00 76.31 325 ALA A O 1
ATOM 2580 N N . ASP A 1 326 ? 18.753 3.172 -23.344 1.00 79.06 326 ASP A N 1
ATOM 2581 C CA . ASP A 1 326 ? 20.040 3.036 -22.652 1.00 79.06 326 ASP A CA 1
ATOM 2582 C C . ASP A 1 326 ? 20.068 3.859 -21.355 1.00 79.06 326 ASP A C 1
ATOM 2584 O O . ASP A 1 326 ? 20.514 3.375 -20.314 1.00 79.06 326 ASP A O 1
ATOM 2588 N N . GLU A 1 327 ? 19.518 5.078 -21.378 1.00 82.31 327 GLU A N 1
ATOM 2589 C CA . GLU A 1 327 ? 19.335 5.904 -20.180 1.00 82.31 327 GLU A CA 1
ATOM 2590 C C . GLU A 1 327 ? 18.410 5.212 -19.162 1.00 82.31 327 GLU A C 1
ATOM 2592 O O . GLU A 1 327 ? 18.716 5.193 -17.971 1.00 82.31 327 GLU A O 1
ATOM 2597 N N . ALA A 1 328 ? 17.318 4.577 -19.609 1.00 82.06 328 ALA A N 1
ATOM 2598 C CA . ALA A 1 328 ? 16.420 3.804 -18.746 1.00 82.06 328 ALA A CA 1
ATOM 2599 C C . ALA A 1 328 ? 17.070 2.531 -18.171 1.00 82.06 328 ALA A C 1
ATOM 2601 O O . ALA A 1 328 ? 16.771 2.134 -17.047 1.00 82.06 328 ALA A O 1
ATOM 2602 N N . LEU A 1 329 ? 17.972 1.884 -18.908 1.00 83.56 329 LEU A N 1
ATOM 2603 C CA . LEU A 1 329 ? 18.783 0.792 -18.369 1.00 83.56 329 LEU A CA 1
ATOM 2604 C C . LEU A 1 329 ? 19.782 1.310 -17.333 1.00 83.56 329 LEU A C 1
ATOM 2606 O O . LEU A 1 329 ? 19.988 0.659 -16.309 1.00 83.56 329 LEU A O 1
ATOM 2610 N N . ALA A 1 330 ? 20.405 2.464 -17.566 1.00 84.94 330 ALA A N 1
ATOM 2611 C CA . ALA A 1 330 ? 21.396 3.020 -16.651 1.00 84.94 330 ALA A CA 1
ATOM 2612 C C . ALA A 1 330 ? 20.805 3.304 -15.262 1.00 84.94 330 ALA A C 1
ATOM 2614 O O . ALA A 1 330 ? 21.469 3.047 -14.259 1.00 84.94 330 ALA A O 1
ATOM 2615 N N . THR A 1 331 ? 19.540 3.732 -15.174 1.00 85.69 331 THR A N 1
ATOM 2616 C CA . THR A 1 331 ? 18.896 4.037 -13.884 1.00 85.69 331 THR A CA 1
ATOM 2617 C C . THR A 1 331 ? 18.766 2.835 -12.950 1.00 85.69 331 THR A C 1
ATOM 2619 O O . THR A 1 331 ? 18.732 3.008 -11.735 1.00 85.69 331 THR A O 1
ATOM 2622 N N . THR A 1 332 ? 18.722 1.617 -13.493 1.00 86.38 332 THR A N 1
ATOM 2623 C CA . THR A 1 332 ? 18.621 0.362 -12.725 1.00 86.38 332 THR A CA 1
ATOM 2624 C C . THR A 1 332 ? 19.975 -0.334 -12.550 1.00 86.38 332 THR A C 1
ATOM 2626 O O . THR A 1 332 ? 20.022 -1.476 -12.095 1.00 86.38 332 THR A O 1
ATOM 2629 N N . SER A 1 333 ? 21.074 0.335 -12.923 1.00 87.25 333 SER A N 1
ATOM 2630 C CA . SER A 1 333 ? 22.443 -0.159 -12.744 1.00 87.25 333 SER A CA 1
ATOM 2631 C C . SER A 1 333 ? 22.882 -0.119 -11.281 1.00 87.25 333 SER A C 1
ATOM 2633 O O . SER A 1 333 ? 22.436 0.723 -10.494 1.00 87.25 333 SER A O 1
ATOM 2635 N N . GLY A 1 334 ? 23.824 -0.992 -10.927 1.00 84.69 334 GLY A N 1
ATOM 2636 C CA . GLY A 1 334 ? 24.348 -1.061 -9.564 1.00 84.69 334 GLY A CA 1
ATOM 2637 C C . GLY A 1 334 ? 25.055 0.232 -9.150 1.00 84.69 334 GLY A C 1
ATOM 2638 O O . GLY A 1 334 ? 24.904 0.689 -8.018 1.00 84.69 334 GLY A O 1
ATOM 2639 N N . GLN A 1 335 ? 25.765 0.869 -10.086 1.00 86.88 335 GLN A N 1
ATOM 2640 C CA . GLN A 1 335 ? 26.440 2.149 -9.860 1.00 86.88 335 GLN A CA 1
ATOM 2641 C C . GLN A 1 335 ? 25.442 3.269 -9.554 1.00 86.88 335 GLN A C 1
ATOM 2643 O O . GLN A 1 335 ? 25.608 3.978 -8.565 1.00 86.88 335 GLN A O 1
ATOM 2648 N N . THR A 1 336 ? 24.371 3.399 -10.345 1.00 86.44 336 THR A N 1
ATOM 2649 C CA . THR A 1 336 ? 23.353 4.433 -10.104 1.00 86.44 336 THR A CA 1
ATOM 2650 C C . THR A 1 336 ? 22.619 4.216 -8.782 1.00 86.44 336 THR A C 1
ATOM 2652 O O . THR A 1 336 ? 22.402 5.174 -8.038 1.00 86.44 336 THR A O 1
ATOM 2655 N N . VAL A 1 337 ? 22.289 2.967 -8.436 1.00 87.06 337 VAL A N 1
ATOM 2656 C CA . VAL A 1 337 ? 21.670 2.649 -7.139 1.00 87.06 337 VAL A CA 1
ATOM 2657 C C . VAL A 1 337 ? 22.617 2.984 -5.979 1.00 87.06 337 VAL A C 1
ATOM 2659 O O . VAL A 1 337 ? 22.196 3.634 -5.021 1.00 87.06 337 VAL A O 1
ATOM 2662 N N . GLN A 1 338 ? 23.905 2.637 -6.080 1.00 89.38 338 GLN A N 1
ATOM 2663 C CA . GLN A 1 338 ? 24.903 2.983 -5.064 1.00 89.38 338 GLN A CA 1
ATOM 2664 C C . GLN A 1 338 ? 25.070 4.500 -4.910 1.00 89.38 338 GLN A C 1
ATOM 2666 O O . GLN A 1 338 ? 25.090 5.014 -3.791 1.00 89.38 338 GLN A O 1
ATOM 2671 N N . GLU A 1 339 ? 25.178 5.238 -6.017 1.00 87.75 339 GLU A N 1
ATOM 2672 C CA . GLU A 1 339 ? 25.253 6.700 -5.986 1.00 87.75 339 GLU A CA 1
ATOM 2673 C C . GLU A 1 339 ? 24.036 7.316 -5.302 1.00 87.75 339 GLU A C 1
ATOM 2675 O O . GLU A 1 339 ? 24.165 8.300 -4.571 1.00 87.75 339 GLU A O 1
ATOM 2680 N N . LYS A 1 340 ? 22.852 6.744 -5.533 1.00 86.69 340 LYS A N 1
ATOM 2681 C CA . LYS A 1 340 ? 21.615 7.199 -4.909 1.00 86.69 340 LYS A CA 1
ATOM 2682 C C . LYS A 1 340 ? 21.640 6.995 -3.399 1.00 86.69 340 LYS A C 1
ATOM 2684 O O . LYS A 1 340 ? 21.380 7.948 -2.668 1.00 86.69 340 LYS A O 1
ATOM 2689 N N . MET A 1 341 ? 22.035 5.808 -2.939 1.00 88.31 341 MET A N 1
ATOM 2690 C CA . MET A 1 341 ? 22.217 5.527 -1.510 1.00 88.31 341 MET A CA 1
ATOM 2691 C C . MET A 1 341 ? 23.216 6.499 -0.868 1.00 88.31 341 MET A C 1
ATOM 2693 O O . MET A 1 341 ? 22.931 7.070 0.183 1.00 88.31 341 MET A O 1
ATOM 2697 N N . ASN A 1 342 ? 24.342 6.767 -1.537 1.00 88.06 342 ASN A N 1
ATOM 2698 C CA . ASN A 1 342 ? 25.351 7.711 -1.051 1.00 88.06 342 ASN A CA 1
ATOM 2699 C C . ASN A 1 342 ? 24.792 9.140 -0.941 1.00 88.06 342 ASN A C 1
ATOM 2701 O O . ASN A 1 342 ? 24.969 9.793 0.084 1.00 88.06 342 ASN A O 1
ATOM 2705 N N . LYS A 1 343 ? 24.075 9.623 -1.967 1.00 86.81 343 LYS A N 1
ATOM 2706 C CA . LYS A 1 343 ? 23.467 10.968 -1.977 1.00 86.81 343 LYS A CA 1
ATOM 2707 C C . LYS A 1 343 ? 22.395 11.130 -0.897 1.00 86.81 343 LYS A C 1
ATOM 2709 O O . LYS A 1 343 ? 22.326 12.185 -0.264 1.00 86.81 343 LYS A O 1
ATOM 2714 N N . GLU A 1 344 ? 21.569 10.108 -0.672 1.00 84.56 344 GLU A N 1
ATOM 2715 C CA . GLU A 1 344 ? 20.575 10.103 0.410 1.00 84.56 344 GLU A CA 1
ATOM 2716 C C . GLU A 1 344 ? 21.255 10.156 1.787 1.00 84.56 344 GLU A C 1
ATOM 2718 O O . GLU A 1 344 ? 20.859 10.963 2.632 1.00 84.56 344 GLU A O 1
ATOM 2723 N N . GLN A 1 345 ? 22.330 9.387 1.988 1.00 82.31 345 GLN A N 1
ATOM 2724 C CA . GLN A 1 345 ? 23.098 9.402 3.234 1.00 82.31 345 GLN A CA 1
ATOM 2725 C C . GLN A 1 345 ? 23.794 10.749 3.474 1.00 82.31 345 GLN A C 1
ATOM 2727 O O . GLN A 1 345 ? 23.707 11.307 4.566 1.00 82.31 345 GLN A O 1
ATOM 2732 N N . GLU A 1 346 ? 24.425 11.332 2.451 1.00 85.06 346 GLU A N 1
ATOM 2733 C CA . GLU A 1 346 ? 25.047 12.656 2.555 1.00 85.06 346 GLU A CA 1
ATOM 2734 C C . GLU A 1 346 ? 24.048 13.740 2.971 1.00 85.06 346 GLU A C 1
ATOM 2736 O O . GLU A 1 346 ? 24.403 14.677 3.694 1.00 85.06 346 GLU A O 1
ATOM 2741 N N . LYS A 1 347 ? 22.804 13.647 2.489 1.00 83.50 347 LYS A N 1
ATOM 2742 C CA . LYS A 1 347 ? 21.741 14.584 2.852 1.00 83.50 347 LYS A CA 1
ATOM 2743 C C . LYS A 1 347 ? 21.373 14.449 4.329 1.00 83.50 347 LYS A C 1
ATOM 2745 O O . LYS A 1 347 ? 21.313 15.464 5.021 1.00 83.50 347 LYS A O 1
ATOM 2750 N N . ILE A 1 348 ? 21.223 13.220 4.823 1.00 79.75 348 ILE A N 1
ATOM 2751 C CA . ILE A 1 348 ? 20.959 12.946 6.242 1.00 79.75 348 ILE A CA 1
ATOM 2752 C C . ILE A 1 348 ? 22.097 13.464 7.117 1.00 79.75 348 ILE A C 1
ATOM 2754 O O . ILE A 1 348 ? 21.849 14.163 8.097 1.00 79.75 348 ILE A O 1
ATOM 2758 N N . ASP A 1 349 ? 23.345 13.197 6.742 1.00 81.44 349 ASP A N 1
ATOM 2759 C CA . ASP A 1 349 ? 24.511 13.658 7.493 1.00 81.44 349 ASP A CA 1
ATOM 2760 C C . ASP A 1 349 ? 24.574 15.193 7.554 1.00 81.44 349 ASP A C 1
ATOM 2762 O O . ASP A 1 349 ? 24.936 15.771 8.584 1.00 81.44 349 ASP A O 1
ATOM 2766 N N . LYS A 1 350 ? 24.219 15.880 6.459 1.00 85.25 350 LYS A N 1
ATOM 2767 C CA . LYS A 1 350 ? 24.126 17.349 6.417 1.00 85.25 350 LYS A CA 1
ATOM 2768 C C . LYS A 1 350 ? 23.020 17.859 7.343 1.00 85.25 350 LYS A C 1
ATOM 2770 O O . LYS A 1 350 ? 23.277 18.768 8.130 1.00 85.25 350 LYS A O 1
ATOM 2775 N N . GLU A 1 351 ? 21.831 17.265 7.303 1.00 82.94 351 GLU A N 1
ATOM 2776 C CA . GLU A 1 351 ? 20.703 17.639 8.168 1.00 82.94 351 GLU A CA 1
ATOM 2777 C C . GLU A 1 351 ? 21.014 17.395 9.655 1.00 82.94 351 GLU A C 1
ATOM 2779 O O . GLU A 1 351 ? 20.779 18.265 10.497 1.00 82.94 351 GLU A O 1
ATOM 2784 N N . GLN A 1 352 ? 21.641 16.265 9.988 1.00 79.81 352 GLN A N 1
ATOM 2785 C CA . GLN A 1 352 ? 22.084 15.958 11.349 1.00 79.81 352 GLN A CA 1
ATOM 2786 C C . GLN A 1 352 ? 23.149 16.936 11.848 1.00 79.81 352 GLN A C 1
ATOM 2788 O O . GLN A 1 352 ? 23.095 17.362 13.006 1.00 79.81 352 GLN A O 1
ATOM 2793 N N . LYS A 1 353 ? 24.101 17.340 10.995 1.00 84.19 353 LYS A N 1
ATOM 2794 C CA . LYS A 1 353 ? 25.095 18.369 11.340 1.00 84.19 353 LYS A CA 1
ATOM 2795 C C . LYS A 1 353 ? 24.433 19.712 11.621 1.00 84.19 353 LYS A C 1
ATOM 2797 O O . LYS A 1 353 ? 24.735 20.310 12.650 1.00 84.19 353 LYS A O 1
ATOM 2802 N N . VAL A 1 354 ? 23.498 20.148 10.776 1.00 83.62 354 VAL A N 1
ATOM 2803 C CA . VAL A 1 354 ? 22.745 21.396 10.985 1.00 83.62 354 VAL A CA 1
ATOM 2804 C C . VAL A 1 354 ? 21.966 21.348 12.300 1.00 83.62 354 VAL A C 1
ATOM 2806 O O . VAL A 1 354 ? 22.075 22.274 13.103 1.00 83.62 354 VAL A O 1
ATOM 2809 N N . ASN A 1 355 ? 21.259 20.252 12.579 1.00 77.00 355 ASN A N 1
ATOM 2810 C CA . ASN A 1 355 ? 20.518 20.077 13.831 1.00 77.00 355 ASN A CA 1
ATOM 2811 C C . ASN A 1 355 ? 21.447 20.050 15.052 1.00 77.00 355 ASN A C 1
ATOM 2813 O O . ASN A 1 355 ? 21.161 20.684 16.067 1.00 77.00 355 ASN A O 1
ATOM 2817 N N . THR A 1 356 ? 22.595 19.377 14.953 1.00 81.50 356 THR A N 1
ATOM 2818 C CA . THR A 1 356 ? 23.603 19.334 16.022 1.00 81.50 356 THR A CA 1
ATOM 2819 C C . THR A 1 356 ? 24.214 20.714 16.265 1.00 81.50 356 THR A C 1
ATOM 2821 O O . THR A 1 356 ? 24.428 21.103 17.411 1.00 81.50 356 THR A O 1
ATOM 2824 N N . GLU A 1 357 ? 24.485 21.488 15.214 1.00 82.06 357 GLU A N 1
ATOM 2825 C CA . GLU A 1 357 ? 24.974 22.862 15.331 1.00 82.06 357 GLU A CA 1
ATOM 2826 C C . GLU A 1 357 ? 23.918 23.803 15.913 1.00 82.06 357 GLU A C 1
ATOM 2828 O O . GLU A 1 357 ? 24.251 24.626 16.766 1.00 82.06 357 GLU A O 1
ATOM 2833 N N . GLN A 1 358 ? 22.648 23.659 15.529 1.00 77.00 358 GLN A N 1
ATOM 2834 C CA . GLN A 1 358 ? 21.536 24.404 16.120 1.00 77.00 358 GLN A CA 1
ATOM 2835 C C . GLN A 1 358 ? 21.353 24.061 17.601 1.00 77.00 358 GLN A C 1
ATOM 2837 O O . GLN A 1 358 ? 21.268 24.970 18.424 1.00 77.00 358 GLN A O 1
ATOM 2842 N N . GLN A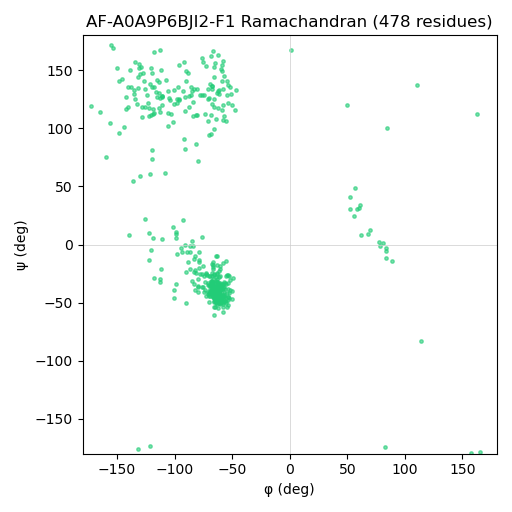 1 359 ? 21.406 22.780 17.974 1.00 75.31 359 GLN A N 1
ATOM 2843 C CA . GLN A 1 359 ? 21.381 22.352 19.374 1.00 75.31 359 GLN A CA 1
ATOM 2844 C C . GLN A 1 359 ? 22.607 22.848 20.146 1.00 75.31 359 GLN A C 1
ATOM 2846 O O . GLN A 1 359 ? 22.472 23.279 21.286 1.00 75.31 359 GLN A O 1
ATOM 2851 N N . LYS A 1 360 ? 23.806 22.851 19.545 1.00 79.62 360 LYS A N 1
ATOM 2852 C CA . LYS A 1 360 ? 25.011 23.441 20.152 1.00 79.62 360 LYS A CA 1
ATOM 2853 C C . LYS A 1 360 ? 24.881 24.955 20.315 1.00 79.62 360 LYS A C 1
ATOM 2855 O O . LYS A 1 360 ? 25.371 25.477 21.308 1.00 79.62 360 LYS A O 1
ATOM 2860 N N . ARG A 1 361 ? 24.228 25.667 19.391 1.00 75.88 361 ARG A N 1
ATOM 2861 C CA . ARG A 1 361 ? 23.949 27.111 19.505 1.00 75.88 361 ARG A CA 1
ATOM 2862 C C . ARG A 1 361 ? 22.908 27.406 20.590 1.00 75.88 361 ARG A C 1
ATOM 2864 O O . ARG A 1 361 ? 23.135 28.311 21.384 1.00 75.88 361 ARG A O 1
ATOM 2871 N N . GLN A 1 362 ? 21.848 26.603 20.688 1.00 70.94 362 GLN A N 1
ATOM 2872 C CA . GLN A 1 362 ? 20.847 26.696 21.760 1.00 70.94 362 GLN A CA 1
ATOM 2873 C C . GLN A 1 362 ? 21.441 26.330 23.132 1.00 70.94 362 GLN A C 1
ATOM 2875 O O . GLN A 1 362 ? 21.218 27.039 24.107 1.00 70.94 362 GLN A O 1
ATOM 2880 N N . LYS A 1 363 ? 22.286 25.292 23.211 1.00 67.31 363 LYS A N 1
ATOM 2881 C CA . LYS A 1 363 ? 23.013 24.923 24.439 1.00 67.31 363 LYS A CA 1
ATOM 2882 C C . LYS A 1 363 ? 24.105 25.933 24.806 1.00 67.31 363 LYS A C 1
ATOM 2884 O O . LYS A 1 363 ? 24.283 26.210 25.978 1.00 67.31 363 LYS A O 1
ATOM 2889 N N . LYS A 1 364 ? 24.795 26.563 23.846 1.00 62.16 364 LYS A N 1
ATOM 2890 C CA . LYS A 1 364 ? 25.738 27.668 24.132 1.00 62.16 364 LYS A CA 1
ATOM 2891 C C . LYS A 1 364 ? 25.049 28.939 24.651 1.00 62.16 364 LYS A C 1
ATOM 2893 O O . LYS A 1 364 ? 25.732 29.770 25.238 1.00 62.16 364 LYS A O 1
ATOM 2898 N N . GLN A 1 365 ? 23.732 29.083 24.479 1.00 56.97 365 GLN A N 1
ATOM 2899 C CA . GLN A 1 365 ? 22.936 30.127 25.139 1.00 56.97 365 GLN A CA 1
ATOM 2900 C C . GLN A 1 365 ? 22.500 29.748 26.568 1.00 56.97 365 GLN A C 1
ATOM 2902 O O . GLN A 1 365 ? 22.106 30.628 27.327 1.00 56.97 365 GLN A O 1
ATOM 2907 N N . ILE A 1 366 ? 22.633 28.479 26.973 1.00 57.12 366 ILE A N 1
ATOM 2908 C CA . ILE A 1 366 ? 22.320 27.978 28.318 1.00 57.12 366 ILE A CA 1
ATOM 2909 C C . ILE A 1 366 ? 23.607 27.393 28.918 1.00 57.12 366 ILE A C 1
ATOM 2911 O O . ILE A 1 366 ? 23.835 26.195 28.863 1.00 57.12 366 ILE A O 1
ATOM 2915 N N . GLN A 1 367 ? 24.455 28.274 29.457 1.00 48.56 367 GLN A N 1
ATOM 2916 C CA . GLN A 1 367 ? 25.662 27.985 30.248 1.00 48.56 367 GLN A CA 1
ATOM 2917 C C . GLN A 1 367 ? 26.685 26.972 29.689 1.00 48.56 367 GLN A C 1
ATOM 2919 O O . GLN A 1 367 ? 26.484 25.771 29.545 1.00 48.56 367 GLN A O 1
ATOM 2924 N N . SER A 1 368 ? 27.895 27.491 29.500 1.00 49.41 368 SER A N 1
ATOM 2925 C CA . SER A 1 368 ? 29.130 26.748 29.289 1.00 49.41 368 SER A CA 1
ATOM 2926 C C . SER A 1 368 ? 29.437 25.789 30.444 1.00 49.41 368 SER A C 1
ATOM 2928 O O . SER A 1 368 ? 29.916 26.228 31.487 1.00 49.41 368 SER A O 1
ATOM 2930 N N . GLN A 1 369 ? 29.267 24.485 30.223 1.00 43.44 369 GLN A N 1
ATOM 2931 C CA . GLN A 1 369 ? 30.079 23.465 30.881 1.00 43.44 369 GLN A CA 1
ATOM 2932 C C . GLN A 1 369 ? 30.270 22.226 29.994 1.00 43.44 369 GLN A C 1
ATOM 2934 O O . GLN A 1 369 ? 29.413 21.815 29.217 1.00 43.44 369 GLN A O 1
ATOM 2939 N N . THR A 1 370 ? 31.495 21.731 30.082 1.00 47.22 370 THR A N 1
ATOM 2940 C CA . THR A 1 370 ? 32.230 20.780 29.253 1.00 47.22 370 THR A CA 1
ATOM 2941 C C . THR A 1 370 ? 31.531 19.441 29.032 1.00 47.22 370 THR A C 1
ATOM 2943 O O . THR A 1 370 ? 31.243 18.754 30.002 1.00 47.22 370 THR A O 1
ATOM 2946 N N . ILE A 1 371 ? 31.399 19.001 27.772 1.00 43.72 371 ILE A N 1
ATOM 2947 C CA . ILE A 1 371 ? 31.349 17.571 27.418 1.00 43.72 371 ILE A CA 1
ATOM 2948 C C . ILE A 1 371 ? 32.142 17.368 26.120 1.00 43.72 371 ILE A C 1
ATOM 2950 O O . ILE A 1 371 ? 31.814 17.942 25.078 1.00 43.72 371 ILE A O 1
ATOM 2954 N N . ALA A 1 372 ? 33.207 16.569 26.209 1.00 42.47 372 ALA A N 1
ATOM 2955 C CA . ALA A 1 372 ? 33.964 16.078 25.068 1.00 42.47 372 ALA A CA 1
ATOM 2956 C C . ALA A 1 372 ? 33.072 15.107 24.282 1.00 42.47 372 ALA A C 1
ATOM 2958 O O . ALA A 1 372 ? 32.569 14.133 24.838 1.00 42.47 372 ALA A O 1
ATOM 2959 N N . CYS A 1 373 ? 32.825 15.405 23.007 1.00 34.94 373 CYS A N 1
ATOM 2960 C CA . CYS A 1 373 ? 32.040 14.542 22.135 1.00 34.94 373 CYS A CA 1
ATOM 2961 C C . CYS A 1 373 ? 32.981 13.482 21.570 1.00 34.94 373 CYS A C 1
ATOM 2963 O O . CYS A 1 373 ? 33.871 13.807 20.787 1.00 34.94 373 CYS A O 1
ATOM 2965 N N . THR A 1 374 ? 32.796 12.240 21.997 1.00 39.03 374 THR A N 1
ATOM 2966 C CA . THR A 1 374 ? 33.456 11.064 21.438 1.00 39.03 374 THR A CA 1
ATOM 2967 C C . THR A 1 374 ? 33.124 10.987 19.949 1.00 39.03 374 THR A C 1
ATOM 2969 O O . THR A 1 374 ? 31.952 10.933 19.568 1.00 39.03 374 THR A O 1
ATOM 2972 N N . GLU A 1 375 ? 34.150 11.037 19.103 1.00 39.09 375 GLU A N 1
ATOM 2973 C CA . GLU A 1 375 ? 34.034 10.732 17.681 1.00 39.09 375 GLU A CA 1
ATOM 2974 C C . GLU A 1 375 ? 33.691 9.246 17.553 1.00 39.09 375 GLU A C 1
ATOM 2976 O O . GLU A 1 375 ? 34.544 8.378 17.697 1.00 39.09 375 GLU A O 1
ATOM 2981 N N . SER A 1 376 ? 32.406 8.952 17.351 1.00 41.91 376 SER A N 1
ATOM 2982 C CA . SER A 1 376 ? 31.950 7.640 16.896 1.00 41.91 376 SER A CA 1
ATOM 2983 C C . SER A 1 376 ? 32.702 7.291 15.614 1.00 41.91 376 SER A C 1
ATOM 2985 O O . SER A 1 376 ? 32.609 8.038 14.635 1.00 41.91 376 SER A O 1
ATOM 2987 N N . GLU A 1 377 ? 33.418 6.165 15.617 1.00 39.75 377 GLU A N 1
ATOM 2988 C CA . GLU A 1 377 ? 34.021 5.568 14.426 1.00 39.75 377 GLU A CA 1
ATOM 2989 C C . GLU A 1 377 ? 32.975 5.534 13.307 1.00 39.75 377 GLU A C 1
ATOM 2991 O O . GLU A 1 377 ? 31.919 4.907 13.432 1.00 39.75 377 GLU A O 1
ATOM 2996 N N . ARG A 1 378 ? 33.225 6.277 12.224 1.00 53.03 378 ARG A N 1
ATOM 2997 C CA . ARG A 1 378 ? 32.362 6.236 11.045 1.00 53.03 378 ARG A CA 1
ATOM 2998 C C . ARG A 1 378 ? 32.583 4.893 10.374 1.00 53.03 378 ARG A C 1
ATOM 3000 O O . ARG A 1 378 ? 33.622 4.686 9.748 1.00 53.03 378 ARG A O 1
ATOM 3007 N N . GLN A 1 379 ? 31.612 3.995 10.505 1.00 54.72 379 GLN A N 1
ATOM 3008 C CA . GLN A 1 379 ? 31.565 2.812 9.657 1.00 54.72 379 GLN A CA 1
ATOM 3009 C C . GLN A 1 379 ? 31.590 3.253 8.184 1.00 54.72 379 GLN A C 1
ATOM 3011 O O . GLN A 1 379 ? 30.990 4.280 7.844 1.00 54.72 379 GLN A O 1
ATOM 3016 N N . PRO A 1 380 ? 32.315 2.528 7.314 1.00 65.38 380 PRO A N 1
ATOM 3017 C CA . PRO A 1 380 ? 32.305 2.821 5.89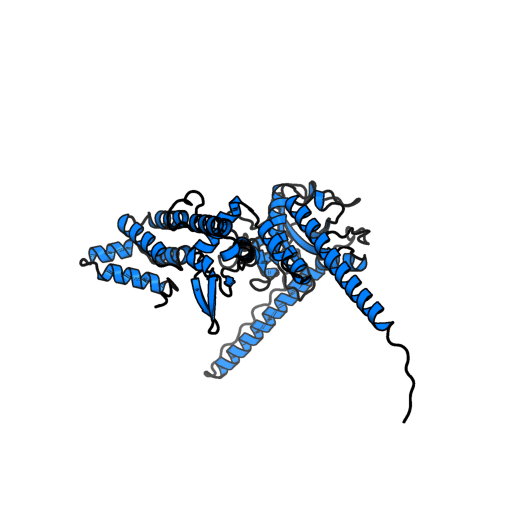0 1.00 65.38 380 PRO A CA 1
ATOM 3018 C C . PRO A 1 380 ? 30.863 2.763 5.362 1.00 65.38 380 PRO A C 1
ATOM 3020 O O . PRO A 1 380 ? 30.073 1.951 5.851 1.00 65.38 380 PRO A O 1
ATOM 3023 N N . PRO A 1 381 ? 30.505 3.618 4.387 1.00 72.38 381 PRO A N 1
ATOM 3024 C CA . PRO A 1 381 ? 29.166 3.610 3.822 1.00 72.38 381 PRO A CA 1
ATOM 3025 C C . PRO A 1 381 ? 28.870 2.218 3.248 1.00 72.38 381 PRO A C 1
ATOM 3027 O O . PRO A 1 381 ? 29.733 1.650 2.565 1.00 72.38 381 PRO A O 1
ATOM 3030 N N . PRO A 1 382 ? 27.688 1.653 3.537 1.00 81.50 382 PRO A N 1
ATOM 3031 C CA . PRO A 1 382 ? 27.356 0.315 3.091 1.00 81.50 382 PRO A CA 1
ATOM 3032 C C . PRO A 1 382 ? 27.262 0.267 1.573 1.00 81.50 382 PRO A C 1
ATOM 3034 O O . PRO A 1 382 ? 26.822 1.212 0.905 1.00 81.50 382 PRO A O 1
ATOM 3037 N N . ARG A 1 383 ? 27.705 -0.859 1.033 1.00 90.31 383 ARG A N 1
ATOM 3038 C CA . ARG A 1 383 ? 27.763 -1.099 -0.399 1.00 90.31 383 ARG A CA 1
ATOM 3039 C C . ARG A 1 383 ? 26.523 -1.864 -0.840 1.00 90.31 383 ARG A C 1
ATOM 3041 O O . ARG A 1 383 ? 25.938 -2.613 -0.067 1.00 90.31 383 ARG A O 1
ATOM 3048 N N . LEU A 1 384 ? 26.138 -1.727 -2.103 1.00 89.94 384 LEU A N 1
ATOM 3049 C CA . LEU A 1 384 ? 25.011 -2.450 -2.688 1.00 89.94 384 LEU A CA 1
ATOM 3050 C C . LEU A 1 384 ? 25.173 -3.972 -2.531 1.00 89.94 3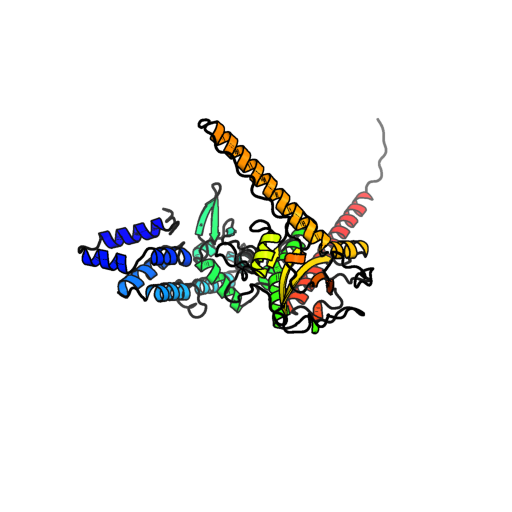84 LEU A C 1
ATOM 3052 O O . LEU A 1 384 ? 24.192 -4.683 -2.318 1.00 89.94 384 LEU A O 1
ATOM 3056 N N . GLN A 1 385 ? 26.420 -4.450 -2.571 1.00 91.44 385 GLN A N 1
ATOM 3057 C CA . GLN A 1 385 ? 26.812 -5.831 -2.287 1.00 91.44 385 GLN A CA 1
ATOM 3058 C C . GLN A 1 385 ? 26.229 -6.353 -0.973 1.00 91.44 385 GLN A C 1
ATOM 3060 O O . GLN A 1 385 ? 25.770 -7.491 -0.921 1.00 91.44 385 GLN A O 1
ATOM 3065 N N . ASP A 1 386 ? 26.198 -5.514 0.063 1.00 91.38 386 ASP A N 1
ATOM 3066 C CA . ASP A 1 386 ? 25.769 -5.898 1.410 1.00 91.38 386 ASP A CA 1
ATOM 3067 C C . ASP A 1 386 ? 24.271 -6.253 1.466 1.00 91.38 386 ASP A C 1
ATOM 3069 O O . ASP A 1 386 ? 23.819 -6.885 2.424 1.00 91.38 386 ASP A O 1
ATOM 3073 N N . TYR A 1 387 ? 23.517 -5.878 0.425 1.00 93.44 387 TYR A N 1
ATOM 3074 C CA . TYR A 1 387 ? 22.082 -6.119 0.268 1.00 93.44 387 TYR A CA 1
ATOM 3075 C C . TYR A 1 387 ? 21.746 -7.131 -0.838 1.00 93.44 387 TYR A C 1
ATOM 3077 O O . TYR A 1 387 ? 20.571 -7.354 -1.131 1.00 93.44 387 TYR A O 1
ATOM 3085 N N . CYS A 1 388 ? 22.754 -7.746 -1.461 1.00 93.12 388 CYS A N 1
ATOM 3086 C CA . CYS A 1 388 ? 22.591 -8.747 -2.517 1.00 93.12 388 CYS A CA 1
ATOM 3087 C C . CYS A 1 388 ? 23.235 -10.071 -2.069 1.00 93.12 388 CYS A C 1
ATOM 3089 O O . CYS A 1 388 ? 24.312 -10.416 -2.558 1.00 93.12 388 CYS A O 1
ATOM 3091 N N . PRO A 1 389 ? 22.624 -10.827 -1.137 1.00 90.75 389 PRO A N 1
ATOM 3092 C CA . PRO A 1 389 ? 23.265 -12.000 -0.533 1.00 90.75 389 PRO A CA 1
ATOM 3093 C C . PRO A 1 389 ? 23.601 -13.106 -1.546 1.00 90.75 389 PRO A C 1
ATOM 3095 O O . PRO A 1 389 ? 24.569 -13.834 -1.353 1.00 90.75 389 PRO A O 1
ATOM 3098 N N . SER A 1 390 ? 22.847 -13.205 -2.643 1.00 90.50 390 SER A N 1
ATOM 3099 C CA . SER A 1 390 ? 23.104 -14.135 -3.753 1.00 90.50 390 SER A CA 1
ATOM 3100 C C . SER A 1 390 ? 24.212 -13.667 -4.709 1.00 90.50 390 SER A C 1
ATOM 3102 O O . SER A 1 390 ? 24.558 -14.371 -5.657 1.00 90.50 390 SER A O 1
ATOM 3104 N N . GLY A 1 391 ? 24.731 -12.447 -4.532 1.00 91.50 391 GLY A N 1
ATOM 3105 C CA . GLY A 1 391 ? 25.593 -11.780 -5.509 1.00 91.50 391 GLY A CA 1
ATOM 3106 C C . GLY A 1 391 ? 24.865 -11.392 -6.802 1.00 91.50 391 GLY A C 1
ATOM 3107 O O . GLY A 1 391 ? 25.514 -10.990 -7.766 1.00 91.50 391 GLY A O 1
ATOM 3108 N N . ILE A 1 392 ? 23.533 -11.513 -6.855 1.00 92.25 392 ILE A N 1
ATOM 3109 C CA . ILE A 1 392 ? 22.713 -11.233 -8.037 1.00 92.25 392 ILE A CA 1
ATOM 3110 C C . ILE A 1 392 ? 21.689 -10.145 -7.715 1.00 92.25 392 ILE A C 1
ATOM 3112 O O . ILE A 1 392 ? 21.037 -10.183 -6.673 1.00 92.25 392 ILE A O 1
ATOM 3116 N N . TYR A 1 393 ? 21.491 -9.216 -8.649 1.00 94.31 393 TYR A N 1
ATOM 3117 C CA . TYR A 1 393 ? 20.354 -8.296 -8.628 1.00 94.31 393 TYR A CA 1
ATOM 3118 C C . TYR A 1 393 ? 19.642 -8.256 -9.981 1.00 94.31 393 TYR A C 1
ATOM 3120 O O . TYR A 1 393 ? 20.244 -8.478 -11.038 1.00 94.31 393 TYR A O 1
ATOM 3128 N N . ILE A 1 394 ? 18.344 -7.965 -9.942 1.00 94.12 394 ILE A N 1
ATOM 3129 C CA . ILE A 1 394 ? 17.472 -7.899 -11.110 1.00 94.12 394 ILE A CA 1
ATOM 3130 C C . ILE A 1 394 ? 17.281 -6.433 -11.490 1.00 94.12 394 ILE A C 1
ATOM 3132 O O . ILE A 1 394 ? 16.786 -5.623 -10.712 1.00 94.12 394 ILE A O 1
ATOM 3136 N N . SER A 1 395 ? 17.661 -6.100 -12.713 1.00 92.88 395 SER A N 1
ATOM 3137 C CA . SER A 1 395 ? 17.403 -4.821 -13.357 1.00 92.88 395 SER A CA 1
ATOM 3138 C C . SER A 1 395 ? 16.266 -5.024 -14.351 1.00 92.88 395 SER A C 1
ATOM 3140 O O . SER A 1 395 ? 16.405 -5.756 -15.328 1.00 92.88 395 SER A O 1
ATOM 3142 N N . MET A 1 396 ? 15.117 -4.419 -14.071 1.00 92.56 396 MET A N 1
ATOM 3143 C CA . MET A 1 396 ? 13.907 -4.575 -14.865 1.00 92.56 396 MET A CA 1
ATOM 3144 C C . MET A 1 396 ? 13.557 -3.260 -15.552 1.00 92.56 396 MET A C 1
ATOM 3146 O O . MET A 1 396 ? 13.413 -2.231 -14.897 1.00 92.56 396 MET A O 1
ATOM 3150 N N . VAL A 1 397 ? 13.382 -3.293 -16.869 1.00 90.50 397 VAL A N 1
ATOM 3151 C CA . VAL A 1 397 ? 12.929 -2.140 -17.649 1.00 90.50 397 VAL A CA 1
ATOM 3152 C C . VAL A 1 397 ? 11.614 -2.508 -18.321 1.00 90.50 397 VAL A C 1
ATOM 3154 O O . VAL A 1 397 ? 11.557 -3.435 -19.127 1.00 90.50 397 VAL A O 1
ATOM 3157 N N . ILE A 1 398 ? 10.549 -1.794 -17.960 1.00 91.44 398 ILE A N 1
ATOM 3158 C CA . ILE A 1 398 ? 9.206 -1.991 -18.500 1.00 91.44 398 ILE A CA 1
ATOM 3159 C C . ILE A 1 398 ? 8.838 -0.765 -19.322 1.00 91.44 398 ILE A C 1
ATOM 3161 O O . ILE A 1 398 ? 8.663 0.339 -18.800 1.00 91.44 398 ILE A O 1
ATOM 3165 N N . THR A 1 399 ? 8.691 -0.966 -20.619 1.00 87.94 399 THR A N 1
ATOM 3166 C CA . THR A 1 399 ? 8.379 0.074 -21.592 1.00 87.94 399 THR A CA 1
ATOM 3167 C C . THR A 1 399 ? 7.078 -0.298 -22.269 1.00 87.94 399 THR A C 1
ATOM 3169 O O . THR A 1 399 ? 7.020 -1.265 -23.014 1.00 87.94 399 THR A O 1
ATOM 3172 N N . TYR A 1 400 ? 6.007 0.439 -22.024 1.00 85.88 400 TYR A N 1
ATOM 3173 C CA . TYR A 1 400 ? 4.741 0.135 -22.678 1.00 85.88 400 TYR A CA 1
ATOM 3174 C C . TYR A 1 400 ? 4.044 1.430 -23.068 1.00 85.88 400 TYR A C 1
ATOM 3176 O O . TYR A 1 400 ? 4.007 2.354 -22.261 1.00 85.88 400 TYR A O 1
ATOM 3184 N N . PRO A 1 401 ? 3.481 1.547 -24.278 1.00 78.69 401 PRO A N 1
ATOM 3185 C CA . PRO A 1 401 ? 3.462 0.555 -25.362 1.00 78.69 401 PRO A CA 1
ATOM 3186 C C . PRO A 1 401 ? 4.578 0.649 -26.389 1.00 78.69 401 PRO A C 1
ATOM 3188 O O . PRO A 1 401 ? 4.400 0.213 -27.520 1.00 78.69 401 PRO A O 1
ATOM 3191 N N . ALA A 1 402 ? 5.688 1.288 -26.051 1.00 76.38 402 ALA A N 1
ATOM 3192 C CA . ALA A 1 402 ? 6.816 1.314 -26.959 1.00 76.38 402 ALA A CA 1
ATOM 3193 C C . ALA A 1 402 ? 7.320 -0.113 -27.207 1.00 76.38 402 ALA A C 1
ATOM 3195 O O . ALA A 1 402 ? 7.547 -0.877 -26.268 1.00 76.38 402 ALA A O 1
ATOM 3196 N N . GLU A 1 403 ? 7.538 -0.435 -28.477 1.00 67.00 403 GLU A N 1
ATOM 3197 C CA . GLU A 1 403 ? 8.432 -1.517 -28.868 1.00 67.00 403 GLU A CA 1
ATOM 3198 C C . GLU A 1 403 ? 9.869 -1.012 -28.711 1.00 67.00 403 GLU A C 1
ATOM 3200 O O . GLU A 1 403 ? 10.219 0.060 -29.222 1.00 67.00 403 GLU A O 1
ATOM 3205 N N . VAL A 1 404 ? 10.717 -1.762 -28.006 1.00 64.62 404 VAL A N 1
ATOM 3206 C CA . VAL A 1 404 ? 12.136 -1.413 -27.918 1.00 64.62 404 VAL A CA 1
ATOM 3207 C C . VAL A 1 404 ? 12.867 -2.135 -29.038 1.00 64.62 404 VAL A C 1
ATOM 3209 O O . VAL A 1 404 ? 13.346 -3.253 -28.891 1.00 64.62 404 VAL A O 1
ATOM 3212 N N . VAL A 1 405 ? 12.969 -1.448 -30.179 1.00 53.25 405 VAL A N 1
ATOM 3213 C CA . VAL A 1 405 ? 13.505 -1.976 -31.450 1.00 53.25 405 VAL A CA 1
ATOM 3214 C C . VAL A 1 405 ? 14.914 -2.574 -31.311 1.00 53.25 405 VAL A C 1
ATOM 3216 O O . VAL A 1 405 ? 15.290 -3.442 -32.096 1.00 53.25 405 VAL A O 1
ATOM 3219 N N . ARG A 1 406 ? 15.695 -2.122 -30.320 1.00 55.22 406 ARG A N 1
ATOM 3220 C CA . ARG A 1 406 ? 16.927 -2.740 -29.802 1.00 55.22 406 ARG A CA 1
ATOM 3221 C C . ARG A 1 406 ? 17.359 -1.959 -28.563 1.00 55.22 406 ARG A C 1
ATOM 3223 O O . ARG A 1 406 ? 17.717 -0.792 -28.694 1.00 55.22 406 ARG A O 1
ATOM 3230 N N . PHE A 1 407 ? 17.428 -2.601 -27.400 1.00 56.62 407 PHE A N 1
ATOM 3231 C CA . PHE A 1 407 ? 18.420 -2.175 -26.416 1.00 56.62 407 PHE A CA 1
ATOM 3232 C C . PHE A 1 407 ? 19.768 -2.443 -27.084 1.00 56.62 407 PHE A C 1
ATOM 3234 O O . PHE A 1 407 ? 20.106 -3.602 -27.355 1.00 56.62 407 PHE A O 1
ATOM 3241 N N . GLN A 1 408 ? 20.484 -1.393 -27.493 1.00 45.50 408 GLN A N 1
ATOM 3242 C CA . GLN A 1 408 ? 21.848 -1.582 -27.954 1.00 45.50 408 GLN A CA 1
ATOM 3243 C C . GLN A 1 408 ? 22.621 -1.985 -26.718 1.00 45.50 408 GLN A C 1
ATOM 3245 O O . GLN A 1 408 ? 22.988 -1.128 -25.934 1.00 45.50 408 GLN A O 1
ATOM 3250 N N . VAL A 1 409 ? 22.778 -3.293 -26.525 1.00 44.66 409 VAL A N 1
ATOM 3251 C CA . VAL A 1 409 ? 23.953 -3.957 -25.967 1.00 44.66 409 VAL A CA 1
ATOM 3252 C C . VAL A 1 409 ? 23.548 -5.373 -25.537 1.00 44.66 409 VAL A C 1
ATOM 3254 O O . VAL A 1 409 ? 22.816 -5.591 -24.575 1.00 44.66 409 VAL A O 1
ATOM 3257 N N . MET A 1 410 ? 24.089 -6.359 -26.258 1.00 41.22 410 MET A N 1
ATOM 3258 C CA . MET A 1 410 ? 24.384 -7.662 -25.673 1.00 41.22 410 MET A CA 1
ATOM 3259 C C . MET A 1 410 ? 25.322 -7.436 -24.483 1.00 41.22 410 MET A C 1
ATOM 3261 O O . MET A 1 410 ? 26.482 -7.076 -24.672 1.00 41.22 410 MET A O 1
ATOM 3265 N N . ARG A 1 411 ? 24.822 -7.659 -23.271 1.00 42.59 411 ARG A N 1
ATOM 3266 C CA . ARG A 1 411 ? 25.619 -7.832 -22.056 1.00 42.59 411 ARG A CA 1
ATOM 3267 C C . ARG A 1 411 ? 24.936 -8.919 -21.213 1.00 42.59 411 ARG A C 1
ATOM 3269 O O . ARG A 1 411 ? 23.856 -8.677 -20.692 1.00 42.59 411 ARG A O 1
ATOM 3276 N N . PRO A 1 412 ? 25.559 -10.071 -20.944 1.00 43.09 412 PRO A N 1
ATOM 3277 C CA . PRO A 1 412 ? 26.280 -10.154 -19.694 1.00 43.09 412 PRO A CA 1
ATOM 3278 C C . PRO A 1 412 ? 27.439 -9.167 -19.800 1.00 43.09 412 PRO A C 1
ATOM 3280 O O . PRO A 1 412 ? 28.247 -9.266 -20.721 1.00 43.09 412 PRO A O 1
ATOM 3283 N N . ASP A 1 413 ? 27.478 -8.165 -18.931 1.00 44.75 413 ASP A N 1
ATOM 3284 C CA . ASP A 1 413 ? 28.660 -7.318 -18.850 1.00 44.75 413 ASP A CA 1
ATOM 3285 C C . ASP A 1 413 ? 29.826 -8.253 -18.511 1.00 44.75 413 ASP A C 1
ATOM 3287 O O . ASP A 1 413 ? 29.758 -8.932 -17.482 1.00 44.75 413 ASP A O 1
ATOM 3291 N N . PRO A 1 414 ? 30.833 -8.420 -19.393 1.00 45.44 414 PRO A N 1
ATOM 3292 C CA . PRO A 1 414 ? 31.903 -9.387 -19.157 1.00 45.44 414 PRO A CA 1
ATOM 3293 C C . PRO A 1 414 ? 32.710 -9.032 -17.902 1.00 45.44 414 PRO A C 1
ATOM 3295 O O . PRO A 1 414 ? 33.372 -9.900 -17.341 1.00 45.44 414 PRO A O 1
ATOM 3298 N N . ASN A 1 415 ? 32.593 -7.786 -17.431 1.00 49.06 415 ASN A N 1
ATOM 3299 C CA . ASN A 1 415 ? 33.050 -7.339 -16.127 1.00 49.06 415 ASN A CA 1
ATOM 3300 C C . ASN A 1 415 ? 31.843 -6.887 -15.293 1.00 49.06 415 ASN A C 1
ATOM 3302 O O . ASN A 1 415 ? 31.044 -6.093 -15.788 1.00 49.06 415 ASN A O 1
ATOM 3306 N N . PRO A 1 416 ? 31.703 -7.341 -14.039 1.00 57.97 416 PRO A N 1
ATOM 3307 C CA . PRO A 1 416 ? 30.622 -6.882 -13.181 1.00 57.97 416 PRO A CA 1
ATOM 3308 C C . PRO A 1 416 ? 30.741 -5.362 -12.955 1.00 57.97 416 PRO A C 1
ATOM 3310 O O . PRO A 1 416 ? 31.812 -4.872 -12.599 1.00 57.97 416 PRO A O 1
ATOM 3313 N N . GLU A 1 417 ? 29.648 -4.610 -13.164 1.00 67.94 417 GLU A N 1
ATOM 3314 C CA . GLU A 1 417 ? 29.588 -3.139 -12.977 1.00 67.94 417 GLU A CA 1
ATOM 3315 C C . GLU A 1 417 ? 30.072 -2.696 -11.584 1.00 67.94 417 GLU A C 1
ATOM 3317 O O . GLU A 1 417 ? 30.548 -1.573 -11.396 1.00 67.94 417 GLU A O 1
ATOM 3322 N N . LEU A 1 418 ? 29.924 -3.599 -10.616 1.00 75.62 418 LEU A N 1
ATOM 3323 C CA . LEU A 1 418 ? 30.439 -3.533 -9.263 1.00 75.62 418 LEU A CA 1
ATOM 3324 C C . LEU A 1 418 ? 31.042 -4.898 -8.922 1.00 75.62 418 LEU A C 1
ATOM 3326 O O . LEU A 1 418 ? 30.379 -5.918 -9.092 1.00 75.62 418 LEU A O 1
ATOM 3330 N N . GLU A 1 419 ? 32.277 -4.926 -8.423 1.00 77.81 419 GLU A N 1
ATOM 3331 C CA . GLU A 1 419 ? 32.982 -6.170 -8.091 1.00 77.81 419 GLU A CA 1
ATOM 3332 C C . GLU A 1 419 ? 32.117 -7.087 -7.202 1.00 77.81 419 GLU A C 1
ATOM 3334 O O . GLU A 1 419 ? 31.539 -6.643 -6.205 1.00 77.81 419 GLU A O 1
ATOM 3339 N N . GLY A 1 420 ? 31.986 -8.356 -7.603 1.00 81.94 420 GLY A N 1
ATOM 3340 C CA . GLY A 1 420 ? 31.187 -9.362 -6.896 1.00 81.94 420 GLY A CA 1
ATOM 3341 C C . GLY A 1 420 ? 29.675 -9.343 -7.164 1.00 81.94 420 GLY A C 1
ATOM 3342 O O . GLY A 1 420 ? 28.977 -10.175 -6.592 1.00 81.94 420 GLY A O 1
ATOM 3343 N N . LEU A 1 421 ? 29.157 -8.452 -8.026 1.00 88.31 421 LEU A N 1
ATOM 3344 C CA . LEU A 1 421 ? 27.727 -8.391 -8.361 1.00 88.31 421 LEU A CA 1
ATOM 3345 C C . LEU A 1 421 ? 27.430 -8.718 -9.819 1.00 88.31 421 LEU A C 1
ATOM 3347 O O . LEU A 1 421 ? 27.916 -8.069 -10.744 1.00 88.31 421 LEU A O 1
ATOM 3351 N N . ARG A 1 422 ? 26.526 -9.674 -10.022 1.00 89.00 422 ARG A N 1
ATOM 3352 C CA . ARG A 1 422 ? 25.972 -10.024 -11.325 1.00 89.00 422 ARG A CA 1
ATOM 3353 C C . ARG A 1 422 ? 24.612 -9.353 -11.521 1.00 89.00 422 ARG A C 1
ATOM 3355 O O . ARG A 1 422 ? 23.663 -9.595 -10.780 1.00 89.00 422 ARG A O 1
ATOM 3362 N N . ARG A 1 423 ? 24.507 -8.555 -12.581 1.00 89.44 423 ARG A N 1
ATOM 3363 C CA . ARG A 1 423 ? 23.254 -7.950 -13.043 1.00 89.44 423 ARG A CA 1
ATOM 3364 C C . ARG A 1 423 ? 22.488 -8.923 -13.939 1.00 89.44 423 ARG A C 1
ATOM 3366 O O . ARG A 1 423 ? 23.062 -9.465 -14.884 1.00 89.44 423 ARG A O 1
ATOM 3373 N N . VAL A 1 424 ? 21.192 -9.101 -13.691 1.00 88.94 424 VAL A N 1
ATOM 3374 C CA . VAL A 1 424 ? 20.262 -9.791 -14.601 1.00 88.94 424 VAL A CA 1
ATOM 3375 C C . VAL A 1 424 ? 19.292 -8.770 -15.174 1.00 88.94 424 VAL A C 1
ATOM 3377 O O . VAL A 1 424 ? 18.576 -8.120 -14.420 1.00 88.94 424 VAL A O 1
ATOM 3380 N N . ILE A 1 425 ? 19.276 -8.620 -16.498 1.00 87.25 425 ILE A N 1
ATOM 3381 C CA . ILE A 1 425 ? 18.430 -7.639 -17.187 1.00 87.25 425 ILE A CA 1
ATOM 3382 C C . ILE A 1 425 ? 17.141 -8.319 -17.662 1.00 87.25 425 ILE A C 1
ATOM 3384 O O . ILE A 1 425 ? 17.191 -9.308 -18.393 1.00 87.25 425 ILE A O 1
ATOM 3388 N N . ILE A 1 426 ? 15.991 -7.775 -17.265 1.00 89.12 426 ILE A N 1
ATOM 3389 C CA . ILE A 1 426 ? 14.661 -8.198 -17.712 1.00 89.12 426 ILE A CA 1
ATOM 3390 C C . ILE A 1 426 ? 14.000 -7.030 -18.437 1.00 89.12 426 ILE A C 1
ATOM 3392 O O . ILE A 1 426 ? 13.654 -6.021 -17.827 1.00 89.12 426 ILE A O 1
ATOM 3396 N N . ASN A 1 427 ? 13.790 -7.200 -19.737 1.00 88.12 427 ASN A N 1
ATOM 3397 C CA . ASN A 1 427 ? 13.139 -6.206 -20.579 1.00 88.12 427 ASN A CA 1
ATOM 3398 C C . ASN A 1 427 ? 11.713 -6.649 -20.898 1.00 88.12 427 ASN A C 1
ATOM 3400 O O . ASN A 1 427 ? 11.496 -7.761 -21.395 1.00 88.12 427 ASN A O 1
ATOM 3404 N N . VAL A 1 428 ? 10.757 -5.770 -20.616 1.00 89.25 428 VAL A N 1
ATOM 3405 C CA . VAL A 1 428 ? 9.346 -5.971 -20.934 1.00 89.25 428 VAL A CA 1
ATOM 3406 C C . VAL A 1 428 ? 8.872 -4.827 -21.816 1.00 89.25 428 VAL A C 1
ATOM 3408 O O . VAL A 1 428 ? 8.889 -3.674 -21.391 1.00 89.25 428 VAL A O 1
ATOM 3411 N N . ASP A 1 429 ? 8.451 -5.146 -23.033 1.00 89.00 429 ASP A N 1
ATOM 3412 C CA . ASP A 1 429 ? 8.008 -4.189 -24.042 1.00 89.00 429 ASP A CA 1
ATOM 3413 C C . ASP A 1 429 ? 6.671 -4.594 -24.681 1.00 89.00 429 ASP A C 1
ATOM 3415 O O . ASP A 1 429 ? 6.057 -5.580 -24.274 1.00 89.00 429 ASP A O 1
ATOM 3419 N N . ASP A 1 430 ? 6.186 -3.846 -25.676 1.00 87.69 430 ASP A N 1
ATOM 3420 C CA . ASP A 1 430 ? 4.899 -4.143 -26.332 1.00 87.69 430 ASP A CA 1
ATOM 3421 C C . ASP A 1 430 ? 4.790 -5.592 -26.863 1.00 87.69 430 ASP A C 1
ATOM 3423 O O . ASP A 1 430 ? 3.691 -6.149 -26.886 1.00 87.69 430 ASP A O 1
ATOM 3427 N N . SER A 1 431 ? 5.912 -6.249 -27.194 1.00 88.38 431 SER A N 1
ATOM 3428 C CA . SER A 1 431 ? 5.931 -7.612 -27.749 1.00 88.38 431 SER A CA 1
ATOM 3429 C C . SER A 1 431 ? 5.614 -8.708 -26.721 1.00 88.38 431 SER A C 1
ATOM 3431 O O . SER A 1 431 ? 5.008 -9.735 -27.056 1.00 88.38 431 SER A O 1
ATOM 3433 N N . ASN A 1 432 ? 5.986 -8.506 -25.453 1.00 90.56 432 ASN A N 1
ATOM 3434 C CA . ASN A 1 432 ? 5.835 -9.508 -24.395 1.00 90.56 432 ASN A CA 1
ATOM 3435 C C . ASN A 1 432 ? 4.989 -9.043 -23.198 1.00 90.56 432 ASN A C 1
ATOM 3437 O O . ASN A 1 432 ? 4.514 -9.886 -22.432 1.00 90.56 432 ASN A O 1
ATOM 3441 N N . PHE A 1 433 ? 4.701 -7.745 -23.071 1.00 92.19 433 PHE A N 1
ATOM 3442 C CA . PHE A 1 433 ? 3.939 -7.166 -21.959 1.00 92.19 433 PHE A CA 1
ATOM 3443 C C . PHE A 1 433 ? 2.587 -7.857 -21.754 1.00 92.19 433 PHE A C 1
ATOM 3445 O O . PHE A 1 433 ? 2.258 -8.270 -20.641 1.00 92.19 433 PHE A O 1
ATOM 3452 N N . ALA A 1 434 ? 1.821 -8.055 -22.834 1.00 92.38 434 ALA A N 1
ATOM 3453 C CA . ALA A 1 434 ? 0.496 -8.677 -22.777 1.00 92.38 434 ALA A CA 1
ATOM 3454 C C . ALA A 1 434 ? 0.515 -10.162 -22.376 1.00 92.38 434 ALA A C 1
ATOM 3456 O O . ALA A 1 434 ? -0.505 -10.715 -21.960 1.00 92.38 434 ALA A O 1
ATOM 3457 N N . GLN A 1 435 ? 1.670 -10.814 -22.517 1.00 92.81 435 GLN A N 1
ATOM 3458 C CA . GLN A 1 435 ? 1.866 -12.211 -22.151 1.00 92.81 435 GLN A CA 1
ATOM 3459 C C . GLN A 1 435 ? 2.329 -12.356 -20.698 1.00 92.81 435 GLN A C 1
ATOM 3461 O O . GLN A 1 435 ? 2.126 -13.416 -20.111 1.00 92.81 435 GLN A O 1
ATOM 3466 N N . ILE A 1 436 ? 2.936 -11.314 -20.125 1.00 93.06 436 ILE A N 1
ATOM 3467 C CA . ILE A 1 436 ? 3.456 -11.299 -18.754 1.00 93.06 436 ILE A CA 1
ATOM 3468 C C . ILE A 1 436 ? 2.387 -10.808 -17.778 1.00 93.06 436 ILE A C 1
ATOM 3470 O O . ILE A 1 436 ? 2.118 -11.469 -16.776 1.00 93.06 436 ILE A O 1
ATOM 3474 N N . PHE A 1 437 ? 1.758 -9.671 -18.076 1.00 92.69 437 PHE A N 1
ATOM 3475 C CA . PHE A 1 437 ? 0.890 -8.978 -17.129 1.00 92.69 437 PHE A CA 1
ATOM 3476 C C . PHE A 1 437 ? -0.590 -9.382 -17.235 1.00 92.69 437 PHE A C 1
ATOM 3478 O O . PHE A 1 437 ? -1.048 -9.837 -18.288 1.00 92.69 437 PHE A O 1
ATOM 3485 N N . PRO A 1 438 ? -1.378 -9.194 -16.157 1.00 89.62 438 PRO A N 1
ATOM 3486 C CA . PRO A 1 438 ? -2.812 -9.452 -16.157 1.00 89.62 438 PRO A CA 1
ATOM 3487 C C . PRO A 1 438 ? -3.543 -8.727 -17.290 1.00 89.62 438 PRO A C 1
ATOM 3489 O O . PRO A 1 438 ? -3.336 -7.535 -17.529 1.00 89.62 438 PRO A O 1
ATOM 3492 N N . LYS A 1 439 ? -4.478 -9.425 -17.951 1.00 87.88 439 LYS A N 1
ATOM 3493 C CA . LYS A 1 439 ? -5.275 -8.864 -19.060 1.00 87.88 439 LYS A CA 1
ATOM 3494 C C . LYS A 1 439 ? -6.006 -7.575 -18.672 1.00 87.88 439 LYS A C 1
ATOM 3496 O O . LYS A 1 439 ? -6.183 -6.697 -19.509 1.00 87.88 439 LYS A O 1
ATOM 3501 N N . SER A 1 440 ? -6.440 -7.460 -17.417 1.00 80.06 440 SER A N 1
ATOM 3502 C CA . SER A 1 440 ? -7.064 -6.254 -16.857 1.00 80.06 440 SER A CA 1
ATOM 3503 C C . SER A 1 440 ? -6.149 -5.028 -16.967 1.00 80.06 440 SER A C 1
ATOM 3505 O O . SER A 1 440 ? -6.604 -3.977 -17.422 1.00 80.06 440 SER A O 1
ATOM 3507 N N . HIS A 1 441 ? -4.867 -5.180 -16.621 1.00 84.69 441 HIS A N 1
ATOM 3508 C CA . HIS A 1 441 ? -3.849 -4.128 -16.685 1.00 84.69 441 HIS A CA 1
ATOM 3509 C C . HIS A 1 441 ? -3.456 -3.781 -18.122 1.00 84.69 441 HIS A C 1
ATOM 3511 O O . HIS A 1 441 ? -3.391 -2.609 -18.486 1.00 84.69 441 HIS A O 1
ATOM 3517 N N . VAL A 1 442 ? -3.286 -4.794 -18.975 1.00 88.19 442 VAL A N 1
ATOM 3518 C CA . VAL A 1 442 ? -3.002 -4.607 -20.411 1.00 88.19 442 VAL A CA 1
ATOM 3519 C C . VAL A 1 442 ? -4.114 -3.788 -21.068 1.00 88.19 442 VAL A C 1
ATOM 3521 O O . VAL A 1 442 ? -3.868 -2.712 -21.611 1.00 88.19 442 VAL A O 1
ATOM 3524 N N . ASN A 1 443 ? -5.367 -4.228 -20.903 1.00 84.25 443 ASN A N 1
ATOM 3525 C CA . ASN A 1 443 ? -6.541 -3.518 -21.405 1.00 84.25 443 ASN A CA 1
ATOM 3526 C C . ASN A 1 443 ? -6.636 -2.095 -20.845 1.00 84.25 443 ASN A C 1
ATOM 3528 O O . ASN A 1 443 ? -7.164 -1.190 -21.495 1.00 84.25 443 ASN A O 1
ATOM 3532 N N . PHE A 1 444 ? -6.203 -1.886 -19.603 1.00 79.31 444 PHE A N 1
ATOM 3533 C CA . PHE A 1 444 ? -6.178 -0.569 -18.995 1.00 79.31 444 PHE A CA 1
ATOM 3534 C C . PHE A 1 444 ? -5.199 0.367 -19.720 1.00 79.31 444 PHE A C 1
ATOM 3536 O O . PHE A 1 444 ? -5.635 1.422 -20.192 1.00 79.31 444 PHE A O 1
ATOM 3543 N N . LEU A 1 445 ? -3.940 -0.039 -19.884 1.00 82.50 445 LEU A N 1
ATOM 3544 C CA . LEU A 1 445 ? -2.933 0.764 -20.578 1.00 82.50 445 LEU A CA 1
ATOM 3545 C C . LEU A 1 445 ? -3.288 0.974 -22.057 1.00 82.50 445 LEU A C 1
ATOM 3547 O O . LEU A 1 445 ? -3.169 2.092 -22.551 1.00 82.50 445 LEU A O 1
ATOM 3551 N N . ASP A 1 446 ? -3.824 -0.039 -22.743 1.00 84.00 446 ASP A N 1
ATOM 3552 C CA . ASP A 1 446 ? -4.337 0.081 -24.117 1.00 84.00 446 ASP A CA 1
ATOM 3553 C C . ASP A 1 446 ? -5.428 1.142 -24.268 1.00 84.00 446 ASP A C 1
ATOM 3555 O O . ASP A 1 446 ? -5.489 1.852 -25.276 1.00 84.00 446 ASP A O 1
ATOM 3559 N N . ASN A 1 447 ? -6.295 1.286 -23.264 1.00 76.31 447 ASN A N 1
ATOM 3560 C CA . ASN A 1 447 ? -7.299 2.341 -23.280 1.00 76.31 447 ASN A CA 1
ATOM 3561 C C . ASN A 1 447 ? -6.657 3.722 -23.120 1.00 76.31 447 ASN A C 1
ATOM 3563 O O . ASN A 1 447 ? -7.055 4.631 -23.845 1.00 76.31 447 ASN A O 1
ATOM 3567 N N . LEU A 1 448 ? -5.644 3.876 -22.259 1.00 71.19 448 LEU A N 1
ATOM 3568 C CA . LEU A 1 448 ? -4.910 5.140 -22.119 1.00 71.19 448 LEU A CA 1
ATOM 3569 C C . LEU A 1 448 ? -4.244 5.580 -23.430 1.00 71.19 448 LEU A C 1
ATOM 3571 O O . LEU A 1 448 ? -4.290 6.767 -23.758 1.00 71.19 448 LEU A O 1
ATOM 3575 N N . LYS A 1 449 ? -3.725 4.639 -24.238 1.00 70.06 449 LYS A N 1
ATOM 3576 C CA . LYS A 1 449 ? -3.167 4.948 -25.573 1.00 70.06 449 LYS A CA 1
ATOM 3577 C C . LYS A 1 449 ? -4.158 5.731 -26.437 1.00 70.06 449 LYS A C 1
ATOM 3579 O O . LYS A 1 449 ? -3.775 6.672 -27.128 1.00 70.06 449 LYS A O 1
ATOM 3584 N N . LYS A 1 450 ? -5.441 5.350 -26.396 1.00 65.69 450 LYS A N 1
ATOM 3585 C CA . LYS A 1 450 ? -6.505 5.968 -27.204 1.00 65.69 450 LYS A CA 1
ATOM 3586 C C . LYS A 1 450 ? -6.813 7.400 -26.768 1.00 65.69 450 LYS A C 1
ATOM 3588 O O . LYS A 1 450 ? -7.197 8.204 -27.611 1.00 65.69 450 LYS A O 1
ATOM 3593 N N . PHE A 1 451 ? -6.653 7.717 -25.483 1.00 59.00 451 PHE A N 1
ATOM 3594 C CA . PHE A 1 451 ? -6.867 9.073 -24.972 1.00 59.00 451 PHE A CA 1
ATOM 3595 C C . PHE A 1 451 ? -5.726 10.010 -25.358 1.00 59.00 451 PHE A C 1
ATOM 3597 O O . PHE A 1 451 ? -5.997 11.124 -25.794 1.00 59.00 451 PHE A O 1
ATOM 3604 N N . LYS A 1 452 ? -4.473 9.541 -25.299 1.00 56.62 452 LYS A N 1
ATOM 3605 C CA . LYS A 1 452 ? -3.320 10.362 -25.691 1.00 56.62 452 LYS A CA 1
ATOM 3606 C C . LYS A 1 452 ? -3.350 10.750 -27.177 1.00 56.62 452 LYS A C 1
ATOM 3608 O O . LYS A 1 452 ? -3.139 11.914 -27.489 1.00 56.62 452 LYS A O 1
ATOM 3613 N N . ARG A 1 453 ? -3.740 9.820 -28.064 1.00 53.03 453 ARG A N 1
ATOM 3614 C CA . ARG A 1 453 ? -3.929 10.107 -29.503 1.00 53.03 453 ARG A CA 1
ATOM 3615 C C . ARG A 1 453 ? -4.935 11.234 -29.753 1.00 53.03 453 ARG A C 1
ATOM 3617 O O . ARG A 1 453 ? -4.683 12.104 -30.566 1.00 53.03 453 ARG A O 1
ATOM 3624 N N . ARG A 1 454 ? -6.046 11.268 -29.006 1.00 49.44 454 ARG A N 1
ATOM 3625 C CA . ARG A 1 454 ? -7.060 12.326 -29.160 1.00 49.44 454 ARG A CA 1
ATOM 3626 C C . ARG A 1 454 ? -6.570 13.705 -28.724 1.00 49.44 454 ARG A C 1
ATOM 3628 O O . ARG A 1 454 ? -7.034 14.683 -29.291 1.00 49.44 454 ARG A O 1
ATOM 3635 N N . ALA A 1 455 ? -5.693 13.784 -27.724 1.00 48.00 455 ALA A N 1
ATOM 3636 C CA . ALA A 1 455 ? -5.113 15.053 -27.286 1.00 48.00 455 ALA A CA 1
ATOM 3637 C C . ALA A 1 455 ? -4.095 15.579 -28.312 1.00 48.00 455 ALA 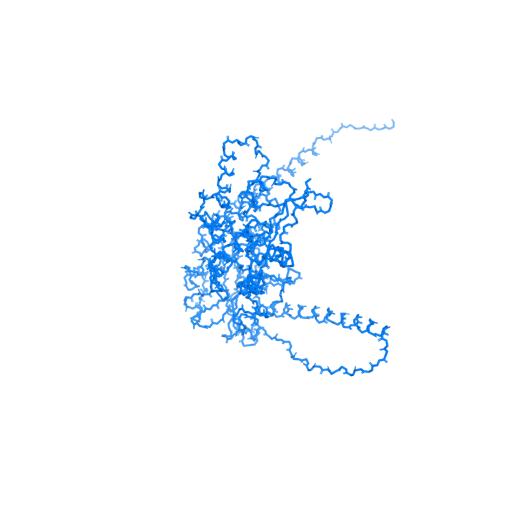A C 1
ATOM 3639 O O . ALA A 1 455 ? -4.167 16.739 -28.697 1.00 48.00 455 ALA A O 1
ATOM 3640 N N . GLU A 1 456 ? -3.230 14.699 -28.828 1.00 49.94 456 GLU A N 1
ATOM 3641 C CA . GLU A 1 456 ? -2.255 15.030 -29.879 1.00 49.94 456 GLU A CA 1
ATOM 3642 C C . GLU A 1 456 ? -2.963 15.463 -31.185 1.00 49.94 456 GLU A C 1
ATOM 3644 O O . GLU A 1 456 ? -2.632 16.507 -31.743 1.00 49.94 456 GLU A O 1
ATOM 3649 N N . ASP A 1 457 ? -4.021 14.756 -31.607 1.00 45.66 457 ASP A N 1
ATOM 3650 C CA . ASP A 1 457 ? -4.827 15.119 -32.788 1.00 45.66 457 ASP A CA 1
ATOM 3651 C C . ASP A 1 457 ? -5.583 16.458 -32.611 1.00 45.66 457 ASP A C 1
ATOM 3653 O O . ASP A 1 457 ? -5.801 17.195 -33.577 1.00 45.66 457 ASP A O 1
ATOM 3657 N N . GLN A 1 458 ? -6.013 16.787 -31.385 1.00 45.12 458 GLN A N 1
ATOM 3658 C CA . GLN A 1 458 ? -6.687 18.055 -31.075 1.00 45.12 458 GLN A CA 1
ATOM 3659 C C . GLN A 1 458 ? -5.713 19.235 -31.069 1.00 45.12 458 GLN A C 1
ATOM 3661 O O . GLN A 1 458 ? -6.062 20.295 -31.591 1.00 45.12 458 GLN A O 1
ATOM 3666 N N . ASP A 1 459 ? -4.498 19.047 -30.554 1.00 45.19 459 ASP A N 1
ATOM 3667 C CA . ASP A 1 459 ? -3.436 20.054 -30.593 1.00 45.19 459 ASP A CA 1
ATOM 3668 C C . ASP A 1 459 ? -2.948 20.300 -32.033 1.00 45.19 459 ASP A C 1
ATOM 3670 O O . ASP A 1 459 ? -2.761 21.452 -32.437 1.00 45.19 459 ASP A O 1
ATOM 3674 N N . GLU A 1 460 ? -2.843 19.252 -32.860 1.00 44.41 460 GLU A N 1
ATOM 3675 C CA . GLU A 1 460 ? -2.533 19.382 -34.290 1.00 44.41 460 GLU A CA 1
ATOM 3676 C C . GLU A 1 460 ? -3.653 20.087 -35.075 1.00 44.41 460 GLU A C 1
ATOM 3678 O O . GLU A 1 460 ? -3.374 20.944 -35.921 1.00 44.41 460 GLU A O 1
ATOM 3683 N N . GLN A 1 461 ? -4.928 19.816 -34.767 1.00 43.69 461 GLN A N 1
ATOM 3684 C CA . GLN A 1 461 ? -6.058 20.553 -35.349 1.00 43.69 461 GLN A CA 1
ATOM 3685 C C . GLN A 1 461 ? -6.105 22.015 -34.886 1.00 43.69 461 GLN A C 1
ATOM 3687 O O . GLN A 1 461 ? -6.421 22.897 -35.687 1.00 43.69 461 GLN A O 1
ATOM 3692 N N . HIS A 1 462 ? -5.753 22.311 -33.633 1.00 44.16 462 HIS A N 1
ATOM 3693 C CA . HIS A 1 462 ? -5.676 23.686 -33.133 1.00 44.16 462 HIS A CA 1
ATOM 3694 C C . HIS A 1 462 ? -4.529 24.475 -33.786 1.00 44.16 462 HIS A C 1
ATOM 3696 O O . HIS A 1 462 ? -4.717 25.634 -34.171 1.00 44.16 462 HIS A O 1
ATOM 3702 N N . ALA A 1 463 ? -3.371 23.838 -33.984 1.00 43.97 463 ALA A N 1
ATOM 3703 C CA . ALA A 1 463 ? -2.234 24.409 -34.701 1.00 43.97 463 ALA A CA 1
ATOM 3704 C C . ALA A 1 463 ? -2.535 24.613 -36.199 1.00 43.97 463 ALA A C 1
ATOM 3706 O O . ALA A 1 463 ? -2.200 25.657 -36.768 1.00 43.97 463 ALA A O 1
ATOM 3707 N N . SER A 1 464 ? -3.237 23.665 -36.829 1.00 40.50 464 SER A N 1
ATOM 3708 C CA . SER A 1 464 ? -3.709 23.769 -38.216 1.00 40.50 464 SER A CA 1
ATOM 3709 C C . SER A 1 464 ? -4.712 24.917 -38.395 1.00 40.50 464 SER A C 1
ATOM 3711 O O . SER A 1 464 ? -4.554 25.745 -39.296 1.00 40.50 464 SER A O 1
ATOM 3713 N N . ASN A 1 465 ? -5.670 25.056 -37.471 1.00 43.66 465 ASN A N 1
ATOM 3714 C CA . ASN A 1 465 ? -6.675 26.119 -37.503 1.00 43.66 465 ASN A CA 1
ATOM 3715 C C . ASN A 1 465 ? -6.065 27.520 -37.299 1.00 43.66 465 ASN A C 1
ATOM 3717 O O . ASN A 1 465 ? -6.483 28.471 -37.970 1.00 43.66 465 ASN A O 1
ATOM 3721 N N . MET A 1 466 ? -5.037 27.660 -36.449 1.00 44.09 466 MET A N 1
ATOM 3722 C CA . MET A 1 466 ? -4.277 28.914 -36.309 1.00 44.09 466 MET A CA 1
ATOM 3723 C C . MET A 1 466 ? -3.430 29.251 -37.546 1.00 44.09 466 MET A C 1
ATOM 3725 O O . MET A 1 466 ? -3.282 30.427 -37.885 1.00 44.09 466 MET A O 1
ATOM 3729 N N . SER A 1 467 ? -2.929 28.244 -38.263 1.00 42.22 467 SER A N 1
ATOM 3730 C CA . SER A 1 467 ? -2.221 28.420 -39.539 1.00 42.22 467 SER A CA 1
ATOM 3731 C C . SER A 1 467 ? -3.155 28.962 -40.636 1.00 42.22 467 SER A C 1
ATOM 3733 O O . SER A 1 467 ? -2.806 29.914 -41.339 1.00 42.22 467 SER A O 1
ATOM 3735 N N . THR A 1 468 ? -4.398 28.472 -40.712 1.00 40.50 468 THR A N 1
ATOM 3736 C CA . THR A 1 468 ? -5.406 28.983 -41.661 1.00 40.50 468 THR A CA 1
ATOM 3737 C C . THR A 1 468 ? -5.972 30.361 -41.310 1.00 40.50 468 THR A C 1
ATOM 3739 O O . THR A 1 468 ? -6.412 31.080 -42.211 1.00 40.50 468 THR A O 1
ATOM 3742 N N . ALA A 1 469 ? -5.941 30.774 -40.039 1.00 35.38 469 ALA A N 1
ATOM 3743 C CA . ALA A 1 469 ? -6.395 32.105 -39.625 1.00 35.38 469 ALA A CA 1
ATOM 3744 C C . ALA A 1 469 ? -5.427 33.228 -40.055 1.00 35.38 469 ALA A C 1
ATOM 3746 O O . ALA A 1 469 ? -5.862 34.352 -40.309 1.00 35.38 469 ALA A O 1
ATOM 3747 N N . ASN A 1 470 ? -4.136 32.920 -40.227 1.00 32.34 470 ASN A N 1
ATOM 3748 C CA . ASN A 1 470 ? -3.109 33.901 -40.600 1.00 32.34 470 ASN A CA 1
ATOM 3749 C C . ASN A 1 470 ? -2.948 34.126 -42.117 1.00 32.34 470 ASN A C 1
ATOM 3751 O O . ASN A 1 470 ? -2.183 35.001 -42.516 1.00 32.34 470 ASN A O 1
ATOM 3755 N N . LEU A 1 471 ? -3.702 33.422 -42.974 1.00 32.78 471 LEU A N 1
ATOM 3756 C CA . LEU A 1 471 ? -3.678 33.632 -44.434 1.00 32.78 471 LEU A CA 1
ATOM 3757 C C . LEU A 1 471 ? -4.823 34.501 -44.992 1.00 32.78 471 LEU A C 1
ATOM 3759 O O . LEU A 1 471 ? -4.923 34.682 -46.205 1.00 32.78 471 LEU A O 1
ATOM 3763 N N . LYS A 1 472 ? -5.668 35.096 -44.138 1.00 32.88 472 LYS A N 1
ATOM 3764 C CA . LYS A 1 472 ? -6.713 36.054 -44.552 1.00 32.88 472 LYS A CA 1
ATOM 3765 C C . LYS A 1 472 ? -6.562 37.420 -43.882 1.00 32.88 472 LYS A C 1
ATOM 3767 O O . LYS A 1 472 ? -7.474 37.899 -43.220 1.00 32.88 472 LYS A O 1
ATOM 3772 N N . ARG A 1 473 ? -5.435 38.096 -44.105 1.00 32.12 473 ARG A N 1
ATOM 3773 C CA . ARG A 1 473 ? -5.374 39.568 -44.049 1.00 32.12 473 ARG A CA 1
ATOM 3774 C C . ARG A 1 473 ? -4.325 40.073 -45.033 1.00 32.12 473 ARG A C 1
ATOM 3776 O O . ARG A 1 473 ? -3.135 40.098 -44.758 1.00 32.12 473 ARG A O 1
ATOM 3783 N N . SER A 1 474 ? -4.806 40.437 -46.213 1.00 34.94 474 SER A N 1
ATOM 3784 C CA . SER A 1 474 ? -4.059 41.111 -47.266 1.00 34.94 474 SER A CA 1
ATOM 3785 C C . SER A 1 474 ? -4.960 42.197 -47.844 1.00 34.94 474 SER A C 1
ATOM 3787 O O . SER A 1 474 ? -6.130 41.927 -48.119 1.00 34.94 474 SER A O 1
ATOM 3789 N N . LYS A 1 475 ? -4.355 43.375 -48.046 1.00 35.97 475 LYS A N 1
ATOM 3790 C CA . LYS A 1 475 ? -4.837 44.596 -48.718 1.00 35.97 475 LYS A CA 1
ATOM 3791 C C . LYS A 1 475 ? -5.675 45.561 -47.874 1.00 35.97 475 LYS A C 1
ATOM 3793 O O . LYS A 1 475 ? -6.879 45.391 -47.753 1.00 35.97 475 LYS A O 1
ATOM 3798 N N . THR A 1 476 ? -5.018 46.620 -47.394 1.00 30.67 476 THR A N 1
ATOM 3799 C CA . THR A 1 476 ? -5.081 47.957 -48.025 1.00 30.67 476 THR A CA 1
ATOM 3800 C C . THR A 1 476 ? -3.959 48.853 -47.487 1.00 30.67 476 THR A C 1
ATOM 3802 O O . THR A 1 476 ? -3.891 49.111 -46.291 1.00 30.67 476 THR A O 1
ATOM 3805 N N . ASP A 1 477 ? -3.057 49.182 -48.411 1.00 27.38 477 ASP A N 1
ATOM 3806 C CA . ASP A 1 477 ? -2.366 50.442 -48.743 1.00 27.38 477 ASP A CA 1
ATOM 3807 C C . ASP A 1 477 ? -2.592 51.753 -47.942 1.00 27.38 477 ASP A C 1
ATOM 3809 O O . ASP A 1 477 ? -3.509 51.848 -47.129 1.00 27.38 477 ASP A O 1
ATOM 3813 N N . PRO A 1 478 ? -1.724 52.772 -48.159 1.00 41.34 478 PRO A N 1
ATOM 3814 C CA . PRO A 1 478 ? -1.099 53.567 -47.109 1.00 41.34 478 PRO A CA 1
ATOM 3815 C C . PRO A 1 478 ? -1.404 55.075 -47.217 1.00 41.34 478 PRO A C 1
ATOM 3817 O O . PRO A 1 478 ? -2.105 55.517 -48.121 1.00 41.34 478 PRO A O 1
ATOM 3820 N N . LEU A 1 479 ? -0.727 55.827 -46.340 1.00 30.55 479 LEU A N 1
ATOM 3821 C CA . LEU A 1 479 ? -0.408 57.264 -46.352 1.00 30.55 479 LEU A CA 1
ATOM 3822 C C . LEU A 1 479 ? -1.130 58.119 -45.305 1.00 30.55 479 LEU A C 1
ATOM 3824 O O . LEU A 1 479 ? -2.306 57.933 -45.012 1.00 30.55 479 LEU A O 1
ATOM 3828 N N . ALA A 1 480 ? -0.296 58.998 -44.736 1.00 29.25 480 ALA A N 1
ATOM 3829 C CA . ALA A 1 480 ? -0.527 60.407 -44.419 1.00 29.25 480 ALA A CA 1
ATOM 3830 C C . ALA A 1 480 ? -1.958 60.948 -44.531 1.00 29.25 480 ALA A C 1
ATOM 3832 O O . ALA A 1 480 ? -2.571 60.789 -45.610 1.00 29.25 480 ALA A O 1
#

Mean predicted aligned error: 12.25 Å